Protein AF-0000000083134915 (afdb_homodimer)

Structure (mmCIF, N/CA/C/O backbone):
data_AF-0000000083134915-model_v1
#
loop_
_entity.id
_entity.type
_entity.pdbx_description
1 polymer 'Ribose transport system permease protein RbsC'
#
loop_
_atom_site.group_PDB
_atom_site.id
_atom_site.type_symbol
_atom_site.label_atom_id
_atom_site.label_alt_id
_atom_site.label_comp_id
_atom_site.label_asym_id
_atom_site.label_entity_id
_atom_site.label_seq_id
_atom_site.pdbx_PDB_ins_code
_atom_site.Cartn_x
_atom_site.Cartn_y
_atom_site.Cartn_z
_atom_site.occupancy
_atom_site.B_iso_or_equiv
_atom_site.auth_seq_id
_atom_site.auth_comp_id
_atom_site.auth_asym_id
_atom_site.auth_atom_id
_atom_site.pdbx_PDB_model_num
ATOM 1 N N . MET A 1 1 ? 22.5 30.656 17.688 1 33.78 1 MET A N 1
ATOM 2 C CA . MET A 1 1 ? 22.766 29.219 17.719 1 33.78 1 MET A CA 1
ATOM 3 C C . MET A 1 1 ? 22.625 28.672 19.141 1 33.78 1 MET A C 1
ATOM 5 O O . MET A 1 1 ? 22.281 27.5 19.344 1 33.78 1 MET A O 1
ATOM 9 N N . GLU A 1 2 ? 23.109 29.406 20.062 1 42 2 GLU A N 1
ATOM 10 C CA . GLU A 1 2 ? 23.047 29.094 21.484 1 42 2 GLU A CA 1
ATOM 11 C C . GLU A 1 2 ? 21.594 29.109 21.984 1 42 2 GLU A C 1
ATOM 13 O O . GLU A 1 2 ? 21.203 28.281 22.797 1 42 2 GLU A O 1
ATOM 18 N N . LYS A 1 3 ? 20.828 30.125 21.562 1 43.41 3 LYS A N 1
ATOM 19 C CA . LYS A 1 3 ? 19.453 30.312 22.031 1 43.41 3 LYS A CA 1
ATOM 20 C C . LYS A 1 3 ? 18.531 29.219 21.484 1 43.41 3 LYS A C 1
ATOM 22 O O . LYS A 1 3 ? 17.516 28.906 22.109 1 43.41 3 LYS A O 1
ATOM 27 N N . LEU A 1 4 ? 18.75 28.781 20.172 1 40.97 4 LEU A N 1
ATOM 28 C CA . LEU A 1 4 ? 17.953 27.688 19.641 1 40.97 4 LEU A CA 1
ATOM 29 C C . LEU A 1 4 ? 18.234 26.391 20.391 1 40.97 4 LEU A C 1
ATOM 31 O O . LEU A 1 4 ? 17.391 25.484 20.406 1 40.97 4 LEU A O 1
ATOM 35 N N . LYS A 1 5 ? 19.406 26.328 21.062 1 44.47 5 LYS A N 1
ATOM 36 C CA . LYS A 1 5 ? 19.812 25.188 21.891 1 44.47 5 LYS A CA 1
ATOM 37 C C . LYS A 1 5 ? 19 25.109 23.172 1 44.47 5 LYS A C 1
ATOM 39 O O . LYS A 1 5 ? 18.969 24.078 23.844 1 44.47 5 LYS A O 1
ATOM 44 N N . GLN A 1 6 ? 18.516 26.203 23.594 1 41.84 6 GLN A N 1
ATOM 45 C CA . GLN A 1 6 ? 17.766 26.281 24.844 1 41.84 6 GLN A CA 1
ATOM 46 C C . GLN A 1 6 ? 16.281 26.062 24.594 1 41.84 6 GLN A C 1
ATOM 48 O O . GLN A 1 6 ? 15.469 26.172 25.516 1 41.84 6 GLN A O 1
ATOM 53 N N . ASN A 1 7 ? 15.867 25.891 23.297 1 41.22 7 ASN A N 1
ATOM 54 C CA . ASN A 1 7 ? 14.453 25.688 23.016 1 41.22 7 ASN A CA 1
ATOM 55 C C . ASN A 1 7 ? 13.992 24.297 23.438 1 41.22 7 ASN A C 1
ATOM 57 O O . ASN A 1 7 ? 14.641 23.297 23.109 1 41.22 7 ASN A O 1
ATOM 61 N N . PRO A 1 8 ? 13.172 24.125 24.375 1 46.81 8 PRO A N 1
ATOM 62 C CA . PRO A 1 8 ? 12.664 22.875 24.938 1 46.81 8 PRO A CA 1
ATOM 63 C C . PRO A 1 8 ? 12.383 21.828 23.859 1 46.81 8 PRO A C 1
ATOM 65 O O . PRO A 1 8 ? 12.562 20.625 24.109 1 46.81 8 PRO A O 1
ATOM 68 N N . ILE A 1 9 ? 12.023 22.234 22.766 1 48.16 9 ILE A N 1
ATOM 69 C CA . ILE A 1 9 ? 11.734 21.281 21.688 1 48.16 9 ILE A CA 1
ATOM 70 C C . ILE A 1 9 ? 13.031 20.656 21.203 1 48.16 9 ILE A C 1
ATOM 72 O O . ILE A 1 9 ? 13.086 19.438 20.969 1 48.16 9 ILE A O 1
ATOM 76 N N . VAL A 1 10 ? 14.102 21.547 21.078 1 47.19 10 VAL A N 1
ATOM 77 C CA . VAL A 1 10 ? 15.391 21.031 20.609 1 47.19 10 VAL A CA 1
ATOM 78 C C . VAL A 1 10 ? 15.961 20.062 21.656 1 47.19 10 VAL A C 1
ATOM 80 O O . VAL A 1 10 ? 16.531 19.031 21.312 1 47.19 10 VAL A O 1
ATOM 83 N N . LYS A 1 11 ? 15.883 20.391 22.953 1 47.31 11 LYS A N 1
ATOM 84 C CA . LYS A 1 11 ? 16.344 19.531 24.031 1 47.31 11 LYS A CA 1
ATOM 85 C C . LYS A 1 11 ? 15.602 18.203 24.031 1 47.31 11 LYS A C 1
ATOM 87 O O . LYS A 1 11 ? 16.203 17.141 24.234 1 47.31 11 LYS A O 1
ATOM 92 N N . LYS A 1 12 ? 14.336 18.234 23.859 1 50.59 12 LYS A N 1
ATOM 93 C CA . LYS A 1 12 ? 13.516 17.016 23.828 1 50.59 12 LYS A CA 1
ATOM 94 C C . LYS A 1 12 ? 13.867 16.156 22.609 1 50.59 12 LYS A C 1
ATOM 96 O O . LYS A 1 12 ? 13.922 14.93 22.719 1 50.59 12 LYS A O 1
ATOM 101 N N . LEU A 1 13 ? 14.25 16.875 21.594 1 55 13 LEU A N 1
ATOM 102 C CA . LEU A 1 13 ? 14.695 16.156 20.406 1 55 13 LEU A CA 1
ATOM 103 C C . LEU A 1 13 ? 16.062 15.531 20.641 1 55 13 LEU A C 1
ATOM 105 O O . LEU A 1 13 ? 16.328 14.43 20.156 1 55 13 LEU A O 1
ATOM 109 N N . GLY A 1 14 ? 16.906 16.297 21.438 1 55.03 14 GLY A N 1
ATOM 110 C CA . GLY A 1 14 ? 18.219 15.789 21.781 1 55.03 14 GLY A CA 1
ATOM 111 C C . GLY A 1 14 ? 18.172 14.562 22.672 1 55.03 14 GLY A C 1
ATOM 112 O O . GLY A 1 14 ? 18.875 13.578 22.422 1 55.03 14 GLY A O 1
ATOM 113 N N . LEU A 1 15 ? 17.328 14.617 23.734 1 56.62 15 LEU A N 1
ATOM 114 C CA . LEU A 1 15 ? 17.172 13.484 24.625 1 56.62 15 LEU A CA 1
ATOM 115 C C . LEU A 1 15 ? 16.578 12.281 23.891 1 56.62 15 LEU A C 1
ATOM 117 O O . LEU A 1 15 ? 16.984 11.141 24.125 1 56.62 15 LEU A O 1
ATOM 121 N N . ASN A 1 16 ? 15.844 12.625 22.938 1 75.19 16 ASN A N 1
ATOM 122 C CA . ASN A 1 16 ? 15.227 11.586 22.125 1 75.19 16 ASN A CA 1
ATOM 123 C C . ASN A 1 16 ? 16.25 10.914 21.188 1 75.19 16 ASN A C 1
ATOM 125 O O . ASN A 1 16 ? 16.234 9.695 21.016 1 75.19 16 ASN A O 1
ATOM 129 N N . ARG A 1 17 ? 17.297 11.781 20.953 1 82.06 17 ARG A N 1
ATOM 130 C CA . ARG A 1 17 ? 18.312 11.219 20.062 1 82.06 17 ARG A CA 1
ATOM 131 C C . ARG A 1 17 ? 19.281 10.32 20.828 1 82.06 17 ARG A C 1
ATOM 133 O O . ARG A 1 17 ? 19.688 9.273 20.328 1 82.06 17 ARG A O 1
ATOM 140 N N . ILE A 1 18 ? 19.578 10.703 22.047 1 84.38 18 ILE A N 1
ATOM 141 C CA . ILE A 1 18 ? 20.469 9.898 22.891 1 84.38 18 ILE A CA 1
ATOM 142 C C . ILE A 1 18 ? 19.797 8.562 23.219 1 84.38 18 ILE A C 1
ATOM 144 O O . ILE A 1 18 ? 20.438 7.512 23.172 1 84.38 18 ILE A O 1
ATOM 148 N N . LEU A 1 19 ? 18.578 8.625 23.453 1 84.38 19 LEU A N 1
ATOM 149 C CA . LEU A 1 19 ? 17.812 7.406 23.734 1 84.38 19 LEU A CA 1
ATOM 150 C C . LEU A 1 19 ? 17.812 6.48 22.531 1 84.38 19 LEU A C 1
ATOM 152 O O . LEU A 1 19 ? 17.953 5.262 22.672 1 84.38 19 LEU A O 1
ATOM 156 N N . LEU A 1 20 ? 17.719 7.062 21.391 1 87.38 20 LEU A N 1
ATOM 157 C CA . LEU A 1 20 ? 17.672 6.266 20.172 1 87.38 20 LEU A CA 1
ATOM 158 C C . LEU A 1 20 ? 19.016 5.594 19.922 1 87.38 20 LEU A C 1
ATOM 160 O O . LEU A 1 20 ? 19.078 4.426 19.531 1 87.38 20 LEU A O 1
ATOM 164 N N . VAL A 1 21 ? 20.047 6.355 20.234 1 89.44 21 VAL A N 1
ATOM 165 C CA . VAL A 1 21 ? 21.391 5.789 20.047 1 89.44 21 VAL A CA 1
ATOM 166 C C . VAL A 1 21 ? 21.609 4.664 21.062 1 89.44 21 VAL A C 1
ATOM 168 O O . VAL A 1 21 ? 22.188 3.629 20.734 1 89.44 21 VAL A O 1
ATOM 171 N N . CYS A 1 22 ? 21.125 4.84 22.234 1 89.38 22 CYS A N 1
ATOM 172 C CA . CYS A 1 22 ? 21.219 3.809 23.266 1 89.38 22 CYS A CA 1
ATOM 173 C C . CYS A 1 22 ? 20.453 2.557 22.844 1 89.38 22 CYS A C 1
ATOM 175 O O . CYS A 1 22 ? 20.938 1.438 23.047 1 89.38 22 CYS A O 1
ATOM 177 N N . ILE A 1 23 ? 19.297 2.766 22.25 1 88.94 23 ILE A N 1
ATOM 178 C CA . ILE A 1 23 ? 18.5 1.648 21.781 1 88.94 23 ILE A CA 1
ATOM 179 C C . ILE A 1 23 ? 19.234 0.907 20.672 1 88.94 23 ILE A C 1
ATOM 181 O O . ILE A 1 23 ? 19.25 -0.326 20.641 1 88.94 23 ILE A O 1
ATOM 185 N N . LEU A 1 24 ? 19.844 1.644 19.812 1 90.56 24 LEU A N 1
ATOM 186 C CA . LEU A 1 24 ? 20.625 1.057 18.719 1 90.56 24 LEU A CA 1
ATOM 187 C C . LEU A 1 24 ? 21.766 0.207 19.25 1 90.56 24 LEU A C 1
ATOM 189 O O . LEU A 1 24 ? 21.938 -0.939 18.828 1 90.56 24 LEU A O 1
ATOM 193 N N . VAL A 1 25 ? 22.516 0.75 20.203 1 92 25 VAL A N 1
ATOM 194 C CA . VAL A 1 25 ? 23.656 0.056 20.781 1 92 25 VAL A CA 1
ATOM 195 C C . VAL A 1 25 ? 23.172 -1.157 21.578 1 92 25 VAL A C 1
ATOM 197 O O . VAL A 1 25 ? 23.75 -2.244 21.469 1 92 25 VAL A O 1
ATOM 200 N N . LEU A 1 26 ? 22.141 -0.976 22.344 1 91.75 26 LEU A N 1
ATOM 201 C CA . LEU A 1 26 ? 21.562 -2.072 23.125 1 91.75 26 LEU A CA 1
ATOM 202 C C . LEU A 1 26 ? 21.109 -3.207 22.219 1 91.75 26 LEU A C 1
ATOM 204 O O . LEU A 1 26 ? 21.344 -4.379 22.5 1 91.75 26 LEU A O 1
ATOM 208 N N . MET A 1 27 ? 20.453 -2.842 21.141 1 91.62 27 MET A N 1
ATOM 209 C CA . MET A 1 27 ? 19.984 -3.846 20.188 1 91.62 27 MET A CA 1
ATOM 210 C C . MET A 1 27 ? 21.156 -4.617 19.594 1 91.62 27 MET A C 1
ATOM 212 O O . MET A 1 27 ? 21.094 -5.84 19.469 1 91.62 27 MET A O 1
ATOM 216 N N . PHE A 1 28 ? 22.219 -3.916 19.297 1 91.75 28 PHE A N 1
ATOM 217 C CA . PHE A 1 28 ? 23.406 -4.555 18.734 1 91.75 28 PHE A CA 1
ATOM 218 C C . PHE A 1 28 ? 24.016 -5.523 19.734 1 91.75 28 PHE A C 1
ATOM 220 O O . PHE A 1 28 ? 24.375 -6.648 19.375 1 91.75 28 PHE A O 1
ATOM 227 N N . VAL A 1 29 ? 24.109 -5.105 20.953 1 91.25 29 VAL A N 1
ATOM 228 C CA . VAL A 1 29 ? 24.703 -5.922 22.016 1 91.25 29 VAL A CA 1
ATOM 229 C C . VAL A 1 29 ? 23.844 -7.148 22.266 1 91.25 29 VAL A C 1
ATOM 231 O O . VAL A 1 29 ? 24.359 -8.258 22.438 1 91.25 29 VAL A O 1
ATOM 234 N N . VAL A 1 30 ? 22.562 -6.957 22.266 1 91.31 30 VAL A N 1
ATOM 235 C CA . VAL A 1 30 ? 21.656 -8.07 22.5 1 91.31 30 VAL A CA 1
ATOM 236 C C . VAL A 1 30 ? 21.797 -9.102 21.391 1 91.31 30 VAL A C 1
ATOM 238 O O . VAL A 1 30 ? 21.875 -10.305 21.656 1 91.31 30 VAL A O 1
ATOM 241 N N . PHE A 1 31 ? 21.844 -8.641 20.156 1 91.69 31 PHE A N 1
ATOM 242 C CA . PHE A 1 31 ? 21.984 -9.562 19.047 1 91.69 31 PHE A CA 1
ATOM 243 C C . PHE A 1 31 ? 23.312 -10.289 19.094 1 91.69 31 PHE A C 1
ATOM 245 O O . PHE A 1 31 ? 23.406 -11.484 18.812 1 91.69 31 PHE A O 1
ATOM 252 N N . LYS A 1 32 ? 24.359 -9.594 19.5 1 90.25 32 LYS A N 1
ATOM 253 C CA . LYS A 1 32 ? 25.688 -10.203 19.594 1 90.25 32 LYS A CA 1
ATOM 254 C C . LYS A 1 32 ? 25.734 -11.25 20.703 1 90.25 32 LYS A C 1
ATOM 256 O O . LYS A 1 32 ? 26.281 -12.328 20.531 1 90.25 32 LYS A O 1
ATOM 261 N N . VAL A 1 33 ? 25.156 -10.961 21.812 1 90.75 33 VAL A N 1
ATOM 262 C CA . VAL A 1 33 ? 25.203 -11.844 22.969 1 90.75 33 VAL A CA 1
ATOM 263 C C . VAL A 1 33 ? 24.344 -13.086 22.703 1 90.75 33 VAL A C 1
ATOM 265 O O . VAL A 1 33 ? 24.75 -14.203 23.031 1 90.75 33 VAL A O 1
ATOM 268 N N . VAL A 1 34 ? 23.234 -12.914 22.141 1 90.94 34 VAL A N 1
ATOM 269 C CA . VAL A 1 34 ? 22.297 -14.016 21.969 1 90.94 34 VAL A CA 1
ATOM 270 C C . VAL A 1 34 ? 22.734 -14.891 20.797 1 90.94 34 VAL A C 1
ATOM 272 O O . VAL A 1 34 ? 22.609 -16.125 20.859 1 90.94 34 VAL A O 1
ATOM 275 N N . LEU A 1 35 ? 23.344 -14.312 19.719 1 90.88 35 LEU A N 1
ATOM 276 C CA . LEU A 1 35 ? 23.625 -15.062 18.5 1 90.88 35 LEU A CA 1
ATOM 277 C C . LEU A 1 35 ? 25.094 -15.469 18.453 1 90.88 35 LEU A C 1
ATOM 279 O O . LEU A 1 35 ? 25.469 -16.375 17.719 1 90.88 35 LEU A O 1
ATOM 283 N N . GLY A 1 36 ? 25.906 -14.828 19.188 1 87.75 36 GLY A N 1
ATOM 284 C CA . GLY A 1 36 ? 27.312 -15.203 19.281 1 87.75 36 GLY A CA 1
ATOM 285 C C . GLY A 1 36 ? 28.016 -15.203 17.938 1 87.75 36 GLY A C 1
ATOM 286 O O . GLY A 1 36 ? 28.078 -14.172 17.25 1 87.75 36 GLY A O 1
ATOM 287 N N . SER A 1 37 ? 28.344 -16.344 17.453 1 84.44 37 SER A N 1
ATOM 288 C CA . SER A 1 37 ? 29.141 -16.5 16.234 1 84.44 37 SER A CA 1
ATOM 289 C C . SER A 1 37 ? 28.297 -16.297 14.984 1 84.44 37 SER A C 1
ATOM 291 O O . SER A 1 37 ? 28.828 -16.031 13.906 1 84.44 37 SER A O 1
ATOM 293 N N . LYS A 1 38 ? 27.016 -16.375 15.117 1 86.31 38 LYS A N 1
ATOM 294 C CA . LYS A 1 38 ? 26.125 -16.188 13.984 1 86.31 38 LYS A CA 1
ATOM 295 C C . LYS A 1 38 ? 25.984 -14.703 13.625 1 86.31 38 LYS A C 1
ATOM 297 O O . LYS A 1 38 ? 25.438 -14.359 12.578 1 86.31 38 LYS A O 1
ATOM 302 N N . PHE A 1 39 ? 26.578 -13.891 14.5 1 89.38 39 PHE A N 1
ATOM 303 C CA . PHE A 1 39 ? 26.516 -12.445 14.305 1 89.38 39 PHE A CA 1
ATOM 304 C C . PHE A 1 39 ? 27.891 -11.805 14.492 1 89.38 39 PHE A C 1
ATOM 306 O O . PHE A 1 39 ? 28.078 -11 15.398 1 89.38 39 PHE A O 1
ATOM 313 N N . PRO A 1 40 ? 28.828 -12.141 13.531 1 84.31 40 PRO A N 1
ATOM 314 C CA . PRO A 1 40 ? 30.141 -11.516 13.648 1 84.31 40 PRO A CA 1
ATOM 315 C C . PRO A 1 40 ? 30.094 -10 13.5 1 84.31 40 PRO A C 1
ATOM 317 O O . PRO A 1 40 ? 29.406 -9.484 12.617 1 84.31 40 PRO A O 1
ATOM 320 N N . VAL A 1 41 ? 30.812 -9.391 14.266 1 85 41 VAL A N 1
ATOM 321 C CA . VAL A 1 41 ? 30.734 -7.938 14.391 1 85 41 VAL A CA 1
ATOM 322 C C . VAL A 1 41 ? 31 -7.285 13.039 1 85 41 VAL A C 1
ATOM 324 O O . VAL A 1 41 ? 30.188 -6.496 12.547 1 85 41 VAL A O 1
ATOM 327 N N . GLY A 1 42 ? 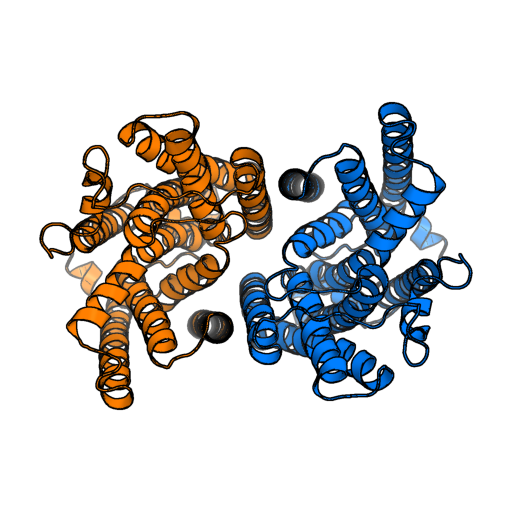32.094 -7.645 12.359 1 88.25 42 GLY A N 1
ATOM 328 C CA . GLY A 1 42 ? 32.469 -7.027 11.094 1 88.25 42 GLY A CA 1
ATOM 329 C C . GLY A 1 42 ? 31.422 -7.254 10.008 1 88.25 42 GLY A C 1
ATOM 330 O O . GLY A 1 42 ? 31 -6.305 9.344 1 88.25 42 GLY A O 1
ATOM 331 N N . ASP A 1 43 ? 30.984 -8.461 9.859 1 89.19 43 ASP A N 1
ATOM 332 C CA . ASP A 1 43 ? 30.031 -8.828 8.828 1 89.19 43 ASP A CA 1
ATOM 333 C C . ASP A 1 43 ? 28.656 -8.227 9.117 1 89.19 43 ASP A C 1
ATOM 335 O O . ASP A 1 43 ? 27.938 -7.812 8.195 1 89.19 43 ASP A O 1
ATOM 339 N N . SER A 1 44 ? 28.328 -8.203 10.367 1 91 44 SER A N 1
ATOM 340 C CA . SER A 1 44 ? 27.031 -7.664 10.75 1 91 44 SER A CA 1
ATOM 341 C C . SER A 1 44 ? 26.953 -6.16 10.516 1 91 44 SER A C 1
ATOM 343 O O . SER A 1 44 ? 25.922 -5.645 10.078 1 91 44 SER A O 1
ATOM 345 N N . ILE A 1 45 ? 28.031 -5.512 10.789 1 91.81 45 ILE A N 1
ATOM 346 C CA . ILE A 1 45 ? 28.078 -4.074 10.539 1 91.81 45 ILE A CA 1
ATOM 347 C C . ILE A 1 45 ? 27.984 -3.805 9.039 1 91.81 45 ILE A C 1
ATOM 349 O O . ILE A 1 45 ? 27.234 -2.92 8.609 1 91.81 45 ILE A O 1
ATOM 353 N N . LYS A 1 46 ? 28.703 -4.59 8.305 1 92.19 46 LYS A N 1
ATOM 354 C CA . LYS A 1 46 ? 28.688 -4.414 6.852 1 92.19 46 LYS A CA 1
ATOM 355 C C . LYS A 1 46 ? 27.297 -4.656 6.289 1 92.19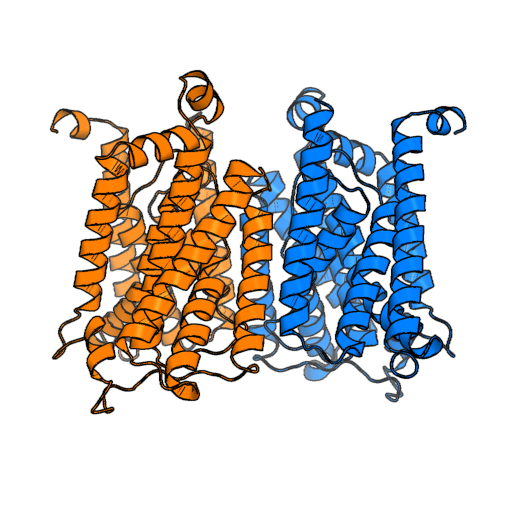 46 LYS A C 1
ATOM 357 O O . LYS A 1 46 ? 26.812 -3.893 5.445 1 92.19 46 LYS A O 1
ATOM 362 N N . SER A 1 47 ? 26.672 -5.703 6.762 1 93.12 47 SER A N 1
ATOM 363 C CA . SER A 1 47 ? 25.328 -6.02 6.285 1 93.12 47 SER A CA 1
ATOM 364 C C . SER A 1 47 ? 24.328 -4.938 6.688 1 93.12 47 SER A C 1
ATOM 366 O O . SER A 1 47 ? 23.422 -4.602 5.918 1 93.12 47 SER A O 1
ATOM 368 N N . THR A 1 48 ? 24.469 -4.484 7.859 1 94.81 48 THR A N 1
ATOM 369 C CA . THR A 1 48 ? 23.609 -3.41 8.32 1 94.81 48 THR A CA 1
ATOM 370 C C . THR A 1 48 ? 23.797 -2.152 7.48 1 94.81 48 THR A C 1
ATOM 372 O O . THR A 1 48 ? 22.828 -1.513 7.078 1 94.81 48 THR A O 1
ATOM 375 N N . LEU A 1 49 ? 25.047 -1.85 7.223 1 95.88 49 LEU A N 1
ATOM 376 C CA . LEU A 1 49 ? 25.344 -0.673 6.414 1 95.88 49 LEU A CA 1
ATOM 377 C C . LEU A 1 49 ? 24.781 -0.828 5.004 1 95.88 49 LEU A C 1
ATOM 379 O O . LEU A 1 49 ? 24.234 0.124 4.441 1 95.88 49 LEU A O 1
ATOM 383 N N . ASN A 1 50 ? 24.906 -2.006 4.473 1 95.38 50 ASN A N 1
ATOM 384 C CA . ASN A 1 50 ? 24.344 -2.277 3.154 1 95.38 50 ASN A CA 1
ATOM 385 C C . ASN A 1 50 ? 22.844 -2.006 3.115 1 95.38 50 ASN A C 1
ATOM 387 O O . ASN A 1 50 ? 22.328 -1.491 2.123 1 95.38 50 ASN A O 1
ATOM 391 N N . TYR A 1 51 ? 22.188 -2.316 4.203 1 96.44 51 TYR A N 1
ATOM 392 C CA . TYR A 1 51 ? 20.75 -2.092 4.301 1 96.44 51 TYR A CA 1
ATOM 393 C C . TYR A 1 51 ? 20.438 -0.612 4.488 1 96.44 51 TYR A C 1
ATOM 395 O O . TYR A 1 51 ? 19.453 -0.103 3.947 1 96.44 51 TYR A O 1
ATOM 403 N N . VAL A 1 52 ? 21.25 0.077 5.137 1 97.44 52 VAL A N 1
ATOM 404 C CA . VAL A 1 52 ? 21.078 1.499 5.414 1 97.44 52 VAL A CA 1
ATOM 405 C C . VAL A 1 52 ? 21.219 2.301 4.121 1 97.44 52 VAL A C 1
ATOM 407 O O . VAL A 1 52 ? 20.531 3.307 3.938 1 97.44 52 VAL A O 1
ATOM 410 N N . TYR A 1 53 ? 22 1.843 3.213 1 96.44 53 TYR A N 1
ATOM 411 C CA . TYR A 1 53 ? 22.375 2.625 2.039 1 96.44 53 TYR A CA 1
ATOM 412 C C . TYR A 1 53 ? 21.156 2.947 1.185 1 96.44 53 TYR A C 1
ATOM 414 O O . TYR A 1 53 ? 21.031 4.059 0.669 1 96.44 53 TYR A O 1
ATOM 422 N N . PHE A 1 54 ? 20.328 2.004 1.028 1 97.44 54 PHE A N 1
ATOM 423 C CA . PHE A 1 54 ? 19.156 2.293 0.209 1 97.44 54 PHE A CA 1
ATOM 424 C C . PHE A 1 54 ? 17.984 2.732 1.077 1 97.44 54 PHE A C 1
ATOM 426 O O . PHE A 1 54 ? 17.281 3.684 0.74 1 97.44 54 PHE A O 1
ATOM 433 N N . LEU A 1 55 ? 17.797 2.168 2.24 1 98.31 55 LEU A N 1
ATOM 434 C CA . LEU A 1 55 ? 16.672 2.51 3.111 1 98.31 55 LEU A CA 1
ATOM 435 C C . LEU A 1 55 ? 16.828 3.93 3.648 1 98.31 55 LEU A C 1
ATOM 437 O O . LEU A 1 55 ? 15.828 4.629 3.844 1 98.31 55 LEU A O 1
ATOM 441 N N . GLY A 1 56 ? 18.047 4.258 3.902 1 98.5 56 GLY A N 1
ATOM 442 C CA . GLY A 1 56 ? 18.312 5.605 4.387 1 98.5 56 GLY A CA 1
ATOM 443 C C . GLY A 1 56 ? 17.859 6.684 3.422 1 98.5 56 GLY A C 1
ATOM 444 O O . GLY A 1 56 ? 17.234 7.66 3.828 1 98.5 56 GLY A O 1
ATOM 445 N N . PHE A 1 57 ? 18.156 6.512 2.17 1 98.69 57 PHE A N 1
ATOM 446 C CA . PHE A 1 57 ? 17.75 7.492 1.168 1 98.69 57 PHE A CA 1
ATOM 447 C C . PHE A 1 57 ? 16.234 7.527 1.027 1 98.69 57 PHE A C 1
ATOM 449 O O . PHE A 1 57 ? 15.648 8.602 0.884 1 98.69 57 PHE A O 1
ATOM 456 N N . LEU A 1 58 ? 15.633 6.355 1.076 1 98.69 58 LEU A N 1
ATOM 457 C CA . LEU A 1 58 ? 14.172 6.309 1.051 1 98.69 58 LEU A CA 1
ATOM 458 C C . LEU A 1 58 ? 13.586 7.094 2.219 1 98.69 58 LEU A C 1
ATOM 460 O O . LEU A 1 58 ? 12.664 7.895 2.037 1 98.69 58 LEU A O 1
ATOM 464 N N . SER A 1 59 ? 14.156 6.859 3.381 1 98.5 59 SER A N 1
ATOM 465 C CA . SER A 1 59 ? 13.633 7.461 4.602 1 98.5 59 SER A CA 1
ATOM 466 C C . SER A 1 59 ? 13.859 8.969 4.617 1 98.5 59 SER A C 1
ATOM 468 O O . SER A 1 59 ? 13 9.727 5.074 1 98.5 59 SER A O 1
ATOM 470 N N . LEU A 1 60 ? 15.062 9.383 4.172 1 98.56 60 LEU A N 1
ATOM 471 C CA . LEU A 1 60 ? 15.312 10.82 4.059 1 98.56 60 LEU A CA 1
ATOM 472 C C . LEU A 1 60 ? 14.281 11.477 3.148 1 98.56 60 LEU A C 1
ATOM 474 O O . LEU A 1 60 ? 13.773 12.562 3.457 1 98.56 60 LEU A O 1
ATOM 478 N N . GLY A 1 61 ? 13.961 10.812 2.045 1 98.44 61 GLY A N 1
ATOM 479 C CA . GLY A 1 61 ? 12.977 11.344 1.116 1 98.44 61 GLY A CA 1
ATOM 480 C C . GLY A 1 61 ? 11.594 11.461 1.718 1 98.44 61 GLY A C 1
ATOM 481 O O . GLY A 1 61 ? 10.977 12.531 1.673 1 98.44 61 GLY A O 1
ATOM 482 N N . VAL A 1 62 ? 11.133 10.438 2.305 1 97.38 62 VAL A N 1
ATOM 483 C CA . VAL A 1 62 ? 9.758 10.422 2.807 1 97.38 62 VAL A CA 1
ATOM 484 C C . VAL A 1 62 ? 9.641 11.359 4.008 1 97.38 62 VAL A C 1
ATOM 486 O O . VAL A 1 62 ? 8.555 11.859 4.305 1 97.38 62 VAL A O 1
ATOM 489 N N . THR A 1 63 ? 10.75 11.648 4.699 1 98 63 THR A N 1
ATOM 490 C CA . THR A 1 63 ? 10.75 12.602 5.801 1 98 63 THR A CA 1
ATOM 491 C C . THR A 1 63 ? 10.219 13.953 5.344 1 98 63 THR A C 1
ATOM 493 O O . THR A 1 63 ? 9.445 14.594 6.055 1 98 63 THR A O 1
ATOM 496 N N . PHE A 1 64 ? 10.578 14.391 4.168 1 98.56 64 PHE A N 1
ATOM 497 C CA . PHE A 1 64 ? 10.117 15.664 3.646 1 98.56 64 PHE A CA 1
ATOM 498 C C . PHE A 1 64 ? 8.609 15.641 3.395 1 98.56 64 PHE A C 1
ATOM 500 O O . PHE A 1 64 ? 7.906 16.609 3.689 1 98.56 64 PHE A O 1
ATOM 507 N N . VAL A 1 65 ? 8.133 14.547 2.859 1 98.38 65 VAL A N 1
ATOM 508 C CA . VAL A 1 65 ? 6.715 14.43 2.543 1 98.38 65 VAL A CA 1
ATOM 509 C C . VAL A 1 65 ? 5.902 14.359 3.834 1 98.38 65 VAL A C 1
ATOM 511 O O . VAL A 1 65 ? 4.883 15.039 3.973 1 98.38 65 VAL A O 1
ATOM 514 N N . ILE A 1 66 ? 6.379 13.562 4.785 1 96.5 66 ILE A N 1
ATOM 515 C CA . ILE A 1 66 ? 5.691 13.414 6.062 1 96.5 66 ILE A CA 1
ATOM 516 C C . ILE A 1 66 ? 5.688 14.75 6.805 1 96.5 66 ILE A C 1
ATOM 518 O O . ILE A 1 66 ? 4.711 15.086 7.477 1 96.5 66 ILE A O 1
ATOM 522 N N . ALA A 1 67 ? 6.684 15.539 6.668 1 97.12 67 ALA A N 1
ATOM 523 C CA . ALA A 1 67 ? 6.793 16.844 7.316 1 97.12 67 ALA A CA 1
ATOM 524 C C . ALA A 1 67 ? 5.648 17.766 6.902 1 97.12 67 ALA A C 1
ATOM 526 O O . ALA A 1 67 ? 5.246 18.656 7.66 1 97.12 67 ALA A O 1
ATOM 527 N N . THR A 1 68 ? 5.109 17.547 5.711 1 97.31 68 THR A N 1
ATOM 528 C CA . THR A 1 68 ? 4.012 18.375 5.219 1 97.31 68 THR A CA 1
ATOM 529 C C . THR A 1 68 ? 2.672 17.844 5.734 1 97.31 68 THR A C 1
ATOM 531 O O . THR A 1 68 ? 1.638 18.5 5.555 1 97.31 68 THR A O 1
ATOM 534 N N . GLY A 1 69 ? 2.723 16.703 6.328 1 94.25 69 GLY A N 1
ATOM 535 C CA . GLY A 1 69 ? 1.489 16.047 6.723 1 94.25 69 GLY A CA 1
ATOM 536 C C . GLY A 1 69 ? 0.984 15.055 5.691 1 94.25 69 GLY A C 1
ATOM 537 O O . GLY A 1 69 ? -0.085 14.461 5.859 1 94.25 69 GLY A O 1
ATOM 538 N N . GLY A 1 70 ? 1.776 14.867 4.645 1 94 70 GLY A N 1
ATOM 539 C CA . GLY A 1 70 ? 1.434 13.922 3.594 1 94 70 GLY A CA 1
ATOM 540 C C . GLY A 1 70 ? 2.162 12.602 3.723 1 94 70 GLY A C 1
ATOM 541 O O . GLY A 1 70 ? 2.777 12.32 4.754 1 94 70 GLY A O 1
ATOM 542 N N . ILE A 1 71 ? 1.966 11.742 2.732 1 92.44 71 ILE A N 1
ATOM 543 C CA . ILE A 1 71 ? 2.625 10.438 2.719 1 92.44 71 ILE A CA 1
ATOM 544 C C . ILE A 1 71 ? 2.916 10.023 1.277 1 92.44 71 ILE A C 1
ATOM 546 O O . ILE A 1 71 ? 2.166 10.367 0.362 1 92.44 71 ILE A O 1
ATOM 550 N N . ASP A 1 72 ? 3.975 9.477 1.061 1 95.94 72 ASP A N 1
ATOM 551 C CA . ASP A 1 72 ? 4.281 8.773 -0.182 1 95.94 72 ASP A CA 1
ATOM 552 C C . ASP A 1 72 ? 4.633 7.309 0.085 1 95.94 72 ASP A C 1
ATOM 554 O O . ASP A 1 72 ? 5.77 6.996 0.438 1 95.94 72 ASP A O 1
ATOM 558 N N . PHE A 1 73 ? 3.711 6.477 -0.201 1 91.44 73 PHE A N 1
ATOM 559 C CA . PHE A 1 73 ? 3.893 5.059 0.088 1 91.44 73 PHE A CA 1
ATOM 560 C C . PHE A 1 73 ? 4.297 4.301 -1.169 1 91.44 73 PHE A C 1
ATOM 562 O O . PHE A 1 73 ? 4.172 3.074 -1.227 1 91.44 73 PHE A O 1
ATOM 569 N N . SER A 1 74 ? 4.738 4.957 -2.148 1 96.56 74 SER A N 1
ATOM 570 C CA . SER A 1 74 ? 5.117 4.301 -3.398 1 96.56 74 SER A CA 1
ATOM 571 C C . SER A 1 74 ? 6.629 4.164 -3.514 1 96.56 74 SER A C 1
ATOM 573 O O . SER A 1 74 ? 7.137 3.627 -4.504 1 96.56 74 SER A O 1
ATOM 575 N N . ILE A 1 75 ? 7.359 4.562 -2.541 1 98.06 75 ILE A N 1
ATOM 576 C CA . ILE A 1 75 ? 8.797 4.785 -2.652 1 98.06 75 ILE A CA 1
ATOM 577 C C . ILE A 1 75 ? 9.5 3.465 -2.941 1 98.06 75 ILE A C 1
ATOM 579 O O . ILE A 1 75 ? 10.414 3.41 -3.77 1 98.06 75 ILE A O 1
ATOM 583 N N . GLY A 1 76 ? 9.125 2.396 -2.326 1 97.25 76 GLY A N 1
ATOM 584 C CA . GLY A 1 76 ? 9.758 1.105 -2.547 1 97.25 76 GLY A CA 1
ATOM 585 C C . GLY A 1 76 ? 9.586 0.591 -3.963 1 97.25 76 GLY A C 1
ATOM 586 O O . GLY A 1 76 ? 10.562 0.406 -4.688 1 97.25 76 GLY A O 1
ATOM 587 N N . PRO A 1 77 ? 8.336 0.415 -4.359 1 97.31 77 PRO A N 1
ATOM 588 C CA . PRO A 1 77 ? 8.094 -0.037 -5.73 1 97.31 77 PRO A CA 1
ATOM 589 C C . PRO A 1 77 ? 8.656 0.922 -6.777 1 97.31 77 PRO A C 1
ATOM 591 O O . PRO A 1 77 ? 9.125 0.487 -7.832 1 97.31 77 PRO A O 1
ATOM 594 N N . VAL A 1 78 ? 8.664 2.203 -6.496 1 98.69 78 VAL A N 1
ATOM 595 C CA . VAL A 1 78 ? 9.258 3.164 -7.422 1 98.69 78 VAL A CA 1
ATOM 596 C C . VAL A 1 78 ? 10.766 2.961 -7.48 1 98.69 78 VAL A C 1
ATOM 598 O O . VAL A 1 78 ? 11.367 3.049 -8.555 1 98.69 78 VAL A O 1
ATOM 601 N N . MET A 1 79 ? 11.367 2.684 -6.359 1 98.81 79 MET A N 1
ATOM 602 C CA . MET A 1 79 ? 12.789 2.369 -6.332 1 98.81 79 MET A CA 1
ATOM 603 C C . MET A 1 79 ? 13.102 1.187 -7.238 1 98.81 79 MET A C 1
ATOM 605 O O . MET A 1 79 ? 14.055 1.238 -8.023 1 98.81 79 MET A O 1
ATOM 609 N N . PHE A 1 80 ? 12.273 0.192 -7.156 1 98.62 80 PHE A N 1
ATOM 610 C CA . PHE A 1 80 ? 12.477 -0.983 -7.996 1 98.62 80 PHE A CA 1
ATOM 611 C C . PHE A 1 80 ? 12.227 -0.65 -9.461 1 98.62 80 PHE A C 1
ATOM 613 O O . PHE A 1 80 ? 12.938 -1.141 -10.344 1 98.62 80 PHE A O 1
ATOM 620 N N . CYS A 1 81 ? 11.219 0.159 -9.68 1 98.75 81 CYS A N 1
ATOM 621 C CA . CYS A 1 81 ? 10.953 0.586 -11.047 1 98.75 81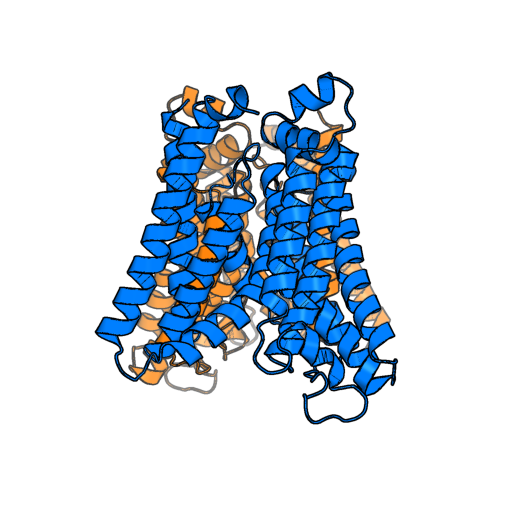 CYS A CA 1
ATOM 622 C C . CYS A 1 81 ? 12.156 1.321 -11.633 1 98.75 81 CYS A C 1
ATOM 624 O O . CYS A 1 81 ? 12.531 1.088 -12.781 1 98.75 81 CYS A O 1
ATOM 626 N N . CYS A 1 82 ? 12.734 2.205 -10.859 1 98.88 82 CYS A N 1
ATOM 627 C CA . CYS A 1 82 ? 13.938 2.918 -11.273 1 98.88 82 CYS A CA 1
ATOM 628 C C . CYS A 1 82 ? 15.039 1.942 -11.672 1 98.88 82 CYS A C 1
ATOM 630 O O . CYS A 1 82 ? 15.609 2.049 -12.758 1 98.88 82 CYS A O 1
ATOM 632 N N . ALA A 1 83 ? 15.289 0.964 -10.836 1 98.81 83 ALA A N 1
ATOM 633 C CA . ALA A 1 83 ? 16.375 0.014 -11.031 1 98.81 83 ALA A CA 1
ATOM 634 C C . ALA A 1 83 ? 16.109 -0.898 -12.227 1 98.81 83 ALA A C 1
ATOM 636 O O . ALA A 1 83 ? 17 -1.195 -13.016 1 98.81 83 ALA A O 1
ATOM 637 N N . LEU A 1 84 ? 14.883 -1.334 -12.336 1 98.81 84 LEU A N 1
ATOM 638 C CA . LEU A 1 84 ? 14.5 -2.283 -13.383 1 98.81 84 LEU A CA 1
ATOM 639 C C . LEU A 1 84 ? 14.547 -1.63 -14.758 1 98.81 84 LEU A C 1
ATOM 641 O O . LEU A 1 84 ? 15.172 -2.158 -15.68 1 98.81 84 LEU A O 1
ATOM 645 N N . VAL A 1 85 ? 13.914 -0.445 -14.875 1 98.81 85 VAL A N 1
ATOM 646 C CA . VAL A 1 85 ? 13.812 0.211 -16.172 1 98.81 85 VAL A CA 1
ATOM 647 C C . VAL A 1 85 ? 15.195 0.683 -16.625 1 98.81 85 VAL A C 1
ATOM 649 O O . VAL A 1 85 ? 15.617 0.414 -17.75 1 98.81 85 VAL A O 1
ATOM 652 N N . SER A 1 86 ? 15.93 1.324 -15.781 1 98.75 86 SER A N 1
ATOM 653 C CA . SER A 1 86 ? 17.25 1.81 -16.141 1 98.75 86 SER A CA 1
ATOM 654 C C . SER A 1 86 ? 18.234 0.654 -16.344 1 98.75 86 SER A C 1
ATOM 656 O O . SER A 1 86 ? 19.047 0.679 -17.266 1 98.75 86 SER A O 1
ATOM 658 N N . GLY A 1 87 ? 18.156 -0.354 -15.492 1 98.38 87 GLY A N 1
ATOM 659 C CA . GLY A 1 87 ? 19 -1.524 -15.656 1 98.38 87 GLY A CA 1
ATOM 660 C C . GLY A 1 87 ? 18.75 -2.268 -16.953 1 98.38 87 GLY A C 1
ATOM 661 O O . GLY A 1 87 ? 19.688 -2.758 -17.594 1 98.38 87 GLY A O 1
ATOM 662 N N . TYR A 1 88 ? 17.484 -2.332 -17.25 1 98.38 88 TYR A N 1
ATOM 663 C CA . TYR A 1 88 ? 17.125 -3.004 -18.5 1 98.38 88 TYR A CA 1
ATOM 664 C C . TYR A 1 88 ? 17.656 -2.232 -19.703 1 98.38 88 TYR A C 1
ATOM 666 O O . TYR A 1 88 ? 18.062 -2.83 -20.703 1 98.38 88 TYR A O 1
ATOM 674 N N . CYS A 1 89 ? 17.609 -0.892 -19.672 1 98.19 89 CYS A N 1
ATOM 675 C CA . CYS A 1 89 ? 18.219 -0.08 -20.719 1 98.19 89 CYS A CA 1
ATOM 676 C C . CYS A 1 89 ? 19.703 -0.39 -20.875 1 98.19 89 CYS A C 1
ATOM 678 O O . CYS A 1 89 ? 20.203 -0.448 -22 1 98.19 89 CYS A O 1
ATOM 680 N N . MET A 1 90 ? 20.312 -0.63 -19.828 1 96.88 90 MET A N 1
ATOM 681 C CA . MET A 1 90 ? 21.75 -0.925 -19.828 1 96.88 90 MET A CA 1
ATOM 682 C C . MET A 1 90 ? 22.016 -2.322 -20.391 1 96.88 90 MET A C 1
ATOM 684 O O . MET A 1 90 ? 22.875 -2.504 -21.25 1 96.88 90 MET A O 1
ATOM 688 N N . THR A 1 91 ? 21.281 -3.289 -19.938 1 95.06 91 THR A N 1
ATOM 689 C CA . THR A 1 91 ? 21.562 -4.684 -20.25 1 95.06 91 THR A CA 1
ATOM 690 C C . THR A 1 91 ? 21 -5.055 -21.625 1 95.06 91 THR A C 1
ATOM 692 O O . THR A 1 91 ? 21.641 -5.793 -22.375 1 95.06 91 THR A O 1
ATOM 695 N N . SER A 1 92 ? 19.859 -4.559 -21.969 1 95.25 92 SER A N 1
ATOM 696 C CA . SER A 1 92 ? 19.188 -4.984 -23.188 1 95.25 92 SER A CA 1
ATOM 697 C C . SER A 1 92 ? 19.406 -3.979 -24.312 1 95.25 92 SER A C 1
ATOM 699 O O . SER A 1 92 ? 19.562 -4.363 -25.469 1 95.25 92 SER A O 1
ATOM 701 N N . TYR A 1 93 ? 19.422 -2.691 -24 1 96.75 93 TYR A N 1
ATOM 702 C CA . TYR A 1 93 ? 19.562 -1.683 -25.047 1 96.75 93 TYR A CA 1
ATOM 703 C C . TYR A 1 93 ? 20.969 -1.115 -25.094 1 96.75 93 TYR A C 1
ATOM 705 O O . TYR A 1 93 ? 21.25 -0.175 -25.844 1 96.75 93 TYR A O 1
ATOM 713 N N . LYS A 1 94 ? 21.859 -1.546 -24.219 1 95.81 94 LYS A N 1
ATOM 714 C CA . LYS A 1 94 ? 23.281 -1.252 -24.188 1 95.81 94 LYS A CA 1
ATOM 715 C C . LYS A 1 94 ? 23.531 0.226 -23.906 1 95.81 94 LYS A C 1
ATOM 717 O O . LYS A 1 94 ? 24.453 0.828 -24.469 1 95.81 94 LYS A O 1
ATOM 722 N N . VAL A 1 95 ? 22.656 0.724 -23.172 1 97.06 95 VAL A N 1
ATOM 723 C CA . VAL A 1 95 ? 22.891 2.08 -22.672 1 97.06 95 VAL A CA 1
ATOM 724 C C . VAL A 1 95 ? 24.094 2.096 -21.734 1 97.06 95 VAL A C 1
ATOM 726 O O . VAL A 1 95 ? 24.234 1.206 -20.891 1 97.06 95 VAL A O 1
ATOM 729 N N . PRO A 1 96 ? 24.953 3.08 -21.969 1 97.38 96 PRO A N 1
ATOM 730 C CA . PRO A 1 96 ? 26.125 3.146 -21.078 1 97.38 96 PRO A CA 1
ATOM 731 C C . PRO A 1 96 ? 25.734 3.242 -19.609 1 97.38 96 PRO A C 1
ATOM 733 O O . PRO A 1 96 ? 24.719 3.836 -19.266 1 97.38 96 PRO A O 1
ATOM 736 N N . CYS A 1 97 ? 26.562 2.744 -18.734 1 97.06 97 CYS A N 1
ATOM 737 C CA . CYS A 1 97 ? 26.297 2.619 -17.312 1 97.06 97 CYS A CA 1
ATOM 738 C C . CYS A 1 97 ? 25.984 3.977 -16.688 1 97.06 97 CYS A C 1
ATOM 740 O O . CYS A 1 97 ? 25.016 4.109 -15.945 1 97.06 97 CYS A O 1
ATOM 742 N N . VAL A 1 98 ? 26.688 4.992 -17.031 1 97.44 98 VAL A N 1
ATOM 743 C CA . VAL A 1 98 ? 26.5 6.324 -16.469 1 97.44 98 VAL A CA 1
ATOM 744 C C . VAL A 1 98 ? 25.125 6.867 -16.891 1 97.44 98 VAL A C 1
ATOM 746 O O . VAL A 1 98 ? 24.422 7.461 -16.078 1 97.44 98 VAL A O 1
ATOM 749 N N . ALA A 1 99 ? 24.797 6.668 -18.156 1 98.12 99 ALA A N 1
ATOM 750 C CA . ALA A 1 99 ? 23.484 7.102 -18.641 1 98.12 99 ALA A CA 1
ATOM 751 C C . ALA A 1 99 ? 22.359 6.355 -17.922 1 98.12 99 ALA A C 1
ATOM 753 O O . ALA A 1 99 ? 21.312 6.941 -17.609 1 98.12 99 ALA A O 1
ATOM 754 N N . ALA A 1 100 ? 22.594 5.066 -17.688 1 98.38 100 ALA A N 1
ATOM 755 C CA . ALA A 1 100 ? 21.594 4.273 -16.969 1 98.38 100 ALA A CA 1
ATOM 756 C C . ALA A 1 100 ? 21.406 4.789 -15.539 1 98.38 100 ALA A C 1
ATOM 758 O O . ALA A 1 100 ? 20.297 4.824 -15.023 1 98.38 100 ALA A O 1
ATOM 759 N N . MET A 1 101 ? 22.531 5.172 -14.945 1 98.5 101 MET A N 1
ATOM 760 C CA . MET A 1 101 ? 22.453 5.727 -13.602 1 98.5 101 MET A CA 1
ATOM 761 C C . MET A 1 101 ? 21.656 7.023 -13.586 1 98.5 101 MET A C 1
ATOM 763 O O . MET A 1 101 ? 20.859 7.254 -12.68 1 98.5 101 MET A O 1
ATOM 767 N N . ILE A 1 102 ? 21.812 7.871 -14.57 1 98.75 102 ILE A N 1
ATOM 768 C CA . ILE A 1 102 ? 21.094 9.141 -14.664 1 98.75 102 ILE A CA 1
ATOM 769 C C . ILE A 1 102 ? 19.625 8.875 -14.914 1 98.75 102 ILE A C 1
ATOM 771 O O . ILE A 1 102 ? 18.75 9.508 -14.297 1 98.75 102 ILE A O 1
ATOM 775 N N . ILE A 1 103 ? 19.312 7.938 -15.812 1 98.75 103 ILE A N 1
ATOM 776 C CA . ILE A 1 103 ? 17.938 7.574 -16.109 1 98.75 103 ILE A CA 1
ATOM 777 C C . ILE A 1 103 ? 17.25 7.078 -14.836 1 98.75 103 ILE A C 1
ATOM 779 O O . ILE A 1 103 ? 16.078 7.395 -14.586 1 98.75 103 ILE A O 1
ATOM 783 N N . CYS A 1 104 ? 17.984 6.305 -14.039 1 98.81 104 CYS A N 1
ATOM 784 C CA . CYS A 1 104 ? 17.484 5.777 -12.773 1 98.81 104 CYS A CA 1
ATOM 785 C C . CYS A 1 104 ? 17 6.902 -11.875 1 98.81 104 CYS A C 1
ATOM 787 O O . CYS A 1 104 ? 15.875 6.852 -11.359 1 98.81 104 CYS A O 1
ATOM 789 N N . VAL A 1 105 ? 17.781 7.906 -11.719 1 98.88 105 VAL A N 1
ATOM 790 C CA . VAL A 1 105 ? 17.438 9.031 -10.852 1 98.88 105 VAL A CA 1
ATOM 791 C C . VAL A 1 105 ? 16.312 9.852 -11.477 1 98.88 105 VAL A C 1
ATOM 793 O O . VAL A 1 105 ? 15.422 10.328 -10.773 1 98.88 105 VAL A O 1
ATOM 796 N N . LEU A 1 106 ? 16.266 10.008 -12.781 1 98.88 106 LEU A N 1
ATOM 797 C CA . LEU A 1 106 ? 15.25 10.781 -13.484 1 98.88 106 LEU A CA 1
ATOM 798 C C . LEU A 1 106 ? 13.883 10.125 -13.352 1 98.88 106 LEU A C 1
ATOM 800 O O . LEU A 1 106 ? 12.859 10.812 -13.281 1 98.88 106 LEU A O 1
ATOM 804 N N . ILE A 1 107 ? 13.883 8.781 -13.352 1 98.88 107 ILE A N 1
ATOM 805 C CA . ILE A 1 107 ? 12.617 8.078 -13.188 1 98.88 107 ILE A CA 1
ATOM 806 C C . ILE A 1 107 ? 12.055 8.359 -11.789 1 98.88 107 ILE A C 1
ATOM 808 O O . ILE A 1 107 ? 10.859 8.625 -11.641 1 98.88 107 ILE A O 1
ATOM 812 N N . GLY A 1 108 ? 12.945 8.242 -10.742 1 98.88 108 GLY A N 1
ATOM 813 C CA . GLY A 1 108 ? 12.508 8.617 -9.406 1 98.88 108 GLY A CA 1
ATOM 814 C C . GLY A 1 108 ? 11.977 10.031 -9.328 1 98.88 108 GLY A C 1
ATOM 815 O O . GLY A 1 108 ? 10.93 10.273 -8.719 1 98.88 108 GLY A O 1
ATOM 816 N N . LEU A 1 109 ? 12.695 10.914 -9.977 1 98.88 109 LEU A N 1
ATOM 817 C CA . LEU A 1 109 ? 12.273 12.312 -10.023 1 98.88 109 LEU A CA 1
ATOM 818 C C . LEU A 1 109 ? 10.93 12.445 -10.727 1 98.88 109 LEU A C 1
ATOM 820 O O . LEU A 1 109 ? 10.07 13.219 -10.289 1 98.88 109 LEU A O 1
ATOM 824 N N . ALA A 1 110 ? 10.711 11.758 -11.797 1 98.88 110 ALA A N 1
ATOM 825 C CA . ALA A 1 110 ? 9.461 11.805 -12.555 1 98.88 110 ALA A CA 1
ATOM 826 C C . ALA A 1 110 ? 8.281 11.367 -11.688 1 98.88 110 ALA A C 1
ATOM 828 O O . ALA A 1 110 ? 7.215 11.984 -11.719 1 98.88 110 ALA A O 1
ATOM 829 N N . PHE A 1 111 ? 8.492 10.32 -10.961 1 98.81 111 PHE A N 1
ATOM 830 C CA . PHE A 1 111 ? 7.422 9.852 -10.086 1 98.81 111 PHE A CA 1
ATOM 831 C C . PHE A 1 111 ? 7.168 10.844 -8.953 1 98.81 111 PHE A C 1
ATOM 833 O O . PHE A 1 111 ? 6.027 11.016 -8.523 1 98.81 111 PHE A O 1
ATOM 840 N N . GLY A 1 112 ? 8.266 11.438 -8.438 1 98.75 112 GLY A N 1
ATOM 841 C CA . GLY A 1 112 ? 8.078 12.484 -7.449 1 98.75 112 GLY A CA 1
ATOM 842 C C . GLY A 1 112 ? 7.246 13.648 -7.961 1 98.75 112 GLY A C 1
ATOM 843 O O . GLY A 1 112 ? 6.355 14.141 -7.266 1 98.75 112 GLY A O 1
ATOM 844 N N . ILE A 1 113 ? 7.5 14.086 -9.18 1 98.75 113 ILE A N 1
ATOM 845 C CA . ILE A 1 113 ? 6.758 15.164 -9.812 1 98.75 113 ILE A CA 1
ATOM 846 C C . ILE A 1 113 ? 5.309 14.734 -10.047 1 98.75 113 ILE A C 1
ATOM 848 O O . ILE A 1 113 ? 4.379 15.492 -9.773 1 98.75 113 ILE A O 1
ATOM 852 N N . PHE A 1 114 ? 5.172 13.539 -10.484 1 98.62 114 PHE A N 1
ATOM 853 C CA . PHE A 1 114 ? 3.854 12.984 -10.766 1 98.62 114 PHE A CA 1
ATOM 854 C C . PHE A 1 114 ? 3.002 12.945 -9.508 1 98.62 114 PHE A C 1
ATOM 856 O O . PHE A 1 114 ? 1.88 13.453 -9.492 1 98.62 114 PHE A O 1
ATOM 863 N N . ASN A 1 115 ? 3.539 12.367 -8.422 1 98.5 115 ASN A N 1
ATOM 864 C CA . ASN A 1 115 ? 2.82 12.266 -7.16 1 98.5 115 ASN A CA 1
ATOM 865 C C . ASN A 1 115 ? 2.561 13.633 -6.547 1 98.5 115 ASN A C 1
ATOM 867 O O . ASN A 1 115 ? 1.449 13.914 -6.094 1 98.5 115 ASN A O 1
ATOM 871 N N . GLY A 1 116 ? 3.605 14.43 -6.59 1 98.5 116 GLY A N 1
ATOM 872 C CA . GLY A 1 116 ? 3.463 15.766 -6.035 1 98.5 116 GLY A CA 1
ATOM 873 C C . GLY A 1 116 ? 2.428 16.609 -6.762 1 98.5 116 GLY A C 1
ATOM 874 O O . GLY A 1 116 ? 1.676 17.344 -6.133 1 98.5 116 GLY A O 1
ATOM 875 N N . TRP A 1 117 ? 2.381 16.453 -8.047 1 98.44 117 TRP A N 1
ATOM 876 C CA . TRP A 1 117 ? 1.429 17.234 -8.836 1 98.44 117 TRP A CA 1
ATOM 877 C C . TRP A 1 117 ? -0.004 16.797 -8.539 1 98.44 117 TRP A C 1
ATOM 879 O O . TRP A 1 117 ? -0.886 17.656 -8.359 1 98.44 117 TRP A O 1
ATOM 889 N N . LEU A 1 118 ? -0.248 15.594 -8.453 1 97.81 118 LEU A N 1
ATOM 890 C CA . LEU A 1 118 ? -1.586 15.07 -8.203 1 97.81 118 LEU A CA 1
ATOM 891 C C . LEU A 1 118 ? -2.068 15.461 -6.809 1 97.81 118 LEU A C 1
ATOM 893 O O . LEU A 1 118 ? -3.227 15.852 -6.637 1 97.81 118 LEU A O 1
ATOM 897 N N . VAL A 1 119 ? -1.156 15.367 -5.836 1 97.38 119 VAL A N 1
ATOM 898 C CA . VAL A 1 119 ? -1.534 15.648 -4.457 1 97.38 119 VAL A CA 1
ATOM 899 C C . VAL A 1 119 ? -1.684 17.156 -4.258 1 97.38 119 VAL A C 1
ATOM 901 O O . VAL A 1 119 ? -2.664 17.625 -3.67 1 97.38 119 VAL A O 1
ATOM 904 N N . SER A 1 120 ? -0.773 17.922 -4.82 1 97.44 120 SER A N 1
ATOM 905 C CA . SER A 1 120 ? -0.695 19.344 -4.504 1 97.44 120 SER A CA 1
ATOM 906 C C . SER A 1 120 ? -1.616 20.156 -5.402 1 97.44 120 SER A C 1
ATOM 908 O O . SER A 1 120 ? -2.266 21.094 -4.941 1 97.44 120 SER A O 1
ATOM 910 N N . TYR A 1 121 ? -1.721 19.828 -6.605 1 96.44 121 TYR A N 1
ATOM 911 C CA . TYR A 1 121 ? -2.441 20.688 -7.535 1 96.44 121 TYR A CA 1
ATOM 912 C C . TYR A 1 121 ? -3.822 20.109 -7.844 1 96.44 121 TYR A C 1
ATOM 914 O O . TYR A 1 121 ? -4.766 20.875 -8.102 1 96.44 121 TYR A O 1
ATOM 922 N N . LEU A 1 122 ? -3.93 18.797 -7.801 1 95.19 122 LEU A N 1
ATOM 923 C CA . LEU A 1 122 ? -5.227 18.219 -8.125 1 95.19 122 LEU A CA 1
ATOM 924 C C . LEU A 1 122 ? -5.961 17.781 -6.863 1 95.19 122 LEU A C 1
ATOM 926 O O . LEU A 1 122 ? -7.102 17.312 -6.934 1 95.19 122 LEU A O 1
ATOM 930 N N . SER A 1 123 ? -5.289 17.828 -5.738 1 93.44 123 SER A N 1
ATOM 931 C CA . SER A 1 123 ? -5.871 17.609 -4.418 1 93.44 123 SER A CA 1
ATOM 932 C C . SER A 1 123 ? -6.383 16.188 -4.27 1 93.44 123 SER A C 1
ATOM 934 O O . SER A 1 123 ? -7.406 15.953 -3.621 1 93.44 123 SER A O 1
ATOM 936 N N . VAL A 1 124 ? -5.77 15.297 -5.035 1 93.25 124 VAL A N 1
ATOM 937 C CA . VAL A 1 124 ? -6.051 13.883 -4.789 1 93.25 124 VAL A CA 1
ATOM 938 C C . VAL A 1 124 ? -5.41 13.453 -3.471 1 93.25 124 VAL A C 1
ATOM 940 O O . VAL A 1 124 ? -4.27 13.812 -3.18 1 93.25 124 VAL A O 1
ATOM 943 N N . PRO A 1 125 ? -6.148 12.695 -2.637 1 91.25 125 PRO A N 1
ATOM 944 C CA . PRO A 1 125 ? -5.566 12.266 -1.363 1 91.25 125 PRO A CA 1
ATOM 945 C C . PRO A 1 125 ? -4.242 11.531 -1.538 1 91.25 125 PRO A C 1
ATOM 947 O O . PRO A 1 125 ? -4.121 10.664 -2.406 1 91.25 125 PRO A O 1
ATOM 950 N N . ALA A 1 126 ? -3.293 11.914 -0.767 1 94.25 126 ALA A N 1
ATOM 951 C CA . ALA A 1 126 ? -1.909 11.469 -0.887 1 94.25 126 ALA A CA 1
ATOM 952 C C . ALA A 1 126 ? -1.826 9.945 -0.873 1 94.25 126 ALA A C 1
ATOM 954 O O . ALA A 1 126 ? -1.049 9.352 -1.625 1 94.25 126 ALA A O 1
ATOM 955 N N . PHE A 1 127 ? -2.613 9.352 -0.031 1 88.81 127 PHE A N 1
ATOM 956 C CA . PHE A 1 127 ? -2.545 7.898 0.102 1 88.81 127 PHE A CA 1
ATOM 957 C C . PHE A 1 127 ? -2.986 7.219 -1.187 1 88.81 127 PHE A C 1
ATOM 959 O O . PHE A 1 127 ? -2.393 6.219 -1.601 1 88.81 127 PHE A O 1
ATOM 966 N N . ILE A 1 128 ? -3.984 7.656 -1.812 1 89.44 128 ILE A N 1
ATOM 967 C CA . ILE A 1 128 ? -4.5 7.078 -3.049 1 89.44 128 ILE A CA 1
ATOM 968 C C . ILE A 1 128 ? -3.469 7.238 -4.164 1 89.44 128 ILE A C 1
ATOM 970 O O . ILE A 1 128 ? -3.211 6.301 -4.918 1 89.44 128 ILE A O 1
ATOM 974 N N . VAL A 1 129 ? -2.906 8.484 -4.219 1 94.69 129 VAL A N 1
ATOM 975 C CA . VAL A 1 129 ? -1.883 8.742 -5.223 1 94.69 129 VAL A CA 1
ATOM 976 C C . VAL A 1 129 ? -0.713 7.781 -5.035 1 94.69 129 VAL A C 1
ATOM 978 O O . VAL A 1 129 ? -0.215 7.199 -6.004 1 94.69 129 VAL A O 1
ATOM 981 N N . SER A 1 130 ? -0.31 7.602 -3.822 1 94 130 SER A N 1
ATOM 982 C CA . SER A 1 130 ? 0.841 6.754 -3.535 1 94 130 SER A CA 1
ATOM 983 C C . SER A 1 130 ? 0.565 5.301 -3.91 1 94 130 SER A C 1
ATOM 985 O O . SER A 1 130 ? 1.424 4.629 -4.484 1 94 130 SER A O 1
ATOM 987 N N . MET A 1 131 ? -0.564 4.824 -3.6 1 90.38 131 MET A N 1
ATOM 988 C CA . MET A 1 131 ? -0.885 3.426 -3.869 1 90.38 131 MET A CA 1
ATOM 989 C C . MET A 1 131 ? -1.071 3.189 -5.363 1 90.38 131 MET A C 1
ATOM 991 O O . MET A 1 131 ? -0.652 2.156 -5.891 1 90.38 131 MET A O 1
ATOM 995 N N . ALA A 1 132 ? -1.764 4.121 -5.965 1 93.75 132 ALA A N 1
ATOM 996 C CA . ALA A 1 132 ? -1.896 4.027 -7.418 1 93.75 132 ALA A CA 1
ATOM 997 C C . ALA A 1 132 ? -0.532 4.094 -8.094 1 93.75 132 ALA A C 1
ATOM 999 O O . ALA A 1 132 ? -0.264 3.342 -9.039 1 93.75 132 ALA A O 1
ATOM 1000 N N . SER A 1 133 ? 0.311 4.988 -7.609 1 96.25 133 SER A N 1
ATOM 1001 C CA . SER A 1 133 ? 1.652 5.148 -8.164 1 96.25 133 SER A CA 1
ATOM 1002 C C . SER A 1 133 ? 2.49 3.893 -7.953 1 96.25 133 SER A C 1
ATOM 1004 O O . SER A 1 133 ? 3.309 3.537 -8.805 1 96.25 133 SER A O 1
ATOM 1006 N N . MET A 1 134 ? 2.271 3.264 -6.816 1 94.44 134 MET A N 1
ATOM 1007 C CA . MET A 1 134 ? 2.959 2 -6.57 1 94.44 134 MET A CA 1
ATOM 1008 C C . MET A 1 134 ? 2.59 0.965 -7.629 1 94.44 134 MET A C 1
ATOM 1010 O O . MET A 1 134 ? 3.461 0.267 -8.148 1 94.44 134 MET A O 1
ATOM 1014 N N . ASN A 1 135 ? 1.357 0.885 -7.926 1 93.44 135 ASN A N 1
ATOM 1015 C CA . ASN A 1 135 ? 0.891 -0.054 -8.938 1 93.44 135 ASN A CA 1
ATOM 1016 C C . ASN A 1 135 ? 1.409 0.314 -10.328 1 93.44 135 ASN A C 1
ATOM 1018 O O . ASN A 1 135 ? 1.819 -0.559 -11.094 1 93.44 135 ASN A O 1
ATOM 1022 N N . ILE A 1 136 ? 1.373 1.56 -10.609 1 96.69 136 ILE A N 1
ATOM 1023 C CA . ILE A 1 136 ? 1.849 2.035 -11.906 1 96.69 136 ILE A CA 1
ATOM 1024 C C . ILE A 1 136 ? 3.34 1.737 -12.047 1 96.69 136 ILE A C 1
ATOM 1026 O O . ILE A 1 136 ? 3.787 1.259 -13.094 1 96.69 136 ILE A O 1
ATOM 1030 N N . ALA A 1 137 ? 4.059 1.965 -11.016 1 97.94 137 ALA A N 1
ATOM 1031 C CA . ALA A 1 137 ? 5.492 1.694 -11.031 1 97.94 137 ALA A CA 1
ATOM 1032 C C . ALA A 1 137 ? 5.77 0.208 -11.242 1 97.94 137 ALA A C 1
ATOM 1034 O O . ALA A 1 137 ? 6.609 -0.161 -12.07 1 97.94 137 ALA A O 1
ATOM 1035 N N . LYS A 1 138 ? 5.059 -0.639 -10.523 1 96.31 138 LYS A N 1
ATOM 1036 C CA . LYS A 1 138 ? 5.215 -2.082 -10.688 1 96.31 138 LYS A CA 1
ATOM 1037 C C . LYS A 1 138 ? 4.844 -2.518 -12.102 1 96.31 138 LYS A C 1
ATOM 1039 O O . LYS A 1 138 ? 5.523 -3.355 -12.695 1 96.31 138 LYS A O 1
ATOM 1044 N N . GLY A 1 139 ? 3.799 -1.937 -12.586 1 96.5 139 GLY A N 1
ATOM 1045 C CA . GLY A 1 139 ? 3.35 -2.26 -13.93 1 96.5 139 GLY A CA 1
ATOM 1046 C C . GLY A 1 139 ? 4.336 -1.845 -15 1 96.5 139 GLY A C 1
ATOM 1047 O O . GLY A 1 139 ? 4.668 -2.637 -15.891 1 96.5 139 GLY A O 1
ATOM 1048 N N . ILE A 1 140 ? 4.832 -0.616 -14.922 1 98.12 140 ILE A N 1
ATOM 1049 C CA . ILE A 1 140 ? 5.781 -0.102 -15.898 1 98.12 140 ILE A CA 1
ATOM 1050 C C . ILE A 1 140 ? 7.043 -0.963 -15.898 1 98.12 140 ILE A C 1
ATOM 1052 O O . ILE A 1 140 ? 7.555 -1.331 -16.953 1 98.12 140 ILE A O 1
ATOM 1056 N N . ALA A 1 141 ? 7.492 -1.271 -14.727 1 98.25 141 ALA A N 1
ATOM 1057 C CA . ALA A 1 141 ? 8.688 -2.098 -14.609 1 98.25 141 ALA A CA 1
ATOM 1058 C C . ALA A 1 141 ? 8.469 -3.473 -15.234 1 98.25 141 ALA A C 1
ATOM 1060 O O . ALA A 1 141 ? 9.328 -3.975 -15.961 1 98.25 141 ALA A O 1
ATOM 1061 N N . SER A 1 142 ? 7.359 -4.031 -14.961 1 96.88 142 SER A N 1
ATOM 1062 C CA . SER A 1 142 ? 7.047 -5.359 -15.477 1 96.88 142 SER A CA 1
ATOM 1063 C C . SER A 1 142 ? 6.926 -5.348 -17 1 96.88 142 SER A C 1
ATOM 1065 O O . SER A 1 142 ? 7.492 -6.207 -17.672 1 96.88 142 SER A O 1
ATOM 1067 N N . VAL A 1 143 ? 6.23 -4.402 -17.531 1 97.19 143 VAL A N 1
ATOM 1068 C CA . VAL A 1 143 ? 6.008 -4.328 -18.969 1 97.19 143 VAL A CA 1
ATOM 1069 C C . VAL A 1 143 ? 7.324 -4.043 -19.688 1 97.19 143 VAL A C 1
ATOM 1071 O O . VAL A 1 143 ? 7.66 -4.703 -20.672 1 97.19 143 VAL A O 1
ATOM 1074 N N . PHE A 1 144 ? 8.047 -3.102 -19.141 1 97.81 144 PHE A N 1
ATOM 1075 C CA . PHE A 1 144 ? 9.266 -2.65 -19.781 1 97.81 144 PHE A CA 1
ATOM 1076 C C . PHE A 1 144 ? 10.312 -3.758 -19.797 1 97.81 144 PHE A C 1
ATOM 1078 O O . PHE A 1 144 ? 11.078 -3.893 -20.75 1 97.81 144 PHE A O 1
ATOM 1085 N N . THR A 1 145 ? 10.367 -4.625 -18.797 1 97.81 145 THR A N 1
ATOM 1086 C CA . THR A 1 145 ? 11.391 -5.66 -18.688 1 97.81 145 THR A CA 1
ATOM 1087 C C . THR A 1 145 ? 10.859 -7 -19.188 1 97.81 145 THR A C 1
ATOM 1089 O O . THR A 1 145 ? 11.539 -8.023 -19.094 1 97.81 145 THR A O 1
ATOM 1092 N N . LYS A 1 146 ? 9.586 -7 -19.672 1 96.06 146 LYS A N 1
ATOM 1093 C CA . LYS A 1 146 ? 8.922 -8.242 -20.062 1 96.06 146 LYS A CA 1
ATOM 1094 C C . LYS A 1 146 ? 8.906 -9.234 -18.906 1 96.06 146 LYS A C 1
ATOM 1096 O O . LYS A 1 146 ? 9.141 -10.43 -19.094 1 96.06 146 LYS A O 1
ATOM 1101 N N . THR A 1 147 ? 8.891 -8.625 -17.641 1 94 147 THR A N 1
ATOM 1102 C CA . THR A 1 147 ? 8.734 -9.344 -16.375 1 94 147 THR A CA 1
ATOM 1103 C C . THR A 1 147 ? 10 -10.125 -16.047 1 94 147 THR A C 1
ATOM 1105 O O . THR A 1 147 ? 9.953 -11.117 -15.312 1 94 147 THR A O 1
ATOM 1108 N N . GLN A 1 148 ? 11.07 -9.742 -16.594 1 96.19 148 GLN A N 1
ATOM 1109 C CA . GLN A 1 148 ? 12.344 -10.383 -16.297 1 96.19 148 GLN A CA 1
ATOM 1110 C C . GLN A 1 148 ? 13.078 -9.664 -15.164 1 96.19 148 GLN A C 1
ATOM 1112 O O . GLN A 1 148 ? 12.945 -8.453 -15 1 96.19 148 GLN A O 1
ATOM 1117 N N . SER A 1 149 ? 13.805 -10.438 -14.445 1 97.44 149 SER A N 1
ATOM 1118 C CA . SER A 1 149 ? 14.727 -9.844 -13.484 1 97.44 149 SER A CA 1
ATOM 1119 C C . SER A 1 149 ? 15.883 -9.141 -14.188 1 97.44 149 SER A C 1
ATOM 1121 O O . SER A 1 149 ? 16.25 -9.5 -15.305 1 97.44 149 SER A O 1
ATOM 1123 N N . VAL A 1 150 ? 16.391 -8.141 -13.57 1 98.25 150 VAL A N 1
ATOM 1124 C CA . VAL A 1 150 ? 17.516 -7.391 -14.133 1 98.25 150 VAL A CA 1
ATOM 1125 C C . VAL A 1 150 ? 18.688 -7.398 -13.148 1 98.25 150 VAL A C 1
ATOM 1127 O O . VAL A 1 150 ? 18.516 -7.086 -11.969 1 98.25 150 VAL A O 1
ATOM 1130 N N . SER A 1 151 ? 19.828 -7.797 -13.672 1 97.69 151 SER A N 1
ATOM 1131 C CA . SER A 1 151 ? 21.047 -7.809 -12.859 1 97.69 151 SER A CA 1
ATOM 1132 C C . SER A 1 151 ? 22.016 -6.715 -13.297 1 97.69 151 SER A C 1
ATOM 1134 O O . SER A 1 151 ? 22.406 -6.656 -14.469 1 97.69 151 SER A O 1
ATOM 1136 N N . TRP A 1 152 ? 22.406 -5.875 -12.383 1 97.62 152 TRP A N 1
ATOM 1137 C CA . TRP A 1 152 ? 23.406 -4.836 -12.625 1 97.62 152 TRP A CA 1
ATOM 1138 C C . TRP A 1 152 ? 24.812 -5.406 -12.57 1 97.62 152 TRP A C 1
ATOM 1140 O O . TRP A 1 152 ? 25.016 -6.535 -12.117 1 97.62 152 TRP A O 1
ATOM 1150 N N . PRO A 1 153 ? 25.75 -4.699 -13.039 1 94.75 153 PRO A N 1
ATOM 1151 C CA . PRO A 1 153 ? 27.094 -5.242 -13.164 1 94.75 153 PRO A CA 1
ATOM 1152 C C . PRO A 1 153 ? 27.719 -5.613 -11.82 1 94.75 153 PRO A C 1
ATOM 1154 O O . PRO A 1 153 ? 27.547 -4.887 -10.836 1 94.75 153 PRO A O 1
ATOM 1157 N N . GLN A 1 154 ? 28.406 -6.703 -11.883 1 93.56 154 GLN A N 1
ATOM 1158 C CA . GLN A 1 154 ? 29.141 -7.145 -10.703 1 93.56 154 GLN A CA 1
ATOM 1159 C C . GLN A 1 154 ? 30.484 -6.453 -10.609 1 93.56 154 GLN A C 1
ATOM 1161 O O . GLN A 1 154 ? 30.969 -5.859 -11.578 1 93.56 154 GLN A O 1
ATOM 1166 N N . SER A 1 155 ? 31.062 -6.625 -9.461 1 90.12 155 SER A N 1
ATOM 1167 C CA . SER A 1 155 ? 32.375 -5.988 -9.234 1 90.12 155 SER A CA 1
ATOM 1168 C C . SER A 1 155 ? 33.406 -6.531 -10.188 1 90.12 155 SER A C 1
ATOM 1170 O O . SER A 1 155 ? 34.375 -5.824 -10.547 1 90.12 155 SER A O 1
ATOM 1172 N N . SER A 1 156 ? 33.219 -7.727 -10.656 1 89.62 156 SER A N 1
ATOM 1173 C CA . SER A 1 156 ? 34.188 -8.398 -11.516 1 89.62 156 SER A CA 1
ATOM 1174 C C . SER A 1 156 ? 34.094 -7.926 -12.953 1 89.62 156 SER A C 1
ATOM 1176 O O . SER A 1 156 ? 34.969 -8.195 -13.773 1 89.62 156 SER A O 1
ATOM 1178 N N . ASP A 1 157 ? 33 -7.23 -13.258 1 92.31 157 ASP A N 1
ATOM 1179 C CA . ASP A 1 157 ? 32.844 -6.676 -14.594 1 92.31 157 ASP A CA 1
ATOM 1180 C C . ASP A 1 157 ? 33.906 -5.598 -14.859 1 92.31 157 ASP A C 1
ATOM 1182 O O . ASP A 1 157 ? 33.906 -4.555 -14.211 1 92.31 157 ASP A O 1
ATOM 1186 N N . PRO A 1 158 ? 34.75 -5.801 -15.789 1 89.88 158 PRO A N 1
ATOM 1187 C CA . PRO A 1 158 ? 35.844 -4.855 -16.031 1 89.88 158 PRO A CA 1
ATOM 1188 C C . PRO A 1 158 ? 35.375 -3.527 -16.609 1 89.88 158 PRO A C 1
ATOM 1190 O O . PRO A 1 158 ? 36.031 -2.5 -16.453 1 89.88 158 PRO A O 1
ATOM 1193 N N . VAL A 1 159 ? 34.281 -3.498 -17.203 1 91 159 VAL A N 1
ATOM 1194 C CA . VAL A 1 159 ? 33.844 -2.303 -17.906 1 91 159 VAL A CA 1
ATOM 1195 C C . VAL A 1 159 ? 32.969 -1.458 -16.984 1 91 159 VAL A C 1
ATOM 1197 O O . VAL A 1 159 ? 33.156 -0.247 -16.859 1 91 159 VAL A O 1
ATOM 1200 N N . ASN A 1 160 ? 32.031 -2.117 -16.312 1 92.81 160 ASN A N 1
ATOM 1201 C CA . ASN A 1 160 ? 31.031 -1.344 -15.578 1 92.81 160 ASN A CA 1
ATOM 1202 C C . ASN A 1 160 ? 31.047 -1.673 -14.086 1 92.81 160 ASN A C 1
ATOM 1204 O O . ASN A 1 160 ? 30.25 -1.137 -13.312 1 92.81 160 ASN A O 1
ATOM 1208 N N . GLY A 1 161 ? 31.984 -2.479 -13.664 1 91.38 161 GLY A N 1
ATOM 1209 C CA . GLY A 1 161 ? 32.094 -2.879 -12.273 1 91.38 161 GLY A CA 1
ATOM 1210 C C . GLY A 1 161 ? 32.375 -1.718 -11.336 1 91.38 161 GLY A C 1
ATOM 1211 O O . GLY A 1 161 ? 32.125 -1.806 -10.133 1 91.38 161 GLY A O 1
ATOM 1212 N N . TRP A 1 162 ? 32.906 -0.641 -11.891 1 91.25 162 TRP A N 1
ATOM 1213 C CA . TRP A 1 162 ? 33.219 0.544 -11.094 1 91.25 162 TRP A CA 1
ATOM 1214 C C . TRP A 1 162 ? 31.953 1.104 -10.438 1 91.25 162 TRP A C 1
ATOM 1216 O O . TRP A 1 162 ? 32.031 1.811 -9.43 1 91.25 162 TRP A O 1
ATOM 1226 N N . PHE A 1 163 ? 30.828 0.806 -10.969 1 92.44 163 PHE A N 1
ATOM 1227 C CA . PHE A 1 163 ? 29.547 1.256 -10.461 1 92.44 163 PHE A CA 1
ATOM 1228 C C . PHE A 1 163 ? 29.359 0.836 -9.008 1 92.44 163 PHE A C 1
ATOM 1230 O O . PHE A 1 163 ? 28.812 1.588 -8.203 1 92.44 163 PHE A O 1
ATOM 1237 N N . ARG A 1 164 ? 29.875 -0.201 -8.602 1 92.81 164 ARG A N 1
ATOM 1238 C CA . ARG A 1 164 ? 29.672 -0.756 -7.27 1 92.81 164 ARG A CA 1
ATOM 1239 C C . ARG A 1 164 ? 30.531 -0.03 -6.238 1 92.81 164 ARG A C 1
ATOM 1241 O O . ARG A 1 164 ? 30.328 -0.176 -5.031 1 92.81 164 ARG A O 1
ATOM 1248 N N . ASN A 1 165 ? 31.469 0.734 -6.676 1 92.06 165 ASN A N 1
ATOM 1249 C CA . ASN A 1 165 ? 32.344 1.477 -5.781 1 92.06 165 ASN A CA 1
ATOM 1250 C C . ASN A 1 165 ? 31.594 2.547 -5.004 1 92.06 165 ASN A C 1
ATOM 1252 O O . ASN A 1 165 ? 32.094 3.078 -4.016 1 92.06 165 ASN A O 1
ATOM 1256 N N . ILE A 1 166 ? 30.375 2.816 -5.391 1 91.19 166 ILE A N 1
ATOM 1257 C CA . ILE A 1 166 ? 29.578 3.816 -4.684 1 91.19 166 ILE A CA 1
ATOM 1258 C C . ILE A 1 166 ? 29.188 3.287 -3.301 1 91.19 166 ILE A C 1
ATOM 1260 O O . ILE A 1 166 ? 28.891 4.066 -2.395 1 91.19 166 ILE A O 1
ATOM 1264 N N . VAL A 1 167 ? 29.219 1.983 -3.158 1 91.56 167 VAL A N 1
ATOM 1265 C CA . VAL A 1 167 ? 28.859 1.375 -1.882 1 91.56 167 VAL A CA 1
ATOM 1266 C C . VAL A 1 167 ? 30.125 1.103 -1.065 1 91.56 167 VAL A C 1
ATOM 1268 O O . VAL A 1 167 ? 30.172 1.404 0.129 1 91.56 167 VAL A O 1
ATOM 1271 N N . SER A 1 168 ? 31.094 0.498 -1.704 1 89.5 168 SER A N 1
ATOM 1272 C CA . SER A 1 168 ? 32.344 0.137 -1.032 1 89.5 168 SER A CA 1
ATOM 1273 C C . SER A 1 168 ? 33.531 0.199 -1.991 1 89.5 168 SER A C 1
ATOM 1275 O O . SER A 1 168 ? 33.406 -0.228 -3.143 1 89.5 168 SER A O 1
ATOM 1277 N N . TYR A 1 169 ? 34.562 0.879 -1.472 1 87.56 169 TYR A N 1
ATOM 1278 C CA . TYR A 1 169 ? 35.844 0.93 -2.201 1 87.56 169 TYR A CA 1
ATOM 1279 C C . TYR A 1 169 ? 37 0.554 -1.297 1 87.56 169 TYR A C 1
ATOM 1281 O O . TYR A 1 169 ? 37.281 1.236 -0.305 1 87.56 169 TYR A O 1
ATOM 1289 N N . LYS A 1 170 ? 37.719 -0.549 -1.636 1 86.69 170 LYS A N 1
ATOM 1290 C CA . LYS A 1 170 ? 38.844 -1.03 -0.853 1 86.69 170 LYS A CA 1
ATOM 1291 C C . LYS A 1 170 ? 38.469 -1.186 0.619 1 86.69 170 LYS A C 1
ATOM 1293 O O . LYS A 1 170 ? 39.156 -0.672 1.499 1 86.69 170 LYS A O 1
ATOM 1298 N N . GLU A 1 171 ? 37.281 -1.658 0.963 1 83.75 171 GLU A N 1
ATOM 1299 C CA . GLU A 1 171 ? 36.781 -2.006 2.289 1 83.75 171 GLU A CA 1
ATOM 1300 C C . GLU A 1 171 ? 36.312 -0.765 3.045 1 83.75 171 GLU A C 1
ATOM 1302 O O . GLU A 1 171 ? 35.906 -0.854 4.207 1 83.75 171 GLU A O 1
ATOM 1307 N N . ILE A 1 172 ? 36.469 0.333 2.354 1 88.06 172 ILE A N 1
ATOM 1308 C CA . ILE A 1 172 ? 35.906 1.56 2.93 1 88.06 172 ILE A CA 1
ATOM 1309 C C . ILE A 1 172 ? 34.438 1.68 2.586 1 88.06 172 ILE A C 1
ATOM 1311 O O . ILE A 1 172 ? 34.031 1.51 1.428 1 88.06 172 ILE A O 1
ATOM 1315 N N . PRO A 1 173 ? 33.594 1.91 3.588 1 93.12 173 PRO A N 1
ATOM 1316 C CA . PRO A 1 173 ? 32.156 2.051 3.328 1 93.12 173 PRO A CA 1
ATOM 1317 C C . PRO A 1 173 ? 31.812 3.406 2.725 1 93.12 173 PRO A C 1
ATOM 1319 O O . PRO A 1 173 ? 31.203 4.246 3.398 1 93.12 173 PRO A O 1
ATOM 1322 N N . VAL A 1 174 ? 32.094 3.67 1.46 1 93.88 174 VAL A N 1
ATOM 1323 C CA . VAL A 1 174 ? 31.875 4.91 0.727 1 93.88 174 VAL A CA 1
ATOM 1324 C C . VAL A 1 174 ? 30.375 5.258 0.755 1 93.88 174 VAL A C 1
ATOM 1326 O O . VAL A 1 174 ? 30.016 6.434 0.766 1 93.88 174 VAL A O 1
ATOM 1329 N N . GLY A 1 175 ? 29.516 4.219 0.77 1 95.88 175 GLY A N 1
ATOM 1330 C CA . GLY A 1 175 ? 28.094 4.434 0.841 1 95.88 175 GLY A CA 1
ATOM 1331 C C . GLY A 1 175 ? 27.656 5.223 2.066 1 95.88 175 GLY A C 1
ATOM 1332 O O . GLY A 1 175 ? 26.75 6.047 1.995 1 95.88 175 GLY A O 1
ATOM 1333 N N . LEU A 1 176 ? 28.344 4.922 3.166 1 96 176 LEU A N 1
ATOM 1334 C CA . LEU A 1 176 ? 28.031 5.629 4.402 1 96 176 LEU A CA 1
ATOM 1335 C C . LEU A 1 176 ? 28.359 7.113 4.273 1 96 176 LEU A C 1
ATOM 1337 O O . LEU A 1 176 ? 27.609 7.965 4.762 1 96 176 LEU A O 1
ATOM 1341 N N . ILE A 1 177 ? 29.438 7.41 3.658 1 96.12 177 ILE A N 1
ATOM 1342 C CA . ILE A 1 177 ? 29.859 8.797 3.467 1 96.12 177 ILE A CA 1
ATOM 1343 C C . ILE A 1 177 ? 28.828 9.539 2.617 1 96.12 177 ILE A C 1
ATOM 1345 O O . ILE A 1 177 ? 28.391 10.633 2.971 1 96.12 177 ILE A O 1
ATOM 1349 N N . PHE A 1 178 ? 28.438 8.875 1.508 1 97.06 178 PHE A N 1
ATOM 1350 C CA . PHE A 1 178 ? 27.438 9.484 0.634 1 97.06 178 PHE A CA 1
ATOM 1351 C C . PHE A 1 178 ? 26.125 9.695 1.378 1 97.06 178 PHE A C 1
ATOM 1353 O O . PHE A 1 178 ? 25.484 10.734 1.221 1 97.06 178 PHE A O 1
ATOM 1360 N N . PHE A 1 179 ? 25.781 8.719 2.146 1 97.94 179 PHE A N 1
ATOM 1361 C CA . PHE A 1 179 ? 24.531 8.789 2.9 1 97.94 179 PHE A CA 1
ATOM 1362 C C . PHE A 1 179 ? 24.578 9.938 3.908 1 97.94 179 PHE A C 1
ATOM 1364 O O . PHE A 1 179 ? 23.641 10.734 3.992 1 97.94 179 PHE A O 1
ATOM 1371 N N . LEU A 1 180 ? 25.625 10.047 4.668 1 97.94 180 LEU A N 1
ATOM 1372 C CA . LEU A 1 180 ? 25.75 11.086 5.684 1 97.94 180 LEU A CA 1
ATOM 1373 C C . LEU A 1 180 ? 25.828 12.469 5.047 1 97.94 180 LEU A C 1
ATOM 1375 O O . LEU A 1 180 ? 25.281 13.438 5.582 1 97.94 180 LEU A O 1
ATOM 1379 N N . ILE A 1 181 ? 26.547 12.594 3.922 1 98.25 181 ILE A N 1
ATOM 1380 C CA . ILE A 1 181 ? 26.594 13.859 3.203 1 98.25 181 ILE A CA 1
ATOM 1381 C C . ILE A 1 181 ? 25.172 14.266 2.777 1 98.25 181 ILE A C 1
ATOM 1383 O O . ILE A 1 181 ? 24.781 15.422 2.949 1 98.25 181 ILE A O 1
ATOM 1387 N N . MET A 1 182 ? 24.453 13.305 2.244 1 98.5 182 MET A N 1
ATOM 1388 C CA . MET A 1 182 ? 23.078 13.594 1.817 1 98.5 182 MET A CA 1
ATOM 1389 C C . MET A 1 182 ? 22.203 13.945 3.01 1 98.5 182 MET A C 1
ATOM 1391 O O . MET A 1 182 ? 21.344 14.82 2.912 1 98.5 182 MET A O 1
ATOM 1395 N N . ALA A 1 183 ? 22.422 13.234 4.094 1 98.5 183 ALA A N 1
ATOM 1396 C CA . ALA A 1 183 ? 21.672 13.555 5.309 1 98.5 183 ALA A CA 1
ATOM 1397 C C . ALA A 1 183 ? 21.938 14.992 5.742 1 98.5 183 ALA A C 1
ATOM 1399 O O . ALA A 1 183 ? 21 15.711 6.121 1 98.5 183 ALA A O 1
ATOM 1400 N N . VAL A 1 184 ? 23.172 15.383 5.703 1 98.38 184 VAL A N 1
ATOM 1401 C CA . VAL A 1 184 ? 23.531 16.75 6.062 1 98.38 184 VAL A CA 1
ATOM 1402 C C . VAL A 1 184 ? 22.891 17.734 5.09 1 98.38 184 VAL A C 1
ATOM 1404 O O . VAL A 1 184 ? 22.344 18.75 5.5 1 98.38 184 VAL A O 1
ATOM 1407 N N . LEU A 1 185 ? 22.938 17.422 3.803 1 98.56 185 LEU A N 1
ATOM 1408 C CA . LEU A 1 185 ? 22.312 18.281 2.797 1 98.56 185 LEU A CA 1
ATOM 1409 C C . LEU A 1 185 ? 20.812 18.391 3.037 1 98.56 185 LEU A C 1
ATOM 1411 O O . LEU A 1 185 ? 20.25 19.484 2.965 1 98.56 185 LEU A O 1
ATOM 1415 N N . CYS A 1 186 ? 20.172 17.281 3.279 1 98.5 186 CYS A N 1
ATOM 1416 C CA . CYS A 1 186 ? 18.75 17.281 3.568 1 98.5 186 CYS A CA 1
ATOM 1417 C C . CYS A 1 186 ? 18.453 18.078 4.832 1 98.5 186 CYS A C 1
ATOM 1419 O O . CYS A 1 186 ? 17.438 18.781 4.906 1 98.5 186 CYS A O 1
ATOM 1421 N N . GLY A 1 187 ? 19.359 17.906 5.828 1 97.88 187 GLY A N 1
ATOM 1422 C CA . GLY A 1 187 ? 19.219 18.703 7.031 1 97.88 187 GLY A CA 1
ATOM 1423 C C . GLY A 1 187 ? 19.312 20.188 6.77 1 97.88 187 GLY A C 1
ATOM 1424 O O . GLY A 1 187 ? 18.5 20.969 7.277 1 97.88 187 GLY A O 1
ATOM 1425 N N . VAL A 1 188 ? 20.266 20.609 5.977 1 97.94 188 VAL A N 1
ATOM 1426 C CA . VAL A 1 188 ? 20.453 22.016 5.629 1 97.94 188 VAL A CA 1
ATOM 1427 C C . VAL A 1 188 ? 19.219 22.531 4.875 1 97.94 188 VAL A C 1
ATOM 1429 O O . VAL A 1 188 ? 18.719 23.625 5.152 1 97.94 188 VAL A O 1
ATOM 1432 N N . VAL A 1 189 ? 18.688 21.734 3.967 1 97.94 189 VAL A N 1
ATOM 1433 C CA . VAL A 1 189 ? 17.516 22.125 3.189 1 97.94 189 VAL A CA 1
ATOM 1434 C C . VAL A 1 189 ? 16.312 22.266 4.113 1 97.94 189 VAL A C 1
ATOM 1436 O O . VAL A 1 189 ? 15.555 23.25 4.016 1 97.94 189 VAL A O 1
ATOM 1439 N N . LEU A 1 190 ? 16.141 21.375 5.039 1 97.38 190 LEU A N 1
ATOM 1440 C CA . LEU A 1 190 ? 14.961 21.328 5.883 1 97.38 190 LEU A CA 1
ATOM 1441 C C . LEU A 1 190 ? 15 22.422 6.938 1 97.38 190 LEU A C 1
ATOM 1443 O O . LEU A 1 190 ? 13.977 23.047 7.23 1 97.38 190 LEU A O 1
ATOM 1447 N N . TYR A 1 191 ? 16.25 22.719 7.453 1 96.19 191 TYR A N 1
ATOM 1448 C CA . TYR A 1 191 ? 16.297 23.562 8.641 1 96.19 191 TYR A CA 1
ATOM 1449 C C . TYR A 1 191 ? 16.812 24.969 8.305 1 96.19 191 TYR A C 1
ATOM 1451 O O . TYR A 1 191 ? 16.578 25.922 9.047 1 96.19 191 TYR A O 1
ATOM 1459 N N . ASN A 1 192 ? 17.484 25.078 7.203 1 96.88 192 ASN A N 1
ATOM 1460 C CA . ASN A 1 192 ? 18.188 26.344 6.992 1 96.88 192 ASN A CA 1
ATOM 1461 C C . ASN A 1 192 ? 17.734 27.031 5.707 1 96.88 192 ASN A C 1
ATOM 1463 O O . ASN A 1 192 ? 18.297 28.047 5.305 1 96.88 192 ASN A O 1
ATOM 1467 N N . THR A 1 193 ? 16.766 26.484 5.043 1 97.44 193 THR A N 1
ATOM 1468 C CA . THR A 1 193 ? 16.344 27.109 3.793 1 97.44 193 THR A CA 1
ATOM 1469 C C . THR A 1 193 ? 14.852 27.438 3.826 1 97.44 193 THR A C 1
ATOM 1471 O O . THR A 1 193 ? 14.125 26.938 4.691 1 97.44 193 THR A O 1
ATOM 1474 N N . LYS A 1 194 ? 14.445 28.281 2.893 1 96.25 194 LYS A N 1
ATOM 1475 C CA . LYS A 1 194 ? 13.055 28.703 2.758 1 96.25 194 LYS A CA 1
ATOM 1476 C C . LYS A 1 194 ? 12.148 27.516 2.455 1 96.25 194 LYS A C 1
ATOM 1478 O O . LYS A 1 194 ? 11.102 27.344 3.088 1 96.25 194 LYS A O 1
ATOM 1483 N N . PRO A 1 195 ? 12.555 26.625 1.567 1 96.19 195 PRO A N 1
ATOM 1484 C CA . PRO A 1 195 ? 11.703 25.469 1.297 1 96.19 195 PRO A CA 1
ATOM 1485 C C . PRO A 1 195 ? 11.461 24.609 2.539 1 96.19 195 PRO A C 1
ATOM 1487 O O . PRO A 1 195 ? 10.336 24.156 2.773 1 96.19 195 PRO A O 1
ATOM 1490 N N . GLY A 1 196 ? 12.484 24.391 3.258 1 97.19 196 GLY A N 1
ATOM 1491 C CA . GLY A 1 196 ? 12.344 23.594 4.473 1 97.19 196 GLY A CA 1
ATOM 1492 C C . GLY A 1 196 ? 11.391 24.219 5.477 1 97.19 196 GLY A C 1
ATOM 1493 O O . GLY A 1 196 ? 10.562 23.516 6.07 1 97.19 196 GLY A O 1
ATOM 1494 N N . ARG A 1 197 ? 11.43 25.516 5.602 1 96.31 197 ARG A N 1
ATOM 1495 C CA . ARG A 1 197 ? 10.555 26.234 6.52 1 96.31 197 ARG A CA 1
ATOM 1496 C C . ARG A 1 197 ? 9.094 26.109 6.086 1 96.31 197 ARG A C 1
ATOM 1498 O O . ARG A 1 197 ? 8.211 25.875 6.914 1 96.31 197 ARG A O 1
ATOM 1505 N N . TYR A 1 198 ? 8.883 26.281 4.887 1 97.25 198 TYR A N 1
ATOM 1506 C CA . TYR A 1 198 ? 7.508 26.219 4.402 1 97.25 198 TYR A CA 1
ATOM 1507 C C . TYR A 1 198 ? 6.965 24.797 4.465 1 97.25 198 TYR A C 1
ATOM 1509 O O . TYR A 1 198 ? 5.781 24.594 4.75 1 97.25 198 TYR A O 1
ATOM 1517 N N . ILE A 1 199 ? 7.816 23.844 4.219 1 97.5 199 ILE A N 1
ATOM 1518 C CA . ILE A 1 199 ? 7.406 22.438 4.312 1 97.5 199 ILE A CA 1
ATOM 1519 C C . ILE A 1 199 ? 6.984 22.125 5.746 1 97.5 199 ILE A C 1
ATOM 1521 O O . ILE A 1 199 ? 5.938 21.516 5.969 1 97.5 199 ILE A O 1
ATOM 1525 N N . LEU A 1 200 ? 7.734 22.562 6.695 1 96.88 200 LEU A N 1
ATOM 1526 C CA . LEU A 1 200 ? 7.414 22.328 8.102 1 96.88 200 LEU A CA 1
ATOM 1527 C C . LEU A 1 200 ? 6.164 23.094 8.516 1 96.88 200 LEU A C 1
ATOM 1529 O O . LEU A 1 200 ? 5.32 22.562 9.242 1 96.88 200 LEU A O 1
ATOM 1533 N N . CYS A 1 201 ? 5.965 24.281 7.984 1 96.5 201 CYS A N 1
ATOM 1534 C CA . CYS A 1 201 ? 4.797 25.094 8.312 1 96.5 201 CYS A CA 1
ATOM 1535 C C . CYS A 1 201 ? 3.529 24.484 7.73 1 96.5 201 CYS A C 1
ATOM 1537 O O . CYS A 1 201 ? 2.467 24.531 8.352 1 96.5 201 CYS A O 1
ATOM 1539 N N . LEU A 1 202 ? 3.688 23.922 6.566 1 96.5 202 LEU A N 1
ATOM 1540 C CA . LEU A 1 202 ? 2.545 23.25 5.949 1 96.5 202 LEU A CA 1
ATOM 1541 C C . LEU A 1 202 ? 2.01 22.141 6.844 1 96.5 202 LEU A C 1
ATOM 1543 O O . LEU A 1 202 ? 0.797 21.953 6.953 1 96.5 202 LEU A O 1
ATOM 1547 N N . GLY A 1 203 ? 2.945 21.406 7.414 1 94.56 203 GLY A N 1
ATOM 1548 C CA . GLY A 1 203 ? 2.555 20.312 8.289 1 94.56 203 GLY A CA 1
ATOM 1549 C C . GLY A 1 203 ? 1.912 20.781 9.578 1 94.56 203 GLY A C 1
ATOM 1550 O O . GLY A 1 203 ? 1.088 20.078 10.164 1 94.56 203 GLY A O 1
ATOM 1551 N N . SER A 1 204 ? 2.244 21.922 10.023 1 92.81 204 SER A N 1
ATOM 1552 C CA . SER A 1 204 ? 1.686 22.469 11.258 1 92.81 204 SER A CA 1
ATOM 1553 C C . SER A 1 204 ? 0.269 22.984 11.039 1 92.81 204 SER A C 1
ATOM 1555 O O . SER A 1 204 ? -0.647 22.641 11.789 1 92.81 204 SER A O 1
ATOM 1557 N N . ASN A 1 205 ? 0.152 23.844 10.008 1 93.88 205 ASN A N 1
ATOM 1558 C CA . ASN A 1 205 ? -1.154 24.422 9.688 1 93.88 205 ASN A CA 1
ATOM 1559 C C . ASN A 1 205 ? -1.203 24.938 8.258 1 93.88 205 ASN A C 1
ATOM 1561 O O . ASN A 1 205 ? -0.894 26.094 8 1 93.88 205 ASN A O 1
ATOM 1565 N N . THR A 1 206 ? -1.758 24.125 7.426 1 93.31 206 THR A N 1
ATOM 1566 C CA . THR A 1 206 ? -1.762 24.453 6.004 1 93.31 206 THR A CA 1
ATOM 1567 C C . THR A 1 206 ? -2.617 25.672 5.73 1 93.31 206 THR A C 1
ATOM 1569 O O . THR A 1 206 ? -2.266 26.516 4.895 1 93.31 206 THR A O 1
ATOM 1572 N N . GLU A 1 207 ? -3.705 25.812 6.395 1 92.38 207 GLU A N 1
ATOM 1573 C CA . GLU A 1 207 ? -4.617 26.922 6.172 1 92.38 207 GLU A CA 1
ATOM 1574 C C . GLU A 1 207 ? -3.982 28.25 6.594 1 92.38 207 GLU A C 1
ATOM 1576 O O . GLU A 1 207 ? -4.133 29.266 5.906 1 92.38 207 GLU A O 1
ATOM 1581 N N . ALA A 1 208 ? -3.334 28.25 7.691 1 93.81 208 ALA A N 1
ATOM 1582 C CA . ALA A 1 208 ? -2.646 29.453 8.156 1 93.81 208 ALA A CA 1
ATOM 1583 C C . ALA A 1 208 ? -1.571 29.875 7.164 1 93.81 208 ALA A C 1
ATOM 1585 O O . ALA A 1 208 ? -1.387 31.078 6.926 1 93.81 208 ALA A O 1
ATOM 1586 N N . VAL A 1 209 ? -0.926 28.891 6.578 1 95 209 VAL A N 1
ATOM 1587 C CA . VAL A 1 209 ? 0.121 29.188 5.602 1 95 209 VAL A CA 1
ATOM 1588 C C . VAL A 1 209 ? -0.497 29.781 4.344 1 95 209 VAL A C 1
ATOM 1590 O O . VAL A 1 209 ? 0.022 30.766 3.799 1 95 209 VAL A O 1
ATOM 1593 N N . ARG A 1 210 ? -1.545 29.234 3.941 1 94.31 210 ARG A N 1
ATOM 1594 C CA . ARG A 1 210 ? -2.25 29.75 2.766 1 94.31 210 ARG A CA 1
ATOM 1595 C C . ARG A 1 210 ? -2.713 31.188 2.979 1 94.31 210 ARG A C 1
ATOM 1597 O O . ARG A 1 210 ? -2.562 32.031 2.094 1 94.31 210 ARG A O 1
ATOM 1604 N N . LEU A 1 211 ? -3.186 31.484 4.113 1 95 211 LEU A N 1
ATOM 1605 C CA . LEU A 1 211 ? -3.707 32.812 4.449 1 95 211 LEU A CA 1
ATOM 1606 C C . LEU A 1 211 ? -2.582 33.812 4.531 1 95 211 LEU A C 1
ATOM 1608 O O . LEU A 1 211 ? -2.824 35.031 4.418 1 95 211 LEU A O 1
ATOM 1612 N N . SER A 1 212 ? -1.381 33.375 4.688 1 95.56 212 SER A N 1
ATOM 1613 C CA . SER A 1 212 ? -0.234 34.281 4.766 1 95.56 212 SER A CA 1
ATOM 1614 C C . SER A 1 212 ? 0.315 34.594 3.377 1 95.56 212 SER A C 1
ATOM 1616 O O . SER A 1 212 ? 1.355 35.25 3.248 1 95.56 212 SER A O 1
ATOM 1618 N N . GLY A 1 213 ? -0.311 34.062 2.33 1 95 213 GLY A N 1
ATOM 1619 C CA . GLY A 1 213 ? 0.053 34.406 0.964 1 95 213 GLY A CA 1
ATOM 1620 C C . GLY A 1 213 ? 1.095 33.469 0.375 1 95 213 GLY A C 1
ATOM 1621 O O . GLY A 1 213 ? 1.627 33.75 -0.707 1 95 213 GLY A O 1
ATOM 1622 N N . VAL A 1 214 ? 1.4 32.469 1.069 1 95.31 214 VAL A N 1
ATOM 1623 C CA . VAL A 1 214 ? 2.41 31.531 0.608 1 95.31 214 VAL A CA 1
ATOM 1624 C C . VAL A 1 214 ? 1.769 30.516 -0.324 1 95.31 214 VAL A C 1
ATOM 1626 O O . VAL A 1 214 ? 0.649 30.047 -0.08 1 95.31 214 VAL A O 1
ATOM 1629 N N . ASP A 1 215 ? 2.457 30.172 -1.416 1 97.31 215 ASP A N 1
ATOM 1630 C CA . ASP A 1 215 ? 1.979 29.141 -2.34 1 97.31 215 ASP A CA 1
ATOM 1631 C C . ASP A 1 215 ? 2.145 27.75 -1.747 1 97.31 215 ASP A C 1
ATOM 1633 O O . ASP A 1 215 ? 3.17 27.094 -1.952 1 97.31 215 ASP A O 1
ATOM 1637 N N . THR A 1 216 ? 1.155 27.266 -1.131 1 97.19 216 THR A N 1
ATOM 1638 C CA . THR A 1 216 ? 1.205 25.984 -0.429 1 97.19 216 THR A CA 1
ATOM 1639 C C . THR A 1 216 ? 1.413 24.844 -1.412 1 97.19 216 THR A C 1
ATOM 1641 O O . THR A 1 216 ? 2.086 23.859 -1.093 1 97.19 216 THR A O 1
ATOM 1644 N N . LYS A 1 217 ? 0.889 24.938 -2.619 1 97.62 217 LYS A N 1
ATOM 1645 C CA . LYS A 1 217 ? 0.976 23.875 -3.611 1 97.62 217 LYS A CA 1
ATOM 1646 C C . LYS A 1 217 ? 2.418 23.656 -4.066 1 97.62 217 LYS A C 1
ATOM 1648 O O . LYS A 1 217 ? 2.871 22.516 -4.199 1 97.62 217 LYS A O 1
ATOM 1653 N N . LYS A 1 218 ? 3.086 24.688 -4.234 1 97.94 218 LYS A N 1
ATOM 1654 C CA . LYS A 1 218 ? 4.469 24.641 -4.707 1 97.94 218 LYS A CA 1
ATOM 1655 C C . LYS A 1 218 ? 5.363 23.922 -3.709 1 97.94 218 LYS A C 1
ATOM 1657 O O . LYS A 1 218 ? 6.148 23.047 -4.094 1 97.94 218 LYS A O 1
ATOM 1662 N N . TRP A 1 219 ? 5.203 24.281 -2.504 1 98 219 TRP A N 1
ATOM 1663 C CA . TRP A 1 219 ? 6.102 23.75 -1.486 1 98 219 TRP A CA 1
ATOM 1664 C C . TRP A 1 219 ? 5.742 22.312 -1.142 1 98 219 TRP A C 1
ATOM 1666 O O . TRP A 1 219 ? 6.621 21.5 -0.84 1 98 219 TRP A O 1
ATOM 1676 N N . ASN A 1 220 ? 4.441 22 -1.144 1 98.06 220 ASN A N 1
ATOM 1677 C CA . ASN A 1 220 ? 4.031 20.594 -0.997 1 98.06 220 ASN A CA 1
ATOM 1678 C C . ASN A 1 220 ? 4.578 19.734 -2.127 1 98.06 220 ASN A C 1
ATOM 1680 O O . ASN A 1 220 ? 5.082 18.641 -1.884 1 98.06 220 ASN A O 1
ATOM 1684 N N . MET A 1 221 ? 4.496 20.25 -3.311 1 98.31 221 MET A N 1
ATOM 1685 C CA . MET A 1 221 ? 5.02 19.531 -4.473 1 98.31 221 MET A CA 1
ATOM 1686 C C . MET A 1 221 ? 6.52 19.297 -4.34 1 98.31 221 MET A C 1
ATOM 1688 O O . MET A 1 221 ? 7.023 18.234 -4.684 1 98.31 221 MET A O 1
ATOM 1692 N N . LEU A 1 222 ? 7.199 20.281 -3.908 1 98.62 222 LEU A N 1
ATOM 1693 C CA . LEU A 1 222 ? 8.648 20.188 -3.768 1 98.62 222 LEU A CA 1
ATOM 1694 C C . LEU A 1 222 ? 9.031 19.047 -2.83 1 98.62 222 LEU A C 1
ATOM 1696 O O . LEU A 1 222 ? 10.039 18.375 -3.047 1 98.62 222 LEU A O 1
ATOM 1700 N N . ALA A 1 223 ? 8.258 18.859 -1.771 1 98.69 223 ALA A N 1
ATOM 1701 C CA . ALA A 1 223 ? 8.523 17.75 -0.855 1 98.69 223 ALA A CA 1
ATOM 1702 C C . ALA A 1 223 ? 8.492 16.422 -1.589 1 98.69 223 ALA A C 1
ATOM 1704 O O . ALA A 1 223 ? 9.367 15.57 -1.382 1 98.69 223 ALA A O 1
ATOM 1705 N N . TYR A 1 224 ? 7.543 16.25 -2.471 1 98.81 224 TYR A N 1
ATOM 1706 C CA . TYR A 1 224 ? 7.426 15.008 -3.238 1 98.81 224 TYR A CA 1
ATOM 1707 C C . TYR A 1 224 ? 8.547 14.898 -4.27 1 98.81 224 TYR A C 1
ATOM 1709 O O . TYR A 1 224 ? 9.039 13.805 -4.547 1 98.81 224 TYR A O 1
ATOM 1717 N N . VAL A 1 225 ? 8.938 16.031 -4.82 1 98.88 225 VAL A N 1
ATOM 1718 C CA . VAL A 1 225 ? 10.016 16.047 -5.805 1 98.88 225 VAL A CA 1
ATOM 1719 C C . VAL A 1 225 ? 11.32 15.625 -5.148 1 98.88 225 VAL A C 1
ATOM 1721 O O . VAL A 1 225 ? 12.062 14.805 -5.695 1 98.88 225 VAL A O 1
ATOM 1724 N N . ILE A 1 226 ? 11.586 16.172 -3.986 1 98.81 226 ILE A N 1
ATOM 1725 C CA . ILE A 1 226 ? 12.781 15.805 -3.232 1 98.81 226 ILE A CA 1
ATOM 1726 C C . ILE A 1 226 ? 12.742 14.305 -2.924 1 98.81 226 ILE A C 1
ATOM 1728 O O . ILE A 1 226 ? 13.742 13.609 -3.092 1 98.81 226 ILE A O 1
ATOM 1732 N N . CYS A 1 227 ? 11.578 13.812 -2.521 1 98.81 227 CYS A N 1
ATOM 1733 C CA . CYS A 1 227 ? 11.406 12.398 -2.207 1 98.81 227 CYS A CA 1
ATOM 1734 C C . CYS A 1 227 ? 11.695 11.531 -3.424 1 98.81 227 CYS A C 1
ATOM 1736 O O . CYS A 1 227 ? 12.453 10.562 -3.336 1 98.81 227 CYS A O 1
ATOM 1738 N N . GLY A 1 228 ? 11.133 11.914 -4.57 1 98.88 228 GLY A N 1
ATOM 1739 C CA . GLY A 1 228 ? 11.359 11.156 -5.789 1 98.88 228 GLY A CA 1
ATOM 1740 C C . GLY A 1 228 ? 12.82 11.109 -6.203 1 98.88 228 GLY A C 1
ATOM 1741 O O . GLY A 1 228 ? 13.312 10.07 -6.641 1 98.88 228 GLY A O 1
ATOM 1742 N N . PHE A 1 229 ? 13.492 12.258 -6.074 1 98.88 229 PHE A N 1
ATOM 1743 C CA . PHE A 1 229 ? 14.914 12.344 -6.391 1 98.88 229 PHE A CA 1
ATOM 1744 C C . PHE A 1 229 ? 15.719 11.383 -5.523 1 98.88 229 PHE A C 1
ATOM 1746 O O . PHE A 1 229 ? 16.547 10.625 -6.031 1 98.88 229 PHE A O 1
ATOM 1753 N N . LEU A 1 230 ? 15.453 11.336 -4.258 1 98.88 230 LEU A N 1
ATOM 1754 C CA . LEU A 1 230 ? 16.172 10.484 -3.32 1 98.88 230 LEU A CA 1
ATOM 1755 C C . LEU A 1 230 ? 15.82 9.016 -3.535 1 98.88 230 LEU A C 1
ATOM 1757 O O . LEU A 1 230 ? 16.641 8.133 -3.318 1 98.88 230 LEU A O 1
ATOM 1761 N N . VAL A 1 231 ? 14.594 8.695 -3.975 1 98.88 231 VAL A N 1
ATOM 1762 C CA . VAL A 1 231 ? 14.195 7.332 -4.297 1 98.88 231 VAL A CA 1
ATOM 1763 C C . VAL A 1 231 ? 15.031 6.809 -5.461 1 98.88 231 VAL A C 1
ATOM 1765 O O . VAL A 1 231 ? 15.461 5.652 -5.457 1 98.88 231 VAL A O 1
ATOM 1768 N N . GLY A 1 232 ? 15.266 7.699 -6.449 1 98.88 232 GLY A N 1
ATOM 1769 C CA . GLY A 1 232 ? 16.141 7.316 -7.547 1 98.88 232 GLY A CA 1
ATOM 1770 C C . GLY A 1 232 ? 17.547 6.973 -7.098 1 98.88 232 GLY A C 1
ATOM 1771 O O . GLY A 1 232 ? 18.141 5.992 -7.562 1 98.88 232 GLY A O 1
ATOM 1772 N N . ILE A 1 233 ? 18.062 7.754 -6.18 1 98.75 233 ILE A N 1
ATOM 1773 C CA . ILE A 1 233 ? 19.391 7.5 -5.637 1 98.75 233 ILE A CA 1
ATOM 1774 C C . ILE A 1 233 ? 19.391 6.203 -4.832 1 98.75 233 ILE A C 1
ATOM 1776 O O . ILE A 1 233 ? 20.312 5.406 -4.922 1 98.75 233 ILE A O 1
ATOM 1780 N N . ALA A 1 234 ? 18.312 5.996 -4.047 1 98.81 234 ALA A N 1
ATOM 1781 C CA . ALA A 1 234 ? 18.172 4.762 -3.273 1 98.81 234 ALA A CA 1
ATOM 1782 C C . ALA A 1 234 ? 18.234 3.537 -4.18 1 98.81 234 ALA A C 1
ATOM 1784 O O . ALA A 1 234 ? 18.797 2.51 -3.809 1 98.81 234 ALA A O 1
ATOM 1785 N N . ALA A 1 235 ? 17.641 3.66 -5.332 1 98.81 235 ALA A N 1
ATOM 1786 C CA . ALA A 1 235 ? 17.625 2.553 -6.285 1 98.81 235 ALA A CA 1
ATOM 1787 C C . ALA A 1 235 ? 19.047 2.162 -6.703 1 98.81 235 ALA A C 1
ATOM 1789 O O . ALA A 1 235 ? 19.359 0.975 -6.805 1 98.81 235 ALA A O 1
ATOM 1790 N N . LEU A 1 236 ? 19.906 3.148 -6.953 1 98.56 236 LEU A N 1
ATOM 1791 C CA . LEU A 1 236 ? 21.281 2.893 -7.332 1 98.56 236 LEU A CA 1
ATOM 1792 C C . LEU A 1 236 ? 22.031 2.162 -6.223 1 98.56 236 LEU A C 1
ATOM 1794 O O . LEU A 1 236 ? 22.766 1.212 -6.484 1 98.56 236 LEU A O 1
ATOM 1798 N N . PHE A 1 237 ? 21.797 2.596 -5.031 1 98.38 237 PHE A N 1
ATOM 1799 C CA . PHE A 1 237 ? 22.484 1.961 -3.91 1 98.38 237 PHE A CA 1
ATOM 1800 C C . PHE A 1 237 ? 21.953 0.551 -3.68 1 98.38 237 PHE A C 1
ATOM 1802 O O . PHE A 1 237 ? 22.703 -0.34 -3.275 1 98.38 237 PHE A O 1
ATOM 1809 N N . PHE A 1 238 ? 20.688 0.348 -3.924 1 98.25 238 PHE A N 1
ATOM 1810 C CA . PHE A 1 238 ? 20.109 -0.987 -3.777 1 98.25 238 PHE A CA 1
ATOM 1811 C C . PHE A 1 238 ? 20.781 -1.97 -4.73 1 98.25 238 PHE A C 1
ATOM 1813 O O . PHE A 1 238 ? 21.219 -3.047 -4.312 1 98.25 238 PHE A O 1
ATOM 1820 N N . VAL A 1 239 ? 20.891 -1.587 -5.973 1 97.81 239 VAL A N 1
ATOM 1821 C CA . VAL A 1 239 ? 21.422 -2.527 -6.957 1 97.81 239 VAL A CA 1
ATOM 1822 C C . VAL A 1 239 ? 22.938 -2.613 -6.836 1 97.81 239 VAL A C 1
ATOM 1824 O O . VAL A 1 239 ? 23.547 -3.617 -7.223 1 97.81 239 VAL A O 1
ATOM 1827 N N . ALA A 1 240 ? 23.578 -1.56 -6.344 1 97.06 240 ALA A N 1
ATOM 1828 C CA . ALA A 1 240 ? 25 -1.652 -6.086 1 97.06 240 ALA A CA 1
ATOM 1829 C C . ALA A 1 240 ? 25.297 -2.652 -4.969 1 97.06 240 ALA A C 1
ATOM 1831 O O . ALA A 1 240 ? 26.359 -3.277 -4.949 1 97.06 240 ALA A O 1
ATOM 1832 N N . THR A 1 241 ? 24.328 -2.838 -4.113 1 95.44 241 THR A N 1
ATOM 1833 C CA . THR A 1 241 ? 24.5 -3.73 -2.971 1 95.44 241 THR A CA 1
ATOM 1834 C C . THR A 1 241 ? 24 -5.133 -3.299 1 95.44 241 THR A C 1
ATOM 1836 O O . THR A 1 241 ? 24.672 -6.125 -3.008 1 95.44 241 THR A O 1
ATOM 1839 N N . TYR A 1 242 ? 22.797 -5.234 -3.906 1 94.44 242 TYR A N 1
ATOM 1840 C CA . TYR A 1 242 ? 22.156 -6.531 -4.043 1 94.44 242 TYR A CA 1
ATOM 1841 C C . TYR A 1 242 ? 22.125 -6.977 -5.5 1 94.44 242 TYR A C 1
ATOM 1843 O O . TYR A 1 242 ? 21.719 -8.102 -5.805 1 94.44 242 TYR A O 1
ATOM 1851 N N . THR A 1 243 ? 22.422 -6.211 -6.461 1 95.62 243 THR A N 1
ATOM 1852 C CA . THR A 1 243 ? 22.75 -6.5 -7.852 1 95.62 243 THR A CA 1
ATOM 1853 C C . THR A 1 243 ? 21.484 -6.734 -8.672 1 95.62 243 THR A C 1
ATOM 1855 O O . THR A 1 243 ? 21.312 -6.113 -9.727 1 95.62 243 THR A O 1
ATOM 1858 N N . THR A 1 244 ? 20.672 -7.73 -8.164 1 97.44 244 THR A N 1
ATOM 1859 C CA . THR A 1 244 ? 19.562 -8.164 -9 1 97.44 244 THR A CA 1
ATOM 1860 C C . THR A 1 244 ? 18.234 -7.691 -8.422 1 97.44 244 THR A C 1
ATOM 1862 O O . THR A 1 244 ? 18.031 -7.73 -7.207 1 97.44 244 THR A O 1
ATOM 18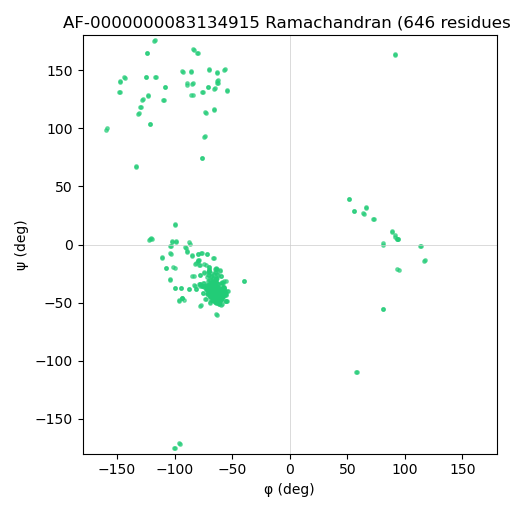65 N N . VAL A 1 245 ? 17.359 -7.18 -9.266 1 97.56 245 VAL A N 1
ATOM 1866 C CA . VAL A 1 245 ? 16.016 -6.75 -8.875 1 97.56 245 VAL A CA 1
ATOM 1867 C C . VAL A 1 245 ? 14.977 -7.465 -9.734 1 97.56 245 VAL A C 1
ATOM 1869 O O . VAL A 1 245 ? 15.227 -7.762 -10.906 1 97.56 245 VAL A O 1
ATOM 1872 N N . GLN A 1 246 ? 13.883 -7.777 -9.117 1 96.56 246 GLN A N 1
ATOM 1873 C CA . GLN A 1 246 ? 12.781 -8.453 -9.789 1 96.56 246 GLN A CA 1
ATOM 1874 C C . GLN A 1 246 ? 11.531 -7.566 -9.82 1 96.56 246 GLN A C 1
ATOM 1876 O O . GLN A 1 246 ? 11.25 -6.852 -8.859 1 96.56 246 GLN A O 1
ATOM 1881 N N . PRO A 1 247 ? 10.773 -7.648 -10.906 1 95.69 247 PRO A N 1
ATOM 1882 C CA . PRO A 1 247 ? 9.539 -6.863 -10.969 1 95.69 247 PRO A CA 1
ATOM 1883 C C . PRO A 1 247 ? 8.523 -7.277 -9.898 1 95.69 247 PRO A C 1
ATOM 1885 O O . PRO A 1 247 ? 8.469 -8.445 -9.508 1 95.69 247 PRO A O 1
ATOM 1888 N N . GLY A 1 248 ? 7.742 -6.332 -9.43 1 90.94 248 GLY A N 1
ATOM 1889 C CA . GLY A 1 248 ? 6.629 -6.637 -8.547 1 90.94 248 GLY A CA 1
ATOM 1890 C C . GLY A 1 248 ? 6.992 -6.543 -7.074 1 90.94 248 GLY A C 1
ATOM 1891 O O . GLY A 1 248 ? 6.156 -6.801 -6.203 1 90.94 248 GLY A O 1
ATOM 1892 N N . TYR A 1 249 ? 8.219 -6.102 -6.785 1 88.81 249 TYR A N 1
ATOM 1893 C CA . TYR A 1 249 ? 8.68 -6.105 -5.398 1 88.81 249 TYR A CA 1
ATOM 1894 C C . TYR A 1 249 ? 8.969 -4.688 -4.918 1 88.81 249 TYR A C 1
ATOM 1896 O O . TYR A 1 249 ? 8.617 -3.713 -5.59 1 88.81 249 TYR A O 1
ATOM 1904 N N . GLY A 1 250 ? 9.305 -4.531 -3.672 1 92.56 250 GLY A N 1
ATOM 1905 C CA . GLY A 1 250 ? 9.727 -3.268 -3.098 1 92.56 250 GLY A CA 1
ATOM 1906 C C . GLY A 1 250 ? 8.797 -2.754 -2.021 1 92.56 250 GLY A C 1
ATOM 1907 O O . GLY A 1 250 ? 9.156 -1.862 -1.251 1 92.56 250 GLY A O 1
ATOM 1908 N N . ASP A 1 251 ? 7.652 -3.279 -1.901 1 88.19 251 ASP A N 1
ATOM 1909 C CA . ASP A 1 251 ? 6.605 -2.758 -1.026 1 88.19 251 ASP A CA 1
ATOM 1910 C C . ASP A 1 251 ? 7.023 -2.84 0.439 1 88.19 251 ASP A C 1
ATOM 1912 O O . ASP A 1 251 ? 6.617 -2.01 1.255 1 88.19 251 ASP A O 1
ATOM 1916 N N . GLN A 1 252 ? 7.797 -3.812 0.745 1 87 252 GLN A N 1
ATOM 1917 C CA . GLN A 1 252 ? 8.156 -4.016 2.145 1 87 252 GLN A CA 1
ATOM 1918 C C . GLN A 1 252 ? 8.977 -2.84 2.676 1 87 252 GLN A C 1
ATOM 1920 O O . GLN A 1 252 ? 8.922 -2.531 3.867 1 87 252 GLN A O 1
ATOM 1925 N N . TYR A 1 253 ? 9.617 -2.143 1.787 1 94.69 253 TYR A N 1
ATOM 1926 C CA . TYR A 1 253 ? 10.539 -1.099 2.227 1 94.69 253 TYR A CA 1
ATOM 1927 C C . TYR A 1 253 ? 9.781 0.182 2.564 1 94.69 253 TYR A C 1
ATOM 1929 O O . TYR A 1 253 ? 10.328 1.076 3.219 1 94.69 253 TYR A O 1
ATOM 1937 N N . ASN A 1 254 ? 8.531 0.251 2.098 1 94.5 254 ASN A N 1
ATOM 1938 C CA . ASN A 1 254 ? 7.719 1.419 2.432 1 94.5 254 ASN A CA 1
ATOM 1939 C C . ASN A 1 254 ? 7.504 1.539 3.939 1 94.5 254 ASN A C 1
ATOM 1941 O O . ASN A 1 254 ? 7.766 2.592 4.523 1 94.5 254 ASN A O 1
ATOM 1945 N N . ASN A 1 255 ? 7.066 0.419 4.539 1 90.69 255 ASN A N 1
ATOM 1946 C CA . ASN A 1 255 ? 6.82 0.398 5.977 1 90.69 255 ASN A CA 1
ATOM 1947 C C . ASN A 1 255 ? 8.109 0.625 6.77 1 90.69 255 ASN A C 1
ATOM 1949 O O . ASN A 1 255 ? 8.094 1.308 7.797 1 90.69 255 ASN A O 1
ATOM 1953 N N . GLU A 1 256 ? 9.172 0.057 6.262 1 95.12 256 GLU A N 1
ATOM 1954 C CA . GLU A 1 256 ? 10.445 0.182 6.969 1 95.12 256 GLU A CA 1
ATOM 1955 C C . GLU A 1 256 ? 10.938 1.625 6.965 1 95.12 256 GLU A C 1
ATOM 1957 O O . GLU A 1 256 ? 11.406 2.129 7.988 1 95.12 256 GLU A O 1
ATOM 1962 N N . ALA A 1 257 ? 10.781 2.232 5.809 1 96.81 257 ALA A N 1
ATOM 1963 C CA . ALA A 1 257 ? 11.219 3.621 5.695 1 96.81 257 ALA A CA 1
ATOM 1964 C C . ALA A 1 257 ? 10.398 4.531 6.602 1 96.81 257 ALA A C 1
ATOM 1966 O O . ALA A 1 257 ? 10.945 5.402 7.281 1 96.81 257 ALA A O 1
ATOM 1967 N N . ILE A 1 258 ? 9.141 4.352 6.625 1 93 258 ILE A N 1
ATOM 1968 C CA . ILE A 1 258 ? 8.258 5.156 7.457 1 93 258 ILE A CA 1
ATOM 1969 C C . ILE A 1 258 ? 8.555 4.898 8.93 1 93 258 ILE A C 1
ATOM 1971 O O . ILE A 1 258 ? 8.617 5.832 9.734 1 93 258 ILE A O 1
ATOM 1975 N N . ALA A 1 259 ? 8.766 3.621 9.234 1 91.94 259 ALA A N 1
ATOM 1976 C CA . ALA A 1 259 ? 9.102 3.275 10.617 1 91.94 259 ALA A CA 1
ATOM 1977 C C . ALA A 1 259 ? 10.375 3.994 11.062 1 91.94 259 ALA A C 1
ATOM 1979 O O . ALA A 1 259 ? 10.445 4.5 12.188 1 91.94 259 ALA A O 1
ATOM 1980 N N . GLY A 1 260 ? 11.328 4.008 10.203 1 93.94 260 GLY A N 1
ATOM 1981 C CA . GLY A 1 260 ? 12.562 4.699 10.531 1 93.94 260 GLY A CA 1
ATOM 1982 C C . GLY A 1 260 ? 12.367 6.184 10.789 1 93.94 260 GLY A C 1
ATOM 1983 O O . GLY A 1 260 ? 12.93 6.73 11.742 1 93.94 260 GLY A O 1
ATOM 1984 N N . CYS A 1 261 ? 11.555 6.836 10 1 95.06 261 CYS A N 1
ATOM 1985 C CA . CYS A 1 261 ? 11.289 8.266 10.141 1 95.06 261 CYS A CA 1
ATOM 1986 C C . CYS A 1 261 ? 10.555 8.562 11.445 1 95.06 261 CYS A C 1
ATOM 1988 O O . CYS A 1 261 ? 10.953 9.453 12.195 1 95.06 261 CYS A O 1
ATOM 1990 N N . VAL A 1 262 ? 9.562 7.789 11.695 1 91.12 262 VAL A N 1
ATOM 1991 C CA . VAL A 1 262 ? 8.695 8.062 12.836 1 91.12 262 VAL A CA 1
ATOM 1992 C C . VAL A 1 262 ? 9.43 7.73 14.133 1 91.12 262 VAL A C 1
ATOM 1994 O O . VAL A 1 262 ? 9.328 8.461 15.117 1 91.12 262 VAL A O 1
ATOM 1997 N N . MET A 1 263 ? 10.18 6.66 14.039 1 89.5 263 MET A N 1
ATOM 1998 C CA . MET A 1 263 ? 11.008 6.312 15.188 1 89.5 263 MET A CA 1
ATOM 1999 C C . MET A 1 263 ? 12.055 7.387 15.453 1 89.5 263 MET A C 1
ATOM 2001 O O . MET A 1 263 ? 12.438 7.621 16.609 1 89.5 263 MET A O 1
ATOM 2005 N N . GLY A 1 264 ? 12.445 8 14.484 1 92 264 GLY A N 1
ATOM 2006 C CA . GLY A 1 264 ? 13.445 9.047 14.578 1 92 264 GLY A CA 1
ATOM 2007 C C . GLY A 1 264 ? 12.883 10.375 15.055 1 92 264 GLY A C 1
ATOM 2008 O O . GLY A 1 264 ? 13.633 11.328 15.266 1 92 264 GLY A O 1
ATOM 2009 N N . GLY A 1 265 ? 11.562 10.453 15.164 1 90.88 265 GLY A N 1
ATOM 2010 C CA . GLY A 1 265 ? 11 11.648 15.758 1 90.88 265 GLY A CA 1
ATOM 2011 C C . GLY A 1 265 ? 10.195 12.484 14.781 1 90.88 265 GLY A C 1
ATOM 2012 O O . GLY A 1 265 ? 9.711 13.562 15.125 1 90.88 265 GLY A O 1
ATOM 2013 N N . THR A 1 266 ? 10.133 12.031 13.539 1 93.44 266 THR A N 1
ATOM 2014 C CA . THR A 1 266 ? 9.281 12.703 12.578 1 93.44 266 THR A CA 1
ATOM 2015 C C . THR A 1 266 ? 7.809 12.367 12.82 1 93.44 266 THR A C 1
ATOM 2017 O O . THR A 1 266 ? 7.457 11.203 13 1 93.44 266 THR A O 1
ATOM 2020 N N . SER A 1 267 ? 6.996 13.375 12.859 1 92.44 267 SER A N 1
ATOM 2021 C CA . SER A 1 267 ? 5.594 13.172 13.219 1 92.44 267 SER A CA 1
ATOM 2022 C C . SER A 1 267 ? 4.746 12.875 11.984 1 92.44 267 SER A C 1
ATOM 2024 O O . SER A 1 267 ? 4.84 13.578 10.977 1 92.44 267 SER A O 1
ATOM 2026 N N . MET A 1 268 ? 3.865 11.953 12.133 1 87.81 268 MET A N 1
ATOM 2027 C CA . MET A 1 268 ? 2.99 11.547 11.031 1 87.81 268 MET A CA 1
ATOM 2028 C C . MET A 1 268 ? 1.914 12.602 10.781 1 87.81 268 MET A C 1
ATOM 2030 O O . MET A 1 268 ? 1.305 12.625 9.711 1 87.81 268 MET A O 1
ATOM 2034 N N . VAL A 1 269 ? 1.687 13.477 11.688 1 86.44 269 VAL A N 1
ATOM 2035 C CA . VAL A 1 269 ? 0.653 14.5 11.539 1 86.44 269 VAL A CA 1
ATOM 2036 C C . VAL A 1 269 ? 1.238 15.734 10.867 1 86.44 269 VAL A C 1
ATOM 2038 O O . VAL A 1 269 ? 0.5 16.641 10.453 1 86.44 269 VAL A O 1
ATOM 2041 N N . GLY A 1 270 ? 2.525 15.727 10.664 1 90.94 270 GLY A N 1
ATOM 2042 C CA . GLY A 1 270 ? 3.172 16.844 9.992 1 90.94 270 GLY A CA 1
ATOM 2043 C C . GLY A 1 270 ? 3.666 17.906 10.945 1 90.94 270 GLY A C 1
ATOM 2044 O O . GLY A 1 270 ? 3.354 17.875 12.141 1 90.94 270 GLY A O 1
ATOM 2045 N N . GLY A 1 271 ? 4.559 18.766 10.445 1 93.19 271 GLY A N 1
ATOM 2046 C CA . GLY A 1 271 ? 4.996 19.938 11.172 1 93.19 271 GLY A CA 1
ATOM 2047 C C . GLY A 1 271 ? 6.273 19.719 11.961 1 93.19 271 GLY A C 1
ATOM 2048 O O . GLY A 1 271 ? 6.953 20.672 12.344 1 93.19 271 GLY A O 1
ATOM 2049 N N . LEU A 1 272 ? 6.57 18.484 12.258 1 93.62 2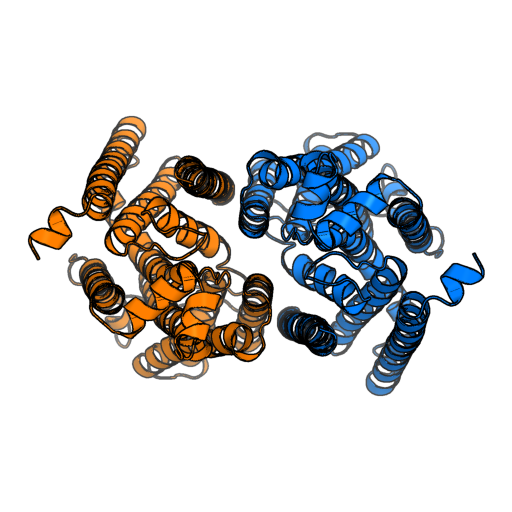72 LEU A N 1
ATOM 2050 C CA . LEU A 1 272 ? 7.809 18.141 12.953 1 93.62 272 LEU A CA 1
ATOM 2051 C C . LEU A 1 272 ? 8.57 17.062 12.195 1 93.62 272 LEU A C 1
ATOM 2053 O O . LEU A 1 272 ? 8.023 16 11.898 1 93.62 272 LEU A O 1
ATOM 2057 N N . ALA A 1 273 ? 9.766 17.312 11.883 1 95.75 273 ALA A N 1
ATOM 2058 C CA . ALA A 1 273 ? 10.617 16.344 11.195 1 95.75 273 ALA A CA 1
ATOM 2059 C C . ALA A 1 273 ? 12.062 16.438 11.688 1 95.75 273 ALA A C 1
ATOM 2061 O O . ALA A 1 273 ? 12.547 17.531 12.008 1 95.75 273 ALA A O 1
ATOM 2062 N N . SER A 1 274 ? 12.719 15.375 11.773 1 95.69 274 SER A N 1
ATOM 2063 C CA . SER A 1 274 ? 14.102 15.32 12.234 1 95.69 274 SER A CA 1
ATOM 2064 C C . SER A 1 274 ? 14.969 14.484 11.297 1 95.69 274 SER A C 1
ATOM 2066 O O . SER A 1 274 ? 14.844 13.258 11.273 1 95.69 274 SER A O 1
ATOM 2068 N N . ILE A 1 275 ? 15.852 15.156 10.641 1 97.31 275 ILE A N 1
ATOM 2069 C CA . ILE A 1 275 ? 16.75 14.438 9.742 1 97.31 275 ILE A CA 1
ATOM 2070 C C . ILE A 1 275 ? 17.719 13.586 10.547 1 97.31 275 ILE A C 1
ATOM 2072 O O . ILE A 1 275 ? 17.938 12.414 10.227 1 97.31 275 ILE A O 1
ATOM 2076 N N . GLY A 1 276 ? 18.281 14.148 11.609 1 95.56 276 GLY A N 1
ATOM 2077 C CA . GLY A 1 276 ? 19.156 13.383 12.477 1 95.56 276 GLY A CA 1
ATOM 2078 C C . GLY A 1 276 ? 18.484 12.18 13.094 1 95.56 276 GLY A C 1
ATOM 2079 O O . GLY A 1 276 ? 19.062 11.094 13.164 1 95.56 276 GLY A O 1
ATOM 2080 N N . GLY A 1 277 ? 17.281 12.359 13.562 1 95.31 277 GLY A N 1
ATOM 2081 C CA . GLY A 1 277 ? 16.5 11.242 14.086 1 95.31 277 GLY A CA 1
ATOM 2082 C C . GLY A 1 277 ? 16.25 10.156 13.055 1 95.31 277 GLY A C 1
ATOM 2083 O O . GLY A 1 277 ? 16.328 8.969 13.367 1 95.31 277 GLY A O 1
ATOM 2084 N N . THR A 1 278 ? 15.875 10.602 11.859 1 96.81 278 THR A N 1
ATOM 2085 C CA . THR A 1 278 ? 15.617 9.664 10.773 1 96.81 278 THR A CA 1
ATOM 2086 C C . THR A 1 278 ? 16.859 8.812 10.492 1 96.81 278 THR A C 1
ATOM 2088 O O . THR A 1 278 ? 16.75 7.605 10.273 1 96.81 278 THR A O 1
ATOM 2091 N N . VAL A 1 279 ? 18 9.469 10.531 1 97.56 279 VAL A N 1
ATOM 2092 C CA . VAL A 1 279 ? 19.25 8.742 10.305 1 97.56 279 VAL A CA 1
ATOM 2093 C C . VAL A 1 279 ? 19.406 7.652 11.359 1 97.56 279 VAL A C 1
ATOM 2095 O O . VAL A 1 279 ? 19.672 6.488 11.023 1 97.56 279 VAL A O 1
ATOM 2098 N N . ILE A 1 280 ? 19.203 7.926 12.609 1 96.19 280 ILE A N 1
ATOM 2099 C CA . ILE A 1 280 ? 19.328 6.945 13.688 1 96.19 280 ILE A CA 1
ATOM 2100 C C . ILE A 1 280 ? 18.25 5.887 13.555 1 96.19 280 ILE A C 1
ATOM 2102 O O . ILE A 1 280 ? 18.516 4.691 13.719 1 96.19 280 ILE A O 1
ATOM 2106 N N . GLY A 1 281 ? 17.047 6.348 13.234 1 96.06 281 GLY A N 1
ATOM 2107 C CA . GLY A 1 281 ? 15.945 5.426 13.055 1 96.06 281 GLY A CA 1
ATOM 2108 C C . GLY A 1 281 ? 16.203 4.395 11.969 1 96.06 281 GLY A C 1
ATOM 2109 O O . GLY A 1 281 ? 15.867 3.217 12.141 1 96.06 281 GLY A O 1
ATOM 2110 N N . VAL A 1 282 ? 16.75 4.797 10.898 1 97.12 282 VAL A N 1
ATOM 2111 C CA . VAL A 1 282 ? 17.031 3.893 9.789 1 97.12 282 VAL A CA 1
ATOM 2112 C C . VAL A 1 282 ? 18.094 2.873 10.203 1 97.12 282 VAL A C 1
ATOM 2114 O O . VAL A 1 282 ? 18.031 1.71 9.797 1 97.12 282 VAL A O 1
ATOM 2117 N N . PHE A 1 283 ? 19.062 3.311 10.969 1 96.94 283 PHE A N 1
ATOM 2118 C CA . PHE A 1 283 ? 20.047 2.373 11.469 1 96.94 283 PHE A CA 1
ATOM 2119 C C . PHE A 1 283 ? 19.406 1.328 12.375 1 96.94 283 PHE A C 1
ATOM 2121 O O . PHE A 1 283 ? 19.766 0.148 12.32 1 96.94 283 PHE A O 1
ATOM 2128 N N . ILE A 1 284 ? 18.453 1.757 13.148 1 94.81 284 ILE A N 1
ATOM 2129 C CA . ILE A 1 284 ? 17.766 0.846 14.062 1 94.81 284 ILE A CA 1
ATOM 2130 C C . ILE A 1 284 ? 16.969 -0.183 13.258 1 94.81 284 ILE A C 1
ATOM 2132 O O . ILE A 1 284 ? 17.078 -1.387 13.5 1 94.81 284 ILE A O 1
ATOM 2136 N N . ILE A 1 285 ? 16.219 0.279 12.289 1 95.69 285 ILE A N 1
ATOM 2137 C CA . ILE A 1 285 ? 15.398 -0.618 11.484 1 95.69 285 ILE A CA 1
ATOM 2138 C C . ILE A 1 285 ? 16.297 -1.563 10.688 1 95.69 285 ILE A C 1
ATOM 2140 O O . ILE A 1 285 ? 15.992 -2.752 10.562 1 95.69 285 ILE A O 1
ATOM 2144 N N . SER A 1 286 ? 17.391 -1.044 10.148 1 96.56 286 SER A N 1
ATOM 2145 C CA . SER A 1 286 ? 18.312 -1.869 9.367 1 96.56 286 SER A CA 1
ATOM 2146 C C . SER A 1 286 ? 18.938 -2.951 10.234 1 96.56 286 SER A C 1
ATOM 2148 O O . SER A 1 286 ? 19.062 -4.102 9.812 1 96.56 286 SER A O 1
ATOM 2150 N N . LEU A 1 287 ? 19.359 -2.549 11.414 1 95.12 287 LEU A N 1
ATOM 2151 C CA . LEU A 1 287 ? 19.922 -3.518 12.352 1 95.12 287 LEU A CA 1
ATOM 2152 C C . LEU A 1 287 ? 18.891 -4.57 12.727 1 95.12 287 LEU A C 1
ATOM 2154 O O . LEU A 1 287 ? 19.219 -5.754 12.852 1 95.12 287 LEU A O 1
ATOM 2158 N N . LEU A 1 288 ? 17.688 -4.156 12.898 1 93.38 288 LEU A N 1
ATOM 2159 C CA . LEU A 1 288 ? 16.609 -5.074 13.219 1 93.38 288 LEU A CA 1
ATOM 2160 C C . LEU A 1 288 ? 16.422 -6.105 12.109 1 93.38 288 LEU A C 1
ATOM 2162 O O . LEU A 1 288 ? 16.281 -7.301 12.383 1 93.38 288 LEU A O 1
ATOM 2166 N N . GLN A 1 289 ? 16.422 -5.613 10.922 1 93.75 289 GLN A N 1
ATOM 2167 C CA . GLN A 1 289 ? 16.234 -6.504 9.781 1 93.75 289 GLN A CA 1
ATOM 2168 C C . GLN A 1 289 ? 17.375 -7.516 9.688 1 93.75 289 GLN A C 1
ATOM 2170 O O . GLN A 1 289 ? 17.141 -8.703 9.453 1 93.75 289 GLN A O 1
ATOM 2175 N N . GLN A 1 290 ? 18.578 -7.062 9.875 1 92.88 290 GLN A N 1
ATOM 2176 C CA . GLN A 1 290 ? 19.734 -7.953 9.805 1 92.88 290 GLN A CA 1
ATOM 2177 C C . GLN A 1 290 ? 19.75 -8.922 10.984 1 92.88 290 GLN A C 1
ATOM 2179 O O . GLN A 1 290 ? 20.156 -10.078 10.844 1 92.88 290 GLN A O 1
ATOM 2184 N N . GLY A 1 291 ? 19.359 -8.461 12.109 1 91.31 291 GLY A N 1
ATOM 2185 C CA . GLY A 1 291 ? 19.266 -9.328 13.273 1 91.31 291 GLY A CA 1
ATOM 2186 C C . GLY A 1 291 ? 18.266 -10.445 13.102 1 91.31 291 GLY A C 1
ATOM 2187 O O . GLY A 1 291 ? 18.531 -11.594 13.477 1 91.31 291 GLY A O 1
ATOM 2188 N N . ILE A 1 292 ? 17.109 -10.125 12.562 1 90.69 292 ILE A N 1
ATOM 2189 C CA . ILE A 1 292 ? 16.078 -11.125 12.312 1 90.69 292 ILE A CA 1
ATOM 2190 C C . ILE A 1 292 ? 16.625 -12.203 11.375 1 90.69 292 ILE A C 1
ATOM 2192 O O . ILE A 1 292 ? 16.422 -13.398 11.602 1 90.69 292 ILE A O 1
ATOM 2196 N N . MET A 1 293 ? 17.297 -11.758 10.383 1 89.69 293 MET A N 1
ATOM 2197 C CA . MET A 1 293 ? 17.859 -12.695 9.422 1 89.69 293 MET A CA 1
ATOM 2198 C C . MET A 1 293 ? 18.938 -13.57 10.078 1 89.69 293 MET A C 1
ATOM 2200 O O . MET A 1 293 ? 19.016 -14.766 9.797 1 89.69 293 MET A O 1
ATOM 2204 N N . ALA A 1 294 ? 19.672 -13.016 10.891 1 90.38 294 ALA A N 1
ATOM 2205 C CA . ALA A 1 294 ? 20.734 -13.75 11.578 1 90.38 294 ALA A CA 1
ATOM 2206 C C . ALA A 1 294 ? 20.172 -14.805 12.523 1 90.38 294 ALA A C 1
ATOM 2208 O O . ALA A 1 294 ? 20.797 -15.82 12.789 1 90.38 294 ALA A O 1
ATOM 2209 N N . PHE A 1 295 ? 18.953 -14.578 13.062 1 90.56 295 PHE A N 1
ATOM 2210 C CA . PHE A 1 295 ? 18.266 -15.539 13.914 1 90.56 295 PHE A CA 1
ATOM 2211 C C . PHE A 1 295 ? 17.766 -16.719 13.102 1 90.56 295 PHE A C 1
ATOM 2213 O O . PHE A 1 295 ? 17.281 -17.719 13.656 1 90.56 295 PHE A O 1
ATOM 2220 N N . GLY A 1 296 ? 17.891 -16.594 11.75 1 89.5 296 GLY A N 1
ATOM 2221 C CA . GLY A 1 296 ? 17.422 -17.656 10.875 1 89.5 296 GLY A CA 1
ATOM 2222 C C . GLY A 1 296 ? 15.961 -17.5 10.477 1 89.5 296 GLY A C 1
ATOM 2223 O O . GLY A 1 296 ? 15.352 -18.453 9.961 1 89.5 296 GLY A O 1
ATOM 2224 N N . LEU A 1 297 ? 15.469 -16.359 10.789 1 90 297 LEU A N 1
ATOM 2225 C CA . LEU A 1 297 ? 14.078 -16.094 10.422 1 90 297 LEU A CA 1
ATOM 2226 C C . LEU A 1 297 ? 13.984 -15.562 8.992 1 90 297 LEU A C 1
ATOM 2228 O O . LEU A 1 297 ? 14.906 -14.906 8.508 1 90 297 LEU A O 1
ATOM 2232 N N . GLY A 1 298 ? 12.875 -15.883 8.336 1 90.19 298 GLY A N 1
ATOM 2233 C CA . GLY A 1 298 ? 12.719 -15.547 6.93 1 90.19 298 GLY A CA 1
ATOM 2234 C C . GLY A 1 298 ? 11.977 -14.242 6.703 1 90.19 298 GLY A C 1
ATOM 2235 O O . GLY A 1 298 ? 11.812 -13.445 7.633 1 90.19 298 GLY A O 1
ATOM 2236 N N . LYS A 1 299 ? 11.656 -13.977 5.477 1 88.62 299 LYS A N 1
ATOM 2237 C CA . LYS A 1 299 ? 11.016 -12.742 5.023 1 88.62 299 LYS A CA 1
ATOM 2238 C C . LYS A 1 299 ? 9.648 -12.57 5.664 1 88.62 299 LYS A C 1
ATOM 2240 O O . LYS A 1 299 ? 9.234 -11.445 5.965 1 88.62 299 LYS A O 1
ATOM 2245 N N . GLY A 1 300 ? 9.008 -13.68 5.871 1 92.62 300 GLY A N 1
ATOM 2246 C CA . GLY A 1 300 ? 7.699 -13.609 6.5 1 92.62 300 GLY A CA 1
ATOM 2247 C C . GLY A 1 300 ? 7.738 -13.023 7.902 1 92.62 300 GLY A C 1
ATOM 2248 O O . GLY A 1 300 ? 6.949 -12.133 8.234 1 92.62 300 GLY A O 1
ATOM 2249 N N . GLN A 1 301 ? 8.664 -13.461 8.688 1 93.31 301 GLN A N 1
ATOM 2250 C CA . GLN A 1 301 ? 8.828 -12.945 10.047 1 93.31 301 GLN A CA 1
ATOM 2251 C C . GLN A 1 301 ? 9.242 -11.477 10.031 1 93.31 301 GLN A C 1
ATOM 2253 O O . GLN A 1 301 ? 8.797 -10.695 10.875 1 93.31 301 GLN A O 1
ATOM 2258 N N . GLN A 1 302 ? 10.031 -11.133 9.094 1 91.69 302 GLN A N 1
ATOM 2259 C CA . GLN A 1 302 ? 10.445 -9.742 8.945 1 91.69 302 GLN A CA 1
ATOM 2260 C C . GLN A 1 302 ? 9.25 -8.828 8.695 1 91.69 302 GLN A C 1
ATOM 2262 O O . GLN A 1 302 ? 9.148 -7.75 9.273 1 91.69 302 GLN A O 1
ATOM 2267 N N . MET A 1 303 ? 8.367 -9.258 7.871 1 92.31 303 MET A N 1
ATOM 2268 C CA . MET A 1 303 ? 7.188 -8.477 7.531 1 92.31 303 MET A CA 1
ATOM 2269 C C . MET A 1 303 ? 6.293 -8.281 8.75 1 92.31 303 MET A C 1
ATOM 2271 O O . MET A 1 303 ? 5.801 -7.184 9 1 92.31 303 MET A O 1
ATOM 2275 N N . ILE A 1 304 ? 6.137 -9.328 9.508 1 94.69 304 ILE A N 1
ATOM 2276 C CA . ILE A 1 304 ? 5.293 -9.266 10.695 1 94.69 304 ILE A CA 1
ATOM 2277 C C . ILE A 1 304 ? 5.891 -8.297 11.711 1 94.69 304 ILE A C 1
ATOM 2279 O O . ILE A 1 304 ? 5.203 -7.391 12.188 1 94.69 304 ILE A O 1
ATOM 2283 N N . ILE A 1 305 ? 7.176 -8.469 11.977 1 92.94 305 ILE A N 1
ATOM 2284 C CA . ILE A 1 305 ? 7.848 -7.66 12.984 1 92.94 305 ILE A CA 1
ATOM 2285 C C . ILE A 1 305 ? 7.855 -6.195 12.562 1 92.94 305 ILE A C 1
ATOM 2287 O O . ILE A 1 305 ? 7.562 -5.305 13.367 1 92.94 305 ILE A O 1
ATOM 2291 N N . THR A 1 306 ? 8.156 -5.945 11.297 1 90.5 306 THR A N 1
ATOM 2292 C CA . THR A 1 306 ? 8.164 -4.574 10.797 1 90.5 306 THR A CA 1
ATOM 2293 C C . THR A 1 306 ? 6.777 -3.947 10.906 1 90.5 306 THR A C 1
ATOM 2295 O O . THR A 1 306 ? 6.648 -2.777 11.273 1 90.5 306 THR A O 1
ATOM 2298 N N . GLY A 1 307 ? 5.781 -4.723 10.523 1 92.06 307 GLY A N 1
ATOM 2299 C CA . GLY A 1 307 ? 4.422 -4.227 10.68 1 92.06 307 GLY A CA 1
ATOM 2300 C C . GLY A 1 307 ? 4.09 -3.822 12.102 1 92.06 307 GLY A C 1
ATOM 2301 O O . GLY A 1 307 ? 3.535 -2.746 12.336 1 92.06 307 GLY A O 1
ATOM 2302 N N . ILE A 1 308 ? 4.492 -4.602 13.039 1 94.69 308 ILE A N 1
ATOM 2303 C CA . ILE A 1 308 ? 4.238 -4.332 14.445 1 94.69 308 ILE A CA 1
ATOM 2304 C C . ILE A 1 308 ? 5.039 -3.107 14.891 1 94.69 308 ILE A C 1
ATOM 2306 O O . ILE A 1 308 ? 4.516 -2.236 15.594 1 94.69 308 ILE A O 1
ATOM 2310 N N . VAL A 1 309 ? 6.27 -3.021 14.445 1 90.75 309 VAL A N 1
ATOM 2311 C CA . VAL A 1 309 ? 7.141 -1.914 14.82 1 90.75 309 VAL A CA 1
ATOM 2312 C C . VAL A 1 309 ? 6.551 -0.599 14.312 1 90.75 309 VAL A C 1
ATOM 2314 O O . VAL A 1 309 ? 6.559 0.406 15.031 1 90.75 309 VAL A O 1
ATOM 2317 N N . VAL A 1 310 ? 6.035 -0.595 13.078 1 89.62 310 VAL A N 1
ATOM 2318 C CA . VAL A 1 310 ? 5.449 0.61 12.5 1 89.62 310 VAL A CA 1
ATOM 2319 C C . VAL A 1 310 ? 4.242 1.046 13.328 1 89.62 310 VAL A C 1
ATOM 2321 O O . VAL A 1 310 ? 4.109 2.223 13.672 1 89.62 310 VAL A O 1
ATOM 2324 N N . ILE A 1 311 ? 3.396 0.131 13.703 1 93.38 311 ILE A N 1
ATOM 2325 C CA . ILE A 1 311 ? 2.186 0.425 14.461 1 93.38 311 ILE A CA 1
ATOM 2326 C C . ILE A 1 311 ? 2.559 1.001 15.828 1 93.38 311 ILE A C 1
ATOM 2328 O O . ILE A 1 311 ? 2.021 2.031 16.234 1 93.38 311 ILE A O 1
ATOM 2332 N N . VAL A 1 312 ? 3.547 0.371 16.469 1 93.06 312 VAL A N 1
ATOM 2333 C CA . VAL A 1 312 ? 3.943 0.793 17.812 1 93.06 312 VAL A CA 1
ATOM 2334 C C . VAL A 1 312 ? 4.602 2.168 17.75 1 93.06 312 VAL A C 1
ATOM 2336 O O . VAL A 1 312 ? 4.324 3.035 18.578 1 93.06 312 VAL A O 1
ATOM 2339 N N . ALA A 1 313 ? 5.438 2.346 16.734 1 89 313 ALA A N 1
ATOM 2340 C CA . ALA A 1 313 ? 6.133 3.621 16.594 1 89 313 ALA A CA 1
ATOM 2341 C C . ALA A 1 313 ? 5.145 4.754 16.328 1 89 313 ALA A C 1
ATOM 2343 O O . ALA A 1 313 ? 5.238 5.82 16.953 1 89 313 ALA A O 1
ATOM 2344 N N . VAL A 1 314 ? 4.203 4.523 15.469 1 88.62 314 VAL A N 1
ATOM 2345 C CA . VAL A 1 314 ? 3.246 5.566 15.109 1 88.62 314 VAL A CA 1
ATOM 2346 C C . VAL A 1 314 ? 2.277 5.797 16.266 1 88.62 314 VAL A C 1
ATOM 2348 O O . VAL A 1 314 ? 1.896 6.938 16.547 1 88.62 314 VAL A O 1
ATOM 2351 N N . TYR A 1 315 ? 1.873 4.75 16.938 1 91.94 315 TYR A N 1
ATOM 2352 C CA . TYR A 1 315 ? 1.015 4.895 18.094 1 91.94 315 TYR A CA 1
ATOM 2353 C C . TYR A 1 315 ? 1.692 5.738 19.172 1 91.94 315 TYR A C 1
ATOM 2355 O O . TYR A 1 315 ? 1.061 6.605 19.781 1 91.94 315 TYR A O 1
ATOM 2363 N N . ALA A 1 316 ? 2.943 5.48 19.406 1 87.94 316 ALA A N 1
ATOM 2364 C CA . ALA A 1 316 ? 3.697 6.25 20.391 1 87.94 316 ALA A CA 1
ATOM 2365 C C . ALA A 1 316 ? 3.758 7.727 20 1 87.94 316 ALA A C 1
ATOM 2367 O O . ALA A 1 316 ? 3.639 8.602 20.859 1 87.94 316 ALA A O 1
ATOM 2368 N N . ASP A 1 317 ? 3.939 8.008 18.719 1 86.12 317 ASP A N 1
ATOM 2369 C CA . ASP A 1 317 ? 3.984 9.375 18.203 1 86.12 317 ASP A CA 1
ATOM 2370 C C . ASP A 1 317 ? 2.645 10.078 18.406 1 86.12 317 ASP A C 1
ATOM 2372 O O . ASP A 1 317 ? 2.596 11.195 18.938 1 86.12 317 ASP A O 1
ATOM 2376 N N . VAL A 1 318 ? 1.589 9.375 18.062 1 85.5 318 VAL A N 1
ATOM 2377 C CA . VAL A 1 318 ? 0.256 9.961 18.109 1 85.5 318 VAL A CA 1
ATOM 2378 C C . VAL A 1 318 ? -0.146 10.188 19.578 1 85.5 318 VAL A C 1
ATOM 2380 O O . VAL A 1 318 ? -0.733 11.211 19.906 1 85.5 318 VAL A O 1
ATOM 2383 N N . SER A 1 319 ? 0.183 9.273 20.469 1 87.19 319 SER A N 1
ATOM 2384 C CA . SER A 1 319 ? -0.16 9.375 21.875 1 87.19 319 SER A CA 1
ATOM 2385 C C . SER A 1 319 ? 0.608 10.508 22.562 1 87.19 319 SER A C 1
ATOM 2387 O O . SER A 1 319 ? 0.07 11.195 23.422 1 87.19 319 SER A O 1
ATOM 2389 N N . ALA A 1 320 ? 1.831 10.672 22.172 1 83 320 ALA A N 1
ATOM 2390 C CA . ALA A 1 320 ? 2.65 11.734 22.75 1 83 320 ALA A CA 1
ATOM 2391 C C . ALA A 1 320 ? 2.129 13.109 22.344 1 83 320 ALA A C 1
ATOM 2393 O O . ALA A 1 320 ? 2.168 14.055 23.125 1 83 320 ALA A O 1
ATOM 2394 N N . ARG A 1 321 ? 1.586 13.227 21.203 1 79.75 321 ARG A N 1
ATOM 2395 C CA . ARG A 1 321 ? 1.08 14.5 20.703 1 79.75 321 ARG A CA 1
ATOM 2396 C C . ARG A 1 321 ? -0.276 14.828 21.312 1 79.75 321 ARG A C 1
ATOM 2398 O O . ARG A 1 321 ? -0.602 16 21.516 1 79.75 321 ARG A O 1
ATOM 2405 N N . ARG A 1 322 ? -1.051 13.836 21.562 1 75.94 322 ARG A N 1
ATOM 2406 C CA . ARG A 1 322 ? -2.355 14.047 22.172 1 75.94 322 ARG A CA 1
ATOM 2407 C C . ARG A 1 322 ? -2.209 14.539 23.609 1 75.94 322 ARG A C 1
ATOM 2409 O O . ARG A 1 322 ? -3.025 15.328 24.094 1 75.94 322 ARG A O 1
ATOM 2416 N N . ARG A 1 323 ? -1.235 14.117 24.297 1 67.75 323 ARG A N 1
ATOM 2417 C CA . ARG A 1 323 ? -1.02 14.523 25.688 1 67.75 323 ARG A CA 1
ATOM 2418 C C . ARG A 1 323 ? -0.565 15.977 25.766 1 67.75 323 ARG A C 1
ATOM 2420 O O . ARG A 1 323 ? -0.815 16.656 26.766 1 67.75 323 ARG A O 1
ATOM 2427 N N . LYS A 1 324 ? -0.013 16.438 24.75 1 62.53 324 LYS A N 1
ATOM 2428 C CA . LYS A 1 324 ? 0.493 17.797 24.781 1 62.53 324 LYS A CA 1
ATOM 2429 C C . LYS A 1 324 ? -0.613 18.797 24.453 1 62.53 324 LYS A C 1
ATOM 2431 O O . LYS A 1 324 ? -0.579 19.938 24.922 1 62.53 324 LYS A O 1
ATOM 2436 N N . ASN A 1 325 ? -1.594 18.391 23.719 1 55.69 325 ASN A N 1
ATOM 2437 C CA . ASN A 1 325 ? -2.703 19.312 23.469 1 55.69 325 ASN A CA 1
ATOM 2438 C C . ASN A 1 325 ? -3.773 19.188 24.547 1 55.69 325 ASN A C 1
ATOM 2440 O O . ASN A 1 325 ? -4.137 18.094 24.953 1 55.69 325 ASN A O 1
ATOM 2444 N N . MET B 1 1 ? -41.25 7.02 1.748 1 32.75 1 MET B N 1
ATOM 2445 C CA . MET B 1 1 ? -40.5 6.371 0.686 1 32.75 1 MET B CA 1
ATOM 2446 C C . MET B 1 1 ? -40.5 7.207 -0.587 1 32.75 1 MET B C 1
ATOM 2448 O O . MET B 1 1 ? -39.562 7.156 -1.382 1 32.75 1 MET B O 1
ATOM 2452 N N . GLU B 1 2 ? -41.594 7.742 -0.858 1 37.97 2 GLU B N 1
ATOM 2453 C CA . GLU B 1 2 ? -41.812 8.625 -2.002 1 37.97 2 GLU B CA 1
ATOM 2454 C C . GLU B 1 2 ? -41.031 9.922 -1.856 1 37.97 2 GLU B C 1
ATOM 2456 O O . GLU B 1 2 ? -40.469 10.438 -2.836 1 37.97 2 GLU B O 1
ATOM 2461 N N . LYS B 1 3 ? -41 10.477 -0.659 1 40.25 3 LYS B N 1
ATOM 2462 C CA . LYS B 1 3 ? -40.375 11.766 -0.412 1 40.25 3 LYS B CA 1
ATOM 2463 C C . LYS B 1 3 ? -38.844 11.664 -0.487 1 40.25 3 LYS B C 1
ATOM 2465 O O . LYS B 1 3 ? -38.156 12.656 -0.737 1 40.25 3 LYS B O 1
ATOM 2470 N N . LEU B 1 4 ? -38.281 10.477 0.053 1 40.09 4 LEU B N 1
ATOM 2471 C CA . LEU B 1 4 ? -36.844 10.289 -0.094 1 40.09 4 LEU B CA 1
ATOM 2472 C C . LEU B 1 4 ? -36.469 10.164 -1.564 1 40.09 4 LEU B C 1
ATOM 2474 O O . LEU B 1 4 ? -35.312 10.359 -1.928 1 40.09 4 LEU B O 1
ATOM 2478 N N . LYS B 1 5 ? -37.438 9.805 -2.408 1 45.09 5 LYS B N 1
ATOM 2479 C CA . LYS B 1 5 ? -37.281 9.656 -3.852 1 45.09 5 LYS B CA 1
ATOM 2480 C C . LYS B 1 5 ? -37.125 11.016 -4.527 1 45.09 5 LYS B C 1
ATOM 2482 O O . LYS B 1 5 ? -36.688 11.094 -5.68 1 45.09 5 LYS B O 1
ATOM 2487 N N . GLN B 1 6 ? -37.656 11.945 -3.943 1 41.12 6 GLN B N 1
ATOM 2488 C CA . GLN B 1 6 ? -37.656 13.297 -4.48 1 41.12 6 GLN B CA 1
ATOM 2489 C C . GLN B 1 6 ? -36.438 14.094 -3.975 1 41.12 6 GLN B C 1
ATOM 2491 O O . GLN B 1 6 ? -36.312 15.281 -4.254 1 41.12 6 GLN B O 1
ATOM 2496 N N . ASN B 1 7 ? -35.594 13.438 -3.078 1 41.28 7 ASN B N 1
ATOM 2497 C CA . ASN B 1 7 ? -34.438 14.148 -2.564 1 41.28 7 ASN B CA 1
ATOM 2498 C C . ASN B 1 7 ? -33.344 14.281 -3.627 1 41.28 7 ASN B C 1
ATOM 2500 O O . ASN B 1 7 ? -33 13.305 -4.293 1 41.28 7 ASN B O 1
ATOM 2504 N N . PRO B 1 8 ? -33 15.414 -4.109 1 45.59 8 PRO B N 1
ATOM 2505 C CA . PRO B 1 8 ? -32.031 15.727 -5.156 1 45.59 8 PRO B CA 1
ATOM 2506 C C . PRO B 1 8 ? -30.781 14.859 -5.062 1 45.59 8 PRO B C 1
ATOM 2508 O O . PRO B 1 8 ? -30.188 14.508 -6.086 1 45.59 8 PRO B O 1
ATOM 2511 N N . ILE B 1 9 ? -30.422 14.492 -3.963 1 47.81 9 ILE B N 1
ATOM 2512 C CA . ILE B 1 9 ? -29.234 13.664 -3.785 1 47.81 9 ILE B CA 1
ATOM 2513 C C . ILE B 1 9 ? -29.5 12.258 -4.316 1 47.81 9 ILE B C 1
ATOM 2515 O O . ILE B 1 9 ? -28.656 11.672 -4.992 1 47.81 9 ILE B O 1
ATOM 2519 N N . VAL B 1 10 ? -30.75 11.75 -3.977 1 46.88 10 VAL B N 1
ATOM 2520 C CA . VAL B 1 10 ? -31.109 10.414 -4.445 1 46.88 10 VAL B CA 1
ATOM 2521 C C . VAL B 1 10 ? -31.203 10.406 -5.969 1 46.88 10 VAL B C 1
ATOM 2523 O O . VAL B 1 10 ? -30.781 9.453 -6.621 1 46.88 10 VAL B O 1
ATOM 2526 N N . LYS B 1 11 ? -31.828 11.438 -6.57 1 46.53 11 LYS B N 1
ATOM 2527 C CA . LYS B 1 11 ? -31.938 11.555 -8.023 1 46.53 11 LYS B CA 1
ATOM 2528 C C . LYS B 1 11 ? -30.562 11.617 -8.672 1 46.53 11 LYS B C 1
ATOM 2530 O O . LYS B 1 11 ? -30.328 10.992 -9.711 1 46.53 11 LYS B O 1
ATOM 2535 N N . LYS B 1 12 ? -29.672 12.359 -8.125 1 49.97 12 LYS B N 1
ATOM 2536 C CA . LYS B 1 12 ? -28.312 12.484 -8.648 1 49.97 12 LYS B CA 1
ATOM 2537 C C . LYS B 1 12 ? -27.562 11.164 -8.539 1 49.97 12 LYS B C 1
ATOM 2539 O O . LYS B 1 12 ? -26.812 10.797 -9.445 1 49.97 12 LYS B O 1
ATOM 2544 N N . LEU B 1 13 ? -27.953 10.469 -7.516 1 55 13 LEU B N 1
ATOM 2545 C CA . LEU B 1 13 ? -27.375 9.148 -7.359 1 55 13 LEU B CA 1
ATOM 2546 C C . LEU B 1 13 ? -27.938 8.172 -8.391 1 55 13 LEU B C 1
ATOM 2548 O O . LEU B 1 13 ? -27.219 7.316 -8.898 1 55 13 LEU B O 1
ATOM 2552 N N . GLY B 1 14 ? -29.266 8.398 -8.688 1 55.25 14 GLY B N 1
ATOM 2553 C CA . GLY B 1 14 ? -29.922 7.586 -9.695 1 55.25 14 GLY B CA 1
ATOM 2554 C C . GLY B 1 14 ? -29.375 7.809 -11.094 1 55.25 14 GLY B C 1
ATOM 2555 O O . GLY B 1 14 ? -29.094 6.848 -11.812 1 55.25 14 GLY B O 1
ATOM 2556 N N . LEU B 1 15 ? -29.219 9.094 -11.484 1 56.66 15 LEU B N 1
ATOM 2557 C CA . LEU B 1 15 ? -28.656 9.43 -12.789 1 56.66 15 LEU B CA 1
ATOM 2558 C C . LEU B 1 15 ? -27.219 8.938 -12.906 1 56.66 15 LEU B C 1
ATOM 2560 O O . LEU B 1 15 ? -26.812 8.461 -13.961 1 56.66 15 LEU B O 1
ATOM 2564 N N . ASN B 1 16 ? -26.625 8.891 -11.797 1 74.5 16 ASN B N 1
ATOM 2565 C CA . ASN B 1 16 ? -25.25 8.422 -11.75 1 74.5 16 ASN B CA 1
ATOM 2566 C C . ASN B 1 16 ? -25.172 6.906 -11.922 1 74.5 16 ASN B C 1
ATOM 2568 O O . ASN B 1 16 ? -24.281 6.402 -12.625 1 74.5 16 ASN B O 1
ATOM 2572 N N . ARG B 1 17 ? -26.375 6.328 -11.547 1 81.62 17 ARG B N 1
ATOM 2573 C CA . ARG B 1 17 ? -26.359 4.875 -11.68 1 81.62 17 ARG B CA 1
ATOM 2574 C C . ARG B 1 17 ? -26.672 4.449 -13.109 1 81.62 17 ARG B C 1
ATOM 2576 O O . ARG B 1 17 ? -26.078 3.496 -13.617 1 81.62 17 ARG B O 1
ATOM 2583 N N . ILE B 1 18 ? -27.531 5.184 -13.766 1 83.81 18 ILE B N 1
ATOM 2584 C CA . ILE B 1 18 ? -27.859 4.895 -15.156 1 83.81 18 ILE B CA 1
ATOM 2585 C C . ILE B 1 18 ? -26.641 5.121 -16.047 1 83.81 18 ILE B C 1
ATOM 2587 O O . ILE B 1 18 ? -26.344 4.32 -16.938 1 83.81 18 ILE B O 1
ATOM 2591 N N . LEU B 1 19 ? -25.953 6.121 -15.742 1 83.94 19 LEU B N 1
ATOM 2592 C CA . LEU B 1 19 ? -24.734 6.414 -16.484 1 83.94 19 LEU B CA 1
ATOM 2593 C C . LEU B 1 19 ? -23.703 5.305 -16.312 1 83.94 19 LEU B C 1
ATOM 2595 O O . LEU B 1 19 ? -23.031 4.914 -17.266 1 83.94 19 LEU B O 1
ATOM 2599 N N . LEU B 1 20 ? -23.641 4.793 -15.141 1 87 20 LEU B N 1
ATOM 2600 C CA . LEU B 1 20 ? -22.672 3.74 -14.852 1 87 20 LEU B CA 1
ATOM 2601 C C . LEU B 1 20 ? -23.047 2.455 -15.586 1 87 20 LEU B C 1
ATOM 2603 O O . LEU B 1 20 ? -22.172 1.777 -16.125 1 87 20 LEU B O 1
ATOM 2607 N N . VAL B 1 21 ? -24.344 2.225 -15.633 1 89 21 VAL B N 1
ATOM 2608 C CA . VAL B 1 21 ? -24.797 1.032 -16.344 1 89 21 VAL B CA 1
ATOM 2609 C C . VAL B 1 21 ? -24.531 1.193 -17.844 1 89 21 VAL B C 1
ATOM 2611 O O . VAL B 1 21 ? -24.109 0.246 -18.516 1 89 21 VAL B O 1
ATOM 2614 N N . CYS B 1 22 ? -24.703 2.359 -18.328 1 88.69 22 CYS B N 1
ATOM 2615 C CA . CYS B 1 22 ? -24.438 2.643 -19.734 1 88.69 22 CYS B CA 1
ATOM 2616 C C . CYS B 1 22 ? -22.953 2.467 -20.047 1 88.69 22 CYS B C 1
ATOM 2618 O O . CYS B 1 22 ? -22.594 1.912 -21.078 1 88.69 22 CYS B O 1
ATOM 2620 N N . ILE B 1 23 ? -22.125 2.908 -19.125 1 88.56 23 ILE B N 1
ATOM 2621 C CA . ILE B 1 23 ? -20.688 2.758 -19.281 1 88.56 23 ILE B CA 1
ATOM 2622 C C . ILE B 1 23 ? -20.312 1.276 -19.297 1 88.56 23 ILE B C 1
ATOM 2624 O O . ILE B 1 23 ? -19.5 0.842 -20.109 1 88.56 23 ILE B O 1
ATOM 2628 N N . LEU B 1 24 ? -20.922 0.536 -18.453 1 90.25 24 LEU B N 1
ATOM 2629 C CA . LEU B 1 24 ? -20.672 -0.901 -18.375 1 90.25 24 LEU B CA 1
ATOM 2630 C C . LEU B 1 24 ? -21.062 -1.582 -19.688 1 90.25 24 LEU B C 1
ATOM 2632 O O . LEU B 1 24 ? -20.281 -2.355 -20.25 1 90.25 24 LEU B O 1
ATOM 2636 N N . VAL B 1 25 ? -22.234 -1.266 -20.203 1 91.62 25 VAL B N 1
ATOM 2637 C CA . VAL B 1 25 ? -22.734 -1.86 -21.438 1 91.62 25 VAL B CA 1
ATOM 2638 C C . VAL B 1 25 ? -21.875 -1.406 -22.609 1 91.62 25 VAL B C 1
ATOM 2640 O O . VAL B 1 25 ? -21.5 -2.215 -23.469 1 91.62 25 VAL B O 1
ATOM 2643 N N . LEU B 1 26 ? -21.547 -0.139 -22.656 1 91.44 26 LEU B N 1
ATOM 2644 C CA . LEU B 1 26 ? -20.703 0.4 -23.719 1 91.44 26 LEU B CA 1
ATOM 2645 C C . LEU B 1 26 ? -19.344 -0.276 -23.719 1 91.44 26 LEU B C 1
ATOM 2647 O O . LEU B 1 26 ? -18.812 -0.621 -24.781 1 91.44 26 LEU B O 1
ATOM 2651 N N . MET B 1 27 ? -18.781 -0.438 -22.547 1 91.25 27 MET B N 1
ATOM 2652 C CA . MET B 1 27 ? -17.484 -1.097 -22.438 1 91.25 27 MET B CA 1
ATOM 2653 C C . MET B 1 27 ? -17.562 -2.529 -22.953 1 91.25 27 MET B C 1
ATOM 2655 O O . MET B 1 27 ? -16.656 -2.979 -23.656 1 91.25 27 MET B O 1
ATOM 2659 N N . PHE B 1 28 ? -18.625 -3.205 -22.641 1 91.38 28 PHE B N 1
ATOM 2660 C CA . PHE B 1 28 ? -18.812 -4.582 -23.094 1 91.38 28 PHE B CA 1
ATOM 2661 C C . PHE B 1 28 ? -18.906 -4.645 -24.609 1 91.38 28 PHE B C 1
ATOM 2663 O O . PHE B 1 28 ? -18.281 -5.484 -25.25 1 91.38 28 PHE B O 1
ATOM 2670 N N . VAL B 1 29 ? -19.656 -3.75 -25.156 1 90.94 29 VAL B N 1
ATOM 2671 C CA . VAL B 1 29 ? -19.875 -3.703 -26.609 1 90.94 29 VAL B CA 1
ATOM 2672 C C . VAL B 1 29 ? -18.562 -3.355 -27.312 1 90.94 29 VAL B C 1
ATOM 2674 O O . VAL B 1 29 ? -18.219 -3.949 -28.328 1 90.94 29 VAL B O 1
ATOM 2677 N N . VAL B 1 30 ? -17.828 -2.451 -26.75 1 91 30 VAL B N 1
ATOM 2678 C CA . VAL B 1 30 ? -16.562 -2.047 -27.344 1 91 30 VAL B CA 1
ATOM 2679 C C . VAL B 1 30 ? -15.594 -3.225 -27.359 1 91 30 VAL B C 1
ATOM 2681 O O . VAL B 1 30 ? -14.938 -3.498 -28.359 1 91 30 VAL B O 1
ATOM 2684 N N . PHE B 1 31 ? -15.523 -3.924 -26.25 1 91.31 31 PHE B N 1
ATOM 2685 C CA . PHE B 1 31 ? -14.633 -5.07 -26.172 1 91.31 31 PHE B CA 1
ATOM 2686 C C . PHE B 1 31 ? -15.062 -6.16 -27.141 1 91.31 31 PHE B C 1
ATOM 2688 O O . PHE B 1 31 ? -14.219 -6.801 -27.781 1 91.31 31 PHE B O 1
ATOM 2695 N N . LYS B 1 32 ? -16.359 -6.355 -27.297 1 89.88 32 LYS B N 1
ATOM 2696 C CA . LYS B 1 32 ? -16.859 -7.379 -28.219 1 89.88 32 LYS B CA 1
ATOM 2697 C C . LYS B 1 32 ? -16.578 -7.012 -29.672 1 89.88 32 LYS B C 1
ATOM 2699 O O . LYS B 1 32 ? -16.156 -7.859 -30.453 1 89.88 32 LYS B O 1
ATOM 2704 N N . VAL B 1 33 ? -16.75 -5.797 -30 1 90.38 33 VAL B N 1
ATOM 2705 C CA . VAL B 1 33 ? -16.578 -5.34 -31.375 1 90.38 33 VAL B CA 1
ATOM 2706 C C . VAL B 1 33 ? -15.102 -5.355 -31.75 1 90.38 33 VAL B C 1
ATOM 2708 O O . VAL B 1 33 ? -14.742 -5.762 -32.875 1 90.38 33 VAL B O 1
ATOM 2711 N N . VAL B 1 34 ? -14.297 -4.938 -30.891 1 90.62 34 VAL B N 1
ATOM 2712 C CA . VAL B 1 34 ? -12.875 -4.789 -31.203 1 90.62 34 VAL B CA 1
ATOM 2713 C C . VAL B 1 34 ? -12.195 -6.152 -31.172 1 90.62 34 VAL B C 1
ATOM 2715 O O . VAL B 1 34 ? -11.32 -6.438 -31.984 1 90.62 34 VAL B O 1
ATOM 2718 N N . LEU B 1 35 ? -12.609 -7.07 -30.266 1 90.44 35 LEU B N 1
ATOM 2719 C CA . LEU B 1 35 ? -11.891 -8.328 -30.062 1 90.44 35 LEU B CA 1
ATOM 2720 C C . LEU B 1 35 ? -12.586 -9.469 -30.797 1 90.44 35 LEU B C 1
ATOM 2722 O O . LEU B 1 35 ? -11.977 -10.516 -31.047 1 90.44 35 LEU B O 1
ATOM 2726 N N . GLY B 1 36 ? -13.812 -9.328 -31.125 1 87.5 36 GLY B N 1
ATOM 2727 C CA . GLY B 1 36 ? -14.523 -10.328 -31.906 1 87.5 36 GLY B CA 1
ATOM 2728 C C . GLY B 1 36 ? -14.539 -11.695 -31.25 1 87.5 36 GLY B C 1
ATOM 2729 O O . GLY B 1 36 ? -15.016 -11.844 -30.125 1 87.5 36 GLY B O 1
ATOM 2730 N N . SER B 1 37 ? -13.836 -12.609 -31.812 1 84.12 37 SER B N 1
ATOM 2731 C CA . SER B 1 37 ? -13.852 -14 -31.375 1 84.12 37 SER B CA 1
ATOM 2732 C C . SER B 1 37 ? -13.008 -14.211 -30.125 1 84.12 37 SER B C 1
ATOM 2734 O O . SER B 1 37 ? -13.172 -15.195 -29.422 1 84.12 37 SER B O 1
ATOM 2736 N N . LYS B 1 38 ? -12.156 -13.289 -29.844 1 85.88 38 LYS B N 1
ATOM 2737 C CA . LYS B 1 38 ? -11.297 -13.391 -28.656 1 85.88 38 LYS B CA 1
ATOM 2738 C C . LYS B 1 38 ? -12.07 -13.062 -27.391 1 85.88 38 LYS B C 1
ATOM 2740 O O . LYS B 1 38 ? -11.578 -13.289 -26.281 1 85.88 38 LYS B O 1
ATOM 2745 N N . PHE B 1 39 ? -13.289 -12.602 -27.625 1 89 39 PHE B N 1
ATOM 2746 C CA . PHE B 1 39 ? -14.133 -12.219 -26.5 1 89 39 PHE B CA 1
ATOM 2747 C C . PHE B 1 39 ? -15.539 -12.797 -26.656 1 89 39 PHE B C 1
ATOM 2749 O O . PHE B 1 39 ? -16.516 -12.055 -26.797 1 89 39 PHE B O 1
ATOM 2756 N N . PRO B 1 40 ? -15.625 -14.18 -26.562 1 84.12 40 PRO B N 1
ATOM 2757 C CA . PRO B 1 40 ? -16.953 -14.773 -26.656 1 84.12 40 PRO B CA 1
ATOM 2758 C C . PRO B 1 40 ? -17.891 -14.344 -25.531 1 84.12 40 PRO B C 1
ATOM 2760 O O . PRO B 1 40 ? -17.469 -14.305 -24.359 1 84.12 40 PRO B O 1
ATOM 2763 N N . VAL B 1 41 ? -19.031 -14.117 -25.875 1 84.81 41 VAL B N 1
ATOM 2764 C CA . VAL B 1 41 ? -19.984 -13.492 -24.953 1 84.81 41 VAL B CA 1
ATOM 2765 C C . VAL B 1 41 ? -20.141 -14.367 -23.719 1 84.81 41 VAL B C 1
ATOM 2767 O O . VAL B 1 41 ? -19.953 -13.898 -22.594 1 84.81 41 VAL B O 1
ATOM 2770 N N . GLY B 1 42 ? -20.422 -15.656 -23.875 1 87.94 42 GLY B N 1
ATOM 2771 C CA . GLY B 1 42 ? -20.641 -16.531 -22.75 1 87.94 42 GLY B CA 1
ATOM 2772 C C . GLY B 1 42 ? -19.438 -16.656 -21.828 1 87.94 42 GLY B C 1
ATOM 2773 O O . GLY B 1 42 ? -19.562 -16.516 -20.609 1 87.94 42 GLY B O 1
ATOM 2774 N N . ASP B 1 43 ? -18.297 -16.859 -22.406 1 88.88 43 ASP B N 1
ATOM 2775 C CA . ASP B 1 43 ? -17.062 -17.047 -21.641 1 88.88 43 ASP B CA 1
ATOM 2776 C C . ASP B 1 43 ? -16.641 -15.742 -20.969 1 88.88 43 ASP B C 1
ATOM 2778 O O . ASP B 1 43 ? -16.125 -15.75 -19.844 1 88.88 43 ASP B O 1
ATOM 2782 N N . SER B 1 44 ? -16.875 -14.68 -21.672 1 90.62 44 SER B N 1
ATOM 2783 C CA . SER B 1 44 ? -16.484 -13.383 -21.125 1 90.62 44 SER B CA 1
ATOM 2784 C C . SER B 1 44 ? -17.359 -12.992 -19.938 1 90.62 44 SER B C 1
ATOM 2786 O O . SER B 1 44 ? -16.859 -12.438 -18.953 1 90.62 44 SER B O 1
ATOM 2788 N N . ILE B 1 45 ? -18.578 -13.305 -20.031 1 91.5 45 ILE B N 1
ATOM 2789 C CA . ILE B 1 45 ? -19.484 -13.031 -18.922 1 91.5 45 ILE B CA 1
ATOM 2790 C C . ILE B 1 45 ? -19.094 -13.891 -17.719 1 91.5 45 ILE B C 1
ATOM 2792 O O . ILE B 1 45 ? -19.047 -13.391 -16.594 1 91.5 45 ILE B O 1
ATOM 2796 N N . LYS B 1 46 ? -18.812 -15.125 -18 1 92 46 LYS B N 1
ATOM 2797 C CA . LYS B 1 46 ? -18.438 -16.031 -16.922 1 92 46 LYS B CA 1
ATOM 2798 C C . LYS B 1 46 ? -17.141 -15.562 -16.25 1 92 46 LYS B C 1
ATOM 2800 O O . LYS B 1 46 ? -17.062 -15.555 -15.016 1 92 46 LYS B O 1
ATOM 2805 N N . SER B 1 47 ? -16.203 -15.172 -17.047 1 92.94 47 SER B N 1
ATOM 2806 C CA . SER B 1 47 ? -14.93 -14.703 -16.5 1 92.94 47 SER B CA 1
ATOM 2807 C C . SER B 1 47 ? -15.125 -13.414 -15.703 1 92.94 47 SER B C 1
ATOM 2809 O O . SER B 1 47 ? -14.484 -13.227 -14.664 1 92.94 47 SER B O 1
ATOM 2811 N N . THR B 1 48 ? -15.906 -12.586 -16.219 1 94.75 48 THR B N 1
ATOM 2812 C CA . THR B 1 48 ? -16.203 -11.344 -15.508 1 94.75 48 THR B CA 1
ATOM 2813 C C . THR B 1 48 ? -16.875 -11.625 -14.18 1 94.75 48 THR B C 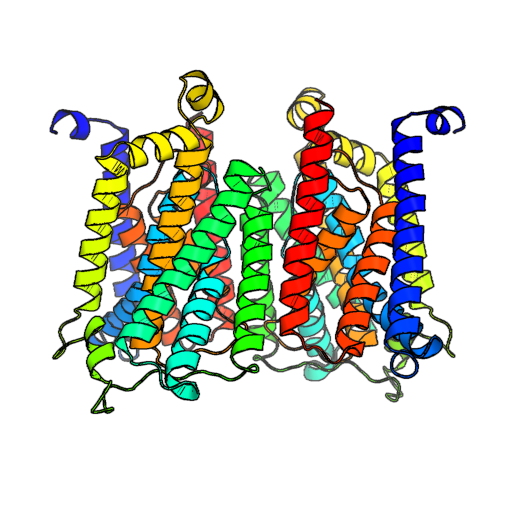1
ATOM 2815 O O . THR B 1 48 ? -16.516 -11.047 -13.156 1 94.75 48 THR B O 1
ATOM 2818 N N . LEU B 1 49 ? -17.828 -12.523 -14.219 1 95.75 49 LEU B N 1
ATOM 2819 C CA . LEU B 1 49 ? -18.531 -12.883 -12.992 1 95.75 49 LEU B CA 1
ATOM 282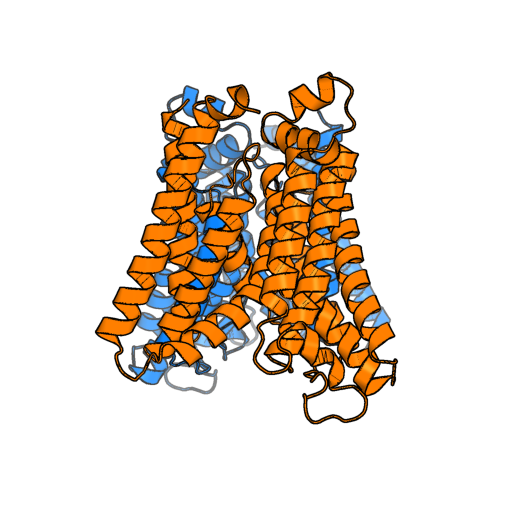0 C C . LEU B 1 49 ? -17.578 -13.5 -11.977 1 95.75 49 LEU B C 1
ATOM 2822 O O . LEU B 1 49 ? -17.656 -13.203 -10.781 1 95.75 49 LEU B O 1
ATOM 2826 N N . ASN B 1 50 ? -16.703 -14.336 -12.461 1 95.31 50 ASN B N 1
ATOM 2827 C CA . ASN B 1 50 ? -15.711 -14.938 -11.586 1 95.31 50 ASN B CA 1
ATOM 2828 C C . ASN B 1 50 ? -14.875 -13.875 -10.875 1 95.31 50 ASN B C 1
ATOM 2830 O O . ASN B 1 50 ? -14.547 -14.031 -9.695 1 95.31 50 ASN B O 1
ATOM 2834 N N . TYR B 1 51 ? -14.594 -12.797 -11.57 1 96.38 51 TYR B N 1
ATOM 2835 C CA . TYR B 1 51 ? -13.82 -11.703 -11 1 96.38 51 TYR B CA 1
ATOM 2836 C C . TYR B 1 51 ? -14.656 -10.891 -10.031 1 96.38 51 TYR B C 1
ATOM 2838 O O . TYR B 1 51 ? -14.156 -10.43 -9 1 96.38 51 TYR B O 1
ATOM 2846 N N . VAL B 1 52 ? -15.883 -10.781 -10.273 1 97.38 52 VAL B N 1
ATOM 2847 C CA . VAL B 1 52 ? -16.812 -10.008 -9.445 1 97.38 52 VAL B CA 1
ATOM 2848 C C . VAL B 1 52 ? -16.984 -10.703 -8.094 1 97.38 52 VAL B C 1
ATOM 2850 O O . VAL B 1 52 ? -17.141 -10.039 -7.066 1 97.38 52 VAL B O 1
ATOM 2853 N N . TYR B 1 53 ? -16.906 -11.977 -8.07 1 96.44 53 TYR B N 1
ATOM 2854 C CA . TYR B 1 53 ? -17.281 -12.758 -6.898 1 96.44 53 TYR B CA 1
ATOM 2855 C C . TYR B 1 53 ? -16.406 -12.422 -5.707 1 96.44 53 TYR B C 1
ATOM 2857 O O . TYR B 1 53 ? -16.875 -12.336 -4.574 1 96.44 53 TYR B O 1
ATOM 2865 N N . PHE B 1 54 ? -15.172 -12.273 -5.957 1 97.5 54 PHE B N 1
ATOM 2866 C CA . PHE B 1 54 ? -14.305 -11.945 -4.828 1 97.5 54 PHE B CA 1
ATOM 2867 C C . PHE B 1 54 ? -14.109 -10.445 -4.711 1 97.5 54 PHE B C 1
ATOM 2869 O O . PHE B 1 54 ? -14.164 -9.883 -3.611 1 97.5 54 PHE B O 1
ATOM 2876 N N . LEU B 1 55 ? -14 -9.719 -5.797 1 98.31 55 LEU B N 1
ATOM 2877 C CA . LEU B 1 55 ? -13.773 -8.281 -5.766 1 98.31 55 LEU B CA 1
ATOM 2878 C C . LEU B 1 55 ? -14.992 -7.555 -5.219 1 98.31 55 LEU B C 1
ATOM 2880 O O . LEU B 1 55 ? -14.867 -6.527 -4.547 1 98.31 55 LEU B O 1
ATOM 2884 N N . GLY B 1 56 ? -16.125 -8.102 -5.574 1 98.5 56 GLY B N 1
ATOM 2885 C CA . GLY B 1 56 ? -17.359 -7.508 -5.082 1 98.5 56 GLY B CA 1
ATOM 2886 C C . GLY B 1 56 ? -17.453 -7.496 -3.566 1 98.5 56 GLY B C 1
ATOM 2887 O O . GLY B 1 56 ? -17.812 -6.48 -2.969 1 98.5 56 GLY B O 1
ATOM 2888 N N . PHE B 1 57 ? -17.094 -8.586 -2.959 1 98.69 57 PHE B N 1
ATOM 2889 C CA . PHE B 1 57 ? -17.141 -8.664 -1.505 1 98.69 57 PHE B CA 1
ATOM 2890 C C . PHE B 1 57 ? -16.109 -7.738 -0.877 1 98.69 57 PHE B C 1
ATOM 2892 O O . PHE B 1 57 ? -16.391 -7.086 0.134 1 98.69 57 PHE B O 1
ATOM 2899 N N . LEU B 1 58 ? -14.945 -7.688 -1.488 1 98.69 58 LEU B N 1
ATOM 2900 C CA . LEU B 1 58 ? -13.938 -6.746 -1.012 1 98.69 58 LEU B CA 1
ATOM 2901 C C . LEU B 1 58 ? -14.461 -5.316 -1.062 1 98.69 58 LEU B C 1
ATOM 2903 O O . LEU B 1 58 ? -14.312 -4.562 -0.096 1 98.69 58 LEU B O 1
ATOM 2907 N N . SER B 1 59 ? -15.07 -4.992 -2.182 1 98.5 59 SER B N 1
ATOM 2908 C CA . SER B 1 59 ? -15.531 -3.629 -2.408 1 98.5 59 SER B CA 1
ATOM 2909 C C . SER B 1 59 ? -16.688 -3.277 -1.484 1 98.5 59 SER B C 1
ATOM 2911 O O . SER B 1 59 ? -16.781 -2.152 -0.989 1 98.5 59 SER B O 1
ATOM 2913 N N . LEU B 1 60 ? -17.625 -4.242 -1.316 1 98.56 60 LEU B N 1
ATOM 2914 C CA . LEU B 1 60 ? -18.703 -4.012 -0.365 1 98.56 60 LEU B CA 1
ATOM 2915 C C . LEU B 1 60 ? -18.141 -3.721 1.026 1 98.56 60 LEU B C 1
ATOM 2917 O O . LEU B 1 60 ? -18.641 -2.82 1.717 1 98.56 60 LEU B O 1
ATOM 2921 N N . GLY B 1 61 ? -17.125 -4.469 1.42 1 98.44 61 GLY B N 1
ATOM 2922 C CA . GLY B 1 61 ? -16.516 -4.262 2.723 1 98.44 61 GLY B CA 1
ATOM 2923 C C . GLY B 1 61 ? -15.867 -2.896 2.867 1 98.44 61 GLY B C 1
ATOM 2924 O O . GLY B 1 61 ? -16.156 -2.168 3.82 1 98.44 61 GLY B O 1
ATOM 2925 N N . VAL B 1 62 ? -15.078 -2.533 1.95 1 97.38 62 VAL B N 1
ATOM 2926 C CA . VAL B 1 62 ? -14.328 -1.29 2.064 1 97.38 62 VAL B CA 1
ATOM 2927 C C . VAL B 1 62 ? -15.273 -0.099 1.939 1 97.38 62 VAL B C 1
ATOM 2929 O O . VAL B 1 62 ? -14.984 0.987 2.449 1 97.38 62 VAL B O 1
ATOM 2932 N N . THR B 1 63 ? -16.438 -0.278 1.297 1 98 63 THR B N 1
ATOM 2933 C CA . THR B 1 63 ? -17.438 0.773 1.208 1 98 63 THR B CA 1
ATOM 2934 C C . THR B 1 63 ? -17.828 1.263 2.598 1 98 63 THR B C 1
ATOM 2936 O O . THR B 1 63 ? -17.984 2.465 2.818 1 98 63 THR B O 1
ATOM 2939 N N . PHE B 1 64 ? -17.969 0.375 3.547 1 98.56 64 PHE B N 1
ATOM 2940 C CA . PHE B 1 64 ? -18.328 0.753 4.906 1 98.56 64 PHE B CA 1
ATOM 2941 C C . PHE B 1 64 ? -17.234 1.575 5.559 1 98.56 64 PHE B C 1
ATOM 2943 O O . PHE B 1 64 ? -17.5 2.559 6.246 1 98.56 64 PHE B O 1
ATOM 2950 N N . VAL B 1 65 ? -16.016 1.177 5.344 1 98.38 65 VAL B N 1
ATOM 2951 C CA . VAL B 1 65 ? -14.883 1.872 5.953 1 98.38 65 VAL B CA 1
ATOM 2952 C C . VAL B 1 65 ? -14.727 3.254 5.324 1 98.38 65 VAL B C 1
ATOM 2954 O O . VAL B 1 65 ? -14.539 4.25 6.031 1 98.38 65 VAL B O 1
ATOM 2957 N N . ILE B 1 66 ? -14.828 3.311 4.004 1 96.5 66 ILE B N 1
ATOM 2958 C CA . ILE B 1 66 ? -14.703 4.574 3.289 1 96.5 66 ILE B CA 1
ATOM 2959 C C . ILE B 1 66 ? -15.836 5.512 3.693 1 96.5 66 ILE B C 1
ATOM 2961 O O . ILE B 1 66 ? -15.641 6.727 3.803 1 96.5 66 ILE B O 1
ATOM 2965 N N . ALA B 1 67 ? -16.984 5.02 3.984 1 97.12 67 ALA B N 1
ATOM 2966 C CA . ALA B 1 67 ? -18.141 5.809 4.391 1 97.12 67 ALA B CA 1
ATOM 2967 C C . ALA B 1 67 ? -17.844 6.594 5.668 1 97.12 67 ALA B C 1
ATOM 2969 O O . ALA B 1 67 ? -18.438 7.656 5.898 1 97.12 67 ALA B O 1
ATOM 2970 N N . THR B 1 68 ? -16.938 6.082 6.488 1 97.31 68 THR B N 1
ATOM 2971 C CA . THR B 1 68 ? -16.594 6.754 7.734 1 97.31 68 THR B CA 1
ATOM 2972 C C . THR B 1 68 ? -15.531 7.824 7.492 1 97.31 68 THR B C 1
ATOM 2974 O O . THR B 1 68 ? -15.203 8.602 8.391 1 97.31 68 THR B O 1
ATOM 2977 N N . GLY B 1 69 ? -15 7.812 6.312 1 94.25 69 GLY B N 1
ATOM 2978 C CA . GLY B 1 69 ? -13.867 8.68 6.023 1 94.25 69 GLY B CA 1
ATOM 2979 C C . GLY B 1 69 ? -12.531 8 6.211 1 94.25 69 GLY B C 1
ATOM 2980 O O . GLY B 1 69 ? -11.477 8.625 6.066 1 94.25 69 GLY B O 1
ATOM 2981 N N . GLY B 1 70 ? -12.594 6.703 6.516 1 94 70 GLY B N 1
ATOM 2982 C CA . GLY B 1 70 ? -11.383 5.914 6.691 1 94 70 GLY B CA 1
ATOM 2983 C C . GLY B 1 70 ? -11.023 5.086 5.473 1 94 70 GLY B C 1
ATOM 2984 O O . GLY B 1 70 ? -11.602 5.277 4.398 1 94 70 GLY B O 1
ATOM 2985 N N . ILE B 1 71 ? -9.992 4.277 5.621 1 92.5 71 ILE B N 1
ATOM 2986 C CA . ILE B 1 71 ? -9.555 3.406 4.539 1 92.5 71 ILE B CA 1
ATOM 2987 C C . ILE B 1 71 ? -8.984 2.111 5.113 1 92.5 71 ILE B C 1
ATOM 2989 O O . ILE B 1 71 ? -8.398 2.111 6.195 1 92.5 71 ILE B O 1
ATOM 2993 N N . ASP B 1 72 ? -9.25 1.078 4.531 1 95.94 72 ASP B N 1
ATOM 2994 C CA . ASP B 1 72 ? -8.57 -0.188 4.777 1 95.94 72 ASP B CA 1
ATOM 2995 C C . ASP B 1 72 ? -7.926 -0.722 3.498 1 95.94 72 ASP B C 1
ATOM 2997 O O . ASP B 1 72 ? -8.594 -1.342 2.672 1 95.94 72 ASP B O 1
ATOM 3001 N N . PHE B 1 73 ? -6.664 -0.574 3.436 1 91.44 73 PHE B N 1
ATOM 3002 C CA . PHE B 1 73 ? -5.941 -0.967 2.23 1 91.44 73 PHE B CA 1
ATOM 3003 C C . PHE B 1 73 ? -5.285 -2.33 2.414 1 91.44 73 PHE B C 1
ATOM 3005 O O . PHE B 1 73 ? -4.367 -2.688 1.67 1 91.44 73 PHE B O 1
ATOM 3012 N N . SER B 1 74 ? -5.684 -3.062 3.361 1 96.56 74 SER B N 1
ATOM 3013 C CA . SER B 1 74 ? -5.078 -4.363 3.623 1 96.56 74 SER B CA 1
ATOM 3014 C C . SER B 1 74 ? -5.953 -5.496 3.096 1 96.56 74 SER B C 1
ATOM 3016 O O . SER B 1 74 ? -5.594 -6.672 3.215 1 96.56 74 SER B O 1
ATOM 3018 N N . ILE B 1 75 ? -7.02 -5.203 2.479 1 98.06 75 ILE B N 1
ATOM 3019 C CA . ILE B 1 75 ? -8.086 -6.164 2.221 1 98.06 75 ILE B CA 1
ATOM 3020 C C . ILE B 1 75 ? -7.578 -7.262 1.288 1 98.06 75 ILE B C 1
ATOM 3022 O O . ILE B 1 75 ? -7.867 -8.445 1.495 1 98.06 75 ILE B O 1
ATOM 3026 N N . GLY B 1 76 ? -6.832 -6.941 0.286 1 97.25 76 GLY B N 1
ATOM 3027 C CA . GLY B 1 76 ? -6.316 -7.934 -0.646 1 97.25 76 GLY B CA 1
ATOM 3028 C C . GLY B 1 76 ? -5.383 -8.938 0.007 1 97.25 76 GLY B C 1
ATOM 3029 O O . GLY B 1 76 ? -5.672 -10.133 0.033 1 97.25 76 GLY B O 1
ATOM 3030 N N . PRO B 1 77 ? -4.301 -8.43 0.564 1 97.31 77 PRO B N 1
ATOM 3031 C CA . PRO B 1 77 ? -3.377 -9.336 1.25 1 97.31 77 PRO B CA 1
ATOM 3032 C C . PRO B 1 77 ? -4.039 -10.102 2.395 1 97.31 77 PRO B C 1
ATOM 3034 O O . PRO B 1 77 ? -3.707 -11.258 2.645 1 97.31 77 PRO B O 1
ATOM 3037 N N . VAL B 1 78 ? -4.984 -9.492 3.072 1 98.69 78 VAL B N 1
ATOM 3038 C CA . VAL B 1 78 ? -5.707 -10.195 4.129 1 98.69 78 VAL B CA 1
ATOM 3039 C C . VAL B 1 78 ? -6.559 -11.305 3.523 1 98.69 78 VAL B C 1
ATOM 3041 O O . VAL B 1 78 ? -6.656 -12.398 4.086 1 98.69 78 VAL B O 1
ATOM 3044 N N . MET B 1 79 ? -7.156 -11.039 2.393 1 98.81 79 MET B N 1
ATOM 3045 C CA . MET B 1 79 ? -7.906 -12.07 1.688 1 98.81 79 MET B CA 1
ATOM 3046 C C . MET B 1 79 ? -7.023 -13.281 1.391 1 98.81 79 MET B C 1
ATOM 3048 O O . MET B 1 79 ? -7.422 -14.422 1.628 1 98.81 79 MET B O 1
ATOM 3052 N N . PHE B 1 80 ? -5.832 -12.992 0.944 1 98.62 80 PHE B N 1
ATOM 3053 C CA . PHE B 1 80 ? -4.902 -14.078 0.644 1 98.62 80 PHE B CA 1
ATOM 3054 C C . PHE B 1 80 ? -4.469 -14.789 1.92 1 98.62 80 PHE B C 1
ATOM 3056 O O . PHE B 1 80 ? -4.316 -16.016 1.936 1 98.62 80 PHE B O 1
ATOM 3063 N N . CYS B 1 81 ? -4.258 -14 2.943 1 98.75 81 CYS B N 1
ATOM 3064 C CA . CYS B 1 81 ? -3.904 -14.602 4.227 1 98.75 81 CYS B CA 1
ATOM 3065 C C . CYS B 1 81 ? -4.996 -15.555 4.699 1 98.75 81 CYS B C 1
ATOM 3067 O O . CYS B 1 81 ? -4.707 -16.656 5.176 1 98.75 81 CYS B O 1
ATOM 3069 N N . CYS B 1 82 ? -6.23 -15.133 4.586 1 98.88 82 CYS B N 1
ATOM 3070 C CA . CYS B 1 82 ? -7.363 -15.977 4.938 1 98.88 82 CYS B CA 1
ATOM 3071 C C . CYS B 1 82 ? -7.32 -17.297 4.172 1 98.88 82 CYS B C 1
ATOM 3073 O O . CYS B 1 82 ? -7.402 -18.375 4.77 1 98.88 82 CYS B O 1
ATOM 3075 N N . ALA B 1 83 ? -7.121 -17.219 2.875 1 98.81 83 ALA B N 1
ATOM 3076 C CA . ALA B 1 83 ? -7.148 -18.391 2.004 1 98.81 83 ALA B CA 1
ATOM 3077 C C . ALA B 1 83 ? -5.957 -19.297 2.273 1 98.81 83 ALA B C 1
ATOM 3079 O O . ALA B 1 83 ? -6.098 -20.531 2.293 1 98.81 83 ALA B O 1
ATOM 3080 N N . LEU B 1 84 ? -4.809 -18.719 2.471 1 98.81 84 LEU B N 1
ATOM 3081 C CA . LEU B 1 84 ? -3.574 -19.469 2.648 1 98.81 84 LEU B CA 1
ATOM 3082 C C . LEU B 1 84 ? -3.578 -20.219 3.98 1 98.81 84 LEU B C 1
ATOM 3084 O O . LEU B 1 84 ? -3.334 -21.422 4.023 1 98.81 84 LEU B O 1
ATOM 3088 N N . VAL B 1 85 ? -3.896 -19.484 5.07 1 98.81 85 VAL B N 1
ATOM 3089 C CA . VAL B 1 85 ? -3.832 -20.078 6.402 1 98.81 85 VAL B CA 1
ATOM 3090 C C . VAL B 1 85 ? -4.918 -21.141 6.547 1 98.81 85 VAL B C 1
ATOM 3092 O O . VAL B 1 85 ? -4.641 -22.266 6.969 1 98.81 85 VAL B O 1
ATOM 3095 N N . SER B 1 86 ? -6.113 -20.844 6.176 1 98.75 86 SER B N 1
ATOM 3096 C CA . SER B 1 86 ? -7.199 -21.812 6.293 1 98.75 86 SER B CA 1
ATOM 3097 C C . SER B 1 86 ? -7.012 -22.969 5.324 1 98.75 86 SER B C 1
ATOM 3099 O O . SER B 1 86 ? -7.266 -24.125 5.68 1 98.75 86 SER B O 1
ATOM 3101 N N . GLY B 1 87 ? -6.59 -22.672 4.102 1 98.38 87 GLY B N 1
ATOM 3102 C CA . GLY B 1 87 ? -6.32 -23.734 3.145 1 98.38 87 GLY B CA 1
ATOM 3103 C C . GLY B 1 87 ? -5.219 -24.688 3.592 1 98.38 87 GLY B C 1
ATOM 3104 O O . GLY B 1 87 ? -5.305 -25.891 3.373 1 98.38 87 GLY B O 1
ATOM 3105 N N . TYR B 1 88 ? -4.227 -24.062 4.176 1 98.38 88 TYR B N 1
ATOM 3106 C CA . TYR B 1 88 ? -3.125 -24.891 4.672 1 98.38 88 TYR B CA 1
ATOM 3107 C C . TYR B 1 88 ? -3.584 -25.781 5.809 1 98.38 88 TYR B C 1
ATOM 3109 O O . TYR B 1 88 ? -3.131 -26.922 5.926 1 98.38 88 TYR B O 1
ATOM 3117 N N . CYS B 1 89 ? -4.465 -25.297 6.699 1 98.19 89 CYS B N 1
ATOM 3118 C CA . CYS B 1 89 ? -5.051 -26.141 7.742 1 98.19 89 CYS B CA 1
ATOM 3119 C C . CYS B 1 89 ? -5.781 -27.328 7.137 1 98.19 89 CYS B C 1
ATOM 3121 O O . CYS B 1 89 ? -5.711 -28.438 7.668 1 98.19 89 CYS B O 1
ATOM 3123 N N . MET B 1 90 ? -6.383 -27.125 6.07 1 96.88 90 MET B N 1
ATOM 3124 C CA . MET B 1 90 ? -7.137 -28.172 5.398 1 96.88 90 MET B CA 1
ATOM 3125 C C . MET B 1 90 ? -6.199 -29.172 4.738 1 96.88 90 MET B C 1
ATOM 3127 O O . MET B 1 90 ? -6.363 -30.391 4.902 1 96.88 90 MET B O 1
ATOM 3131 N N . THR B 1 91 ? -5.223 -28.703 4.035 1 94.94 91 THR B N 1
ATOM 3132 C CA . THR B 1 91 ? -4.379 -29.562 3.213 1 94.94 91 THR B CA 1
ATOM 3133 C C . THR B 1 91 ? -3.295 -30.234 4.059 1 94.94 91 THR B C 1
ATOM 3135 O O . THR B 1 91 ? -2.971 -31.406 3.854 1 94.94 91 THR B O 1
ATOM 3138 N N . SER B 1 92 ? -2.744 -29.547 5 1 95.19 92 SER B N 1
ATOM 3139 C CA . SER B 1 92 ? -1.602 -30.047 5.75 1 95.19 92 SER B CA 1
ATOM 3140 C C . SER B 1 92 ? -2.035 -30.625 7.098 1 95.19 92 SER B C 1
ATOM 3142 O O . SER B 1 92 ? -1.486 -31.625 7.559 1 95.19 92 SER B O 1
ATOM 3144 N N . TYR B 1 93 ? -3.018 -30.016 7.746 1 96.69 93 TYR B N 1
ATOM 3145 C CA . TYR B 1 93 ? -3.42 -30.469 9.07 1 96.69 93 TYR B CA 1
ATOM 3146 C C . TYR B 1 93 ? -4.727 -31.25 9.008 1 96.69 93 TYR B C 1
ATOM 3148 O O . TYR B 1 93 ? -5.285 -31.625 10.039 1 96.69 93 TYR B O 1
ATOM 3156 N N . LYS B 1 94 ? -5.332 -31.391 7.836 1 95.75 94 LYS B N 1
ATOM 3157 C CA . LYS B 1 94 ? -6.492 -32.219 7.539 1 95.75 94 LYS B CA 1
ATOM 3158 C C . LYS B 1 94 ? -7.738 -31.719 8.258 1 95.75 94 LYS B C 1
ATOM 3160 O O . LYS B 1 94 ? -8.555 -32.5 8.734 1 95.75 94 LYS B O 1
ATOM 3165 N N . VAL B 1 95 ? -7.719 -30.469 8.406 1 97.06 95 VAL B N 1
ATOM 3166 C CA . VAL B 1 95 ? -8.938 -29.844 8.914 1 97.06 95 VAL B CA 1
ATOM 3167 C C . VAL B 1 95 ? -10.062 -30.016 7.898 1 97.06 95 VAL B C 1
ATOM 3169 O O . VAL B 1 95 ? -9.859 -29.844 6.695 1 97.06 95 VAL B O 1
ATOM 3172 N N . PRO B 1 96 ? -11.227 -30.406 8.414 1 97.38 96 PRO B N 1
ATOM 3173 C CA . PRO B 1 96 ? -12.352 -30.578 7.484 1 97.38 96 PRO B CA 1
ATOM 3174 C C . PRO B 1 96 ? -12.656 -29.297 6.699 1 97.38 96 PRO B C 1
ATOM 3176 O O . PRO B 1 96 ? -12.477 -28.188 7.219 1 97.38 96 PRO B O 1
ATOM 3179 N N . CYS B 1 97 ? -13.148 -29.438 5.531 1 97.06 97 CYS B N 1
ATOM 3180 C CA . CYS B 1 97 ? -13.375 -28.344 4.59 1 97.06 97 CYS B CA 1
ATOM 3181 C C . CYS B 1 97 ? -14.273 -27.281 5.195 1 97.06 97 CYS B C 1
ATOM 3183 O O . CYS B 1 97 ? -13.969 -26.078 5.113 1 97.06 97 CYS B O 1
ATOM 3185 N N . VAL B 1 98 ? -15.312 -27.641 5.859 1 97.5 98 VAL B N 1
ATOM 3186 C CA . VAL B 1 98 ? -16.25 -26.703 6.445 1 97.5 98 VAL B CA 1
ATOM 3187 C C . VAL B 1 98 ? -15.562 -25.891 7.543 1 97.5 98 VAL B C 1
ATOM 3189 O O . VAL B 1 98 ? -15.766 -24.672 7.645 1 97.5 98 VAL B O 1
ATOM 3192 N N . ALA B 1 99 ? -14.773 -26.578 8.352 1 98.12 99 ALA B N 1
ATOM 3193 C CA . ALA B 1 99 ? -14.031 -25.891 9.398 1 98.12 99 ALA B CA 1
ATOM 3194 C C . ALA B 1 99 ? -13.023 -24.906 8.805 1 98.12 99 ALA B C 1
ATOM 3196 O O . ALA B 1 99 ? -12.82 -23.812 9.344 1 98.12 99 ALA B O 1
ATOM 3197 N N . ALA B 1 100 ? -12.398 -25.328 7.711 1 98.44 100 ALA B N 1
ATOM 3198 C CA . ALA B 1 100 ? -11.453 -24.453 7.035 1 98.44 100 ALA B CA 1
ATOM 3199 C C . ALA B 1 100 ? -12.148 -23.203 6.5 1 98.44 100 ALA B C 1
ATOM 3201 O O . ALA B 1 100 ? -11.602 -22.094 6.566 1 98.44 100 ALA B O 1
ATOM 3202 N N . MET B 1 101 ? -13.352 -23.422 6 1 98.5 101 MET B N 1
ATOM 3203 C CA . MET B 1 101 ? -14.125 -22.281 5.5 1 98.5 101 MET B CA 1
ATOM 3204 C C . MET B 1 101 ? -14.461 -21.312 6.633 1 98.5 101 MET B C 1
ATOM 3206 O O . MET B 1 101 ? -14.391 -20.094 6.453 1 98.5 101 MET B O 1
ATOM 3210 N N . ILE B 1 102 ? -14.789 -21.797 7.797 1 98.75 102 ILE B N 1
ATOM 3211 C CA . ILE B 1 102 ? -15.117 -20.969 8.953 1 98.75 102 ILE B CA 1
ATOM 3212 C C . ILE B 1 102 ? -13.875 -20.234 9.438 1 98.75 102 ILE B C 1
ATOM 3214 O O . ILE B 1 102 ? -13.93 -19.047 9.742 1 98.75 102 ILE B O 1
ATOM 3218 N N . ILE B 1 103 ? -12.75 -20.953 9.492 1 98.75 103 ILE B N 1
ATOM 3219 C CA . ILE B 1 103 ? -11.492 -20.344 9.906 1 98.75 103 ILE B CA 1
ATOM 3220 C C . ILE B 1 103 ? -11.133 -19.203 8.961 1 98.75 103 ILE B C 1
ATOM 3222 O O . ILE B 1 103 ? -10.648 -18.156 9.398 1 98.75 103 ILE B O 1
ATOM 3226 N N . CYS B 1 104 ? -11.383 -19.406 7.672 1 98.81 104 CYS B N 1
ATOM 3227 C CA . CYS B 1 104 ? -11.125 -18.406 6.652 1 98.81 104 CYS B CA 1
ATOM 3228 C C . CYS B 1 104 ? -11.852 -17.109 6.973 1 98.81 104 CYS B C 1
ATOM 3230 O O . CYS B 1 104 ? -11.25 -16.031 6.977 1 98.81 104 CYS B O 1
ATOM 3232 N N . VAL B 1 105 ? -13.094 -17.188 7.285 1 98.88 105 VAL B N 1
ATOM 3233 C CA . VAL B 1 105 ? -13.914 -16.031 7.578 1 98.88 105 VAL B CA 1
ATOM 3234 C C . VAL B 1 105 ? -13.492 -15.422 8.922 1 98.88 105 VAL B C 1
ATOM 3236 O O . VAL B 1 105 ? -13.453 -14.203 9.07 1 98.88 105 VAL B O 1
ATOM 3239 N N . LEU B 1 106 ? -13.133 -16.219 9.906 1 98.88 106 LEU B N 1
ATOM 3240 C CA . LEU B 1 106 ? -12.734 -15.75 11.227 1 98.88 106 LEU B CA 1
ATOM 3241 C C . LEU B 1 106 ? -11.43 -14.961 11.156 1 98.88 106 LEU B C 1
ATOM 3243 O O . LEU B 1 106 ? -11.227 -14.008 11.914 1 98.88 106 LEU B O 1
ATOM 3247 N N . ILE B 1 107 ? -10.539 -15.406 10.266 1 98.88 107 ILE B N 1
ATOM 3248 C CA . ILE B 1 107 ? -9.281 -14.68 10.102 1 98.88 107 ILE B CA 1
ATOM 3249 C C . ILE B 1 107 ? -9.555 -13.281 9.555 1 98.88 107 ILE B C 1
ATOM 3251 O O . ILE B 1 107 ? -8.992 -12.297 10.039 1 98.88 107 ILE B O 1
ATOM 3255 N N . GLY B 1 108 ? -10.43 -13.211 8.492 1 98.88 108 GLY B N 1
ATOM 3256 C CA . GLY B 1 108 ? -10.836 -11.898 8.008 1 98.88 108 GLY B CA 1
ATOM 3257 C C . GLY B 1 108 ? -11.453 -11.023 9.078 1 98.88 108 GLY B C 1
ATOM 3258 O O . GLY B 1 108 ? -11.117 -9.844 9.195 1 98.88 108 GLY B O 1
ATOM 3259 N N . LEU B 1 109 ? -12.297 -11.648 9.859 1 98.88 109 LEU B N 1
ATOM 3260 C CA . LEU B 1 109 ? -12.93 -10.945 10.969 1 98.88 109 LEU B CA 1
ATOM 3261 C C . LEU B 1 109 ? -11.891 -10.477 11.984 1 98.88 109 LEU B C 1
ATOM 3263 O O . LEU B 1 109 ? -11.984 -9.359 12.492 1 98.88 109 LEU B O 1
ATOM 3267 N N . ALA B 1 110 ? -10.93 -11.281 12.305 1 98.88 110 ALA B N 1
ATOM 3268 C CA . ALA B 1 110 ? -9.875 -10.938 13.25 1 98.88 110 ALA B CA 1
ATOM 3269 C C . ALA B 1 110 ? -9.086 -9.719 12.781 1 98.88 110 ALA B C 1
ATOM 3271 O O . ALA B 1 110 ? -8.773 -8.828 13.57 1 98.88 110 ALA B O 1
ATOM 3272 N N . PHE B 1 111 ? -8.781 -9.703 11.523 1 98.81 111 PHE B N 1
ATOM 3273 C CA . PHE B 1 111 ? -8.055 -8.562 10.984 1 98.81 111 PHE B CA 1
ATOM 3274 C C . PHE B 1 111 ? -8.922 -7.312 10.992 1 98.81 111 PHE B C 1
ATOM 3276 O O . PHE B 1 111 ? -8.43 -6.207 11.203 1 98.81 111 PHE B O 1
ATOM 3283 N N . GLY B 1 112 ? -10.219 -7.5 10.672 1 98.75 112 GLY B N 1
ATOM 3284 C CA . GLY B 1 112 ? -11.133 -6.371 10.789 1 98.75 112 GLY B CA 1
ATOM 3285 C C . GLY B 1 112 ? -11.18 -5.781 12.188 1 98.75 112 GLY B C 1
ATOM 3286 O O . GLY B 1 112 ? -11.148 -4.559 12.352 1 98.75 112 GLY B O 1
ATOM 3287 N N . ILE B 1 113 ? -11.227 -6.617 13.195 1 98.75 113 ILE B N 1
ATOM 3288 C CA . ILE B 1 113 ? -11.234 -6.195 14.594 1 98.75 113 ILE B CA 1
ATOM 3289 C C . ILE B 1 113 ? -9.906 -5.527 14.938 1 98.75 113 ILE B C 1
ATOM 3291 O O . ILE B 1 113 ? -9.883 -4.477 15.586 1 98.75 113 ILE B O 1
ATOM 3295 N N . PHE B 1 114 ? -8.883 -6.129 14.469 1 98.69 114 PHE B N 1
ATOM 3296 C CA . PHE B 1 114 ? -7.539 -5.621 14.727 1 98.69 114 PHE B CA 1
ATOM 3297 C C . PHE B 1 114 ? -7.367 -4.223 14.148 1 98.69 114 PHE B C 1
ATOM 3299 O O . PHE B 1 114 ? -6.965 -3.297 14.859 1 98.69 114 PHE B O 1
ATOM 3306 N N . ASN B 1 115 ? -7.703 -4.051 12.883 1 98.5 115 ASN B N 1
ATOM 3307 C CA . ASN B 1 115 ? -7.578 -2.756 12.219 1 98.5 115 ASN B CA 1
ATOM 3308 C C . ASN B 1 115 ? -8.523 -1.723 12.82 1 98.5 115 ASN B C 1
ATOM 3310 O O . ASN B 1 115 ? -8.125 -0.587 13.078 1 98.5 115 ASN B O 1
ATOM 3314 N N . GLY B 1 116 ? -9.727 -2.184 13.023 1 98.5 116 GLY B N 1
ATOM 3315 C CA . GLY B 1 116 ? -10.711 -1.28 13.602 1 98.5 116 GLY B CA 1
ATOM 3316 C C . GLY B 1 116 ? -10.336 -0.804 15 1 98.5 116 GLY B C 1
ATOM 3317 O O . GLY B 1 116 ? -10.547 0.363 15.336 1 98.5 116 GLY B O 1
ATOM 3318 N N . TRP B 1 117 ? -9.773 -1.671 15.766 1 98.44 117 TRP B N 1
ATOM 3319 C CA . TRP B 1 117 ? -9.383 -1.319 17.125 1 98.44 117 TRP B CA 1
ATOM 3320 C C . TRP B 1 117 ? -8.25 -0.302 17.125 1 98.44 117 TRP B C 1
ATOM 3322 O O . TRP B 1 117 ? -8.281 0.679 17.875 1 98.44 117 TRP B O 1
ATOM 3332 N N . LEU B 1 118 ? -7.305 -0.486 16.344 1 97.88 118 LEU B N 1
ATOM 3333 C CA . LEU B 1 118 ? -6.152 0.404 16.266 1 97.88 118 LEU B CA 1
ATOM 3334 C C . LEU B 1 118 ? -6.562 1.788 15.781 1 97.88 118 LEU B C 1
ATOM 3336 O O . LEU B 1 118 ? -6.105 2.801 16.312 1 97.88 118 LEU B O 1
ATOM 3340 N N . VAL B 1 119 ? -7.441 1.799 14.766 1 97.44 119 VAL B N 1
ATOM 3341 C CA . VAL B 1 119 ? -7.84 3.068 14.164 1 97.44 119 VAL B CA 1
ATOM 3342 C C . VAL B 1 119 ? -8.812 3.793 15.094 1 97.44 119 VAL B C 1
ATOM 3344 O O . VAL B 1 119 ? -8.664 4.992 15.352 1 97.44 119 VAL B O 1
ATOM 3347 N N . SER B 1 120 ? -9.734 3.057 15.672 1 97.5 120 SER B N 1
ATOM 3348 C CA . SER B 1 120 ? -10.844 3.682 16.391 1 97.5 120 SER B CA 1
ATOM 3349 C C . SER B 1 120 ? -10.469 3.959 17.844 1 97.5 120 SER B C 1
ATOM 3351 O O . SER B 1 120 ? -10.812 5.008 18.391 1 97.5 120 SER B O 1
ATOM 3353 N N . TYR B 1 121 ? -9.766 3.117 18.438 1 96.5 121 TYR B N 1
ATOM 3354 C CA . TYR B 1 121 ? -9.547 3.254 19.875 1 96.5 121 TYR B CA 1
ATOM 3355 C C . TYR B 1 121 ? -8.148 3.781 20.172 1 96.5 121 TYR B C 1
ATOM 3357 O O . TYR B 1 121 ? -7.93 4.48 21.156 1 96.5 121 TYR B O 1
ATOM 3365 N N . LEU B 1 122 ? -7.219 3.455 19.281 1 95.31 122 LEU B N 1
ATOM 3366 C CA . LEU B 1 122 ? -5.855 3.904 19.547 1 95.31 122 LEU B CA 1
ATOM 3367 C C . LEU B 1 122 ? -5.5 5.098 18.656 1 95.31 122 LEU B C 1
ATOM 3369 O O . LEU B 1 122 ? -4.41 5.66 18.781 1 95.31 122 LEU B O 1
ATOM 3373 N N . SER B 1 123 ? -6.359 5.426 17.734 1 93.56 123 SER B N 1
ATOM 3374 C CA . SER B 1 123 ? -6.273 6.629 16.906 1 93.56 123 SER B CA 1
ATOM 3375 C C . SER B 1 123 ? -5.031 6.602 16.031 1 93.56 123 SER B C 1
ATOM 3377 O O . SER B 1 123 ? -4.414 7.641 15.781 1 93.56 123 SER B O 1
ATOM 3379 N N . VAL B 1 124 ? -4.59 5.387 15.727 1 93.44 124 VAL B N 1
ATOM 3380 C CA . VAL B 1 124 ? -3.545 5.273 14.711 1 93.44 124 VAL B CA 1
ATOM 3381 C C . VAL B 1 124 ? -4.125 5.59 13.336 1 93.44 124 VAL B C 1
ATOM 3383 O O . VAL B 1 124 ? -5.227 5.145 13 1 93.44 124 VAL B O 1
ATOM 3386 N N . PRO B 1 125 ? -3.406 6.391 12.531 1 91.31 125 PRO B N 1
ATOM 3387 C CA . PRO B 1 125 ? -3.939 6.719 11.203 1 91.31 125 PRO B CA 1
ATOM 3388 C C . PRO B 1 125 ? -4.277 5.477 10.383 1 91.31 125 PRO B C 1
ATOM 3390 O O . PRO B 1 125 ? -3.486 4.531 10.328 1 91.31 125 PRO B O 1
ATOM 3393 N N . ALA B 1 126 ? -5.426 5.484 9.812 1 94.44 126 ALA B N 1
ATOM 3394 C CA . ALA B 1 126 ? -6.008 4.336 9.125 1 94.44 126 ALA B CA 1
ATOM 3395 C C . ALA B 1 126 ? -5.055 3.787 8.062 1 94.44 126 ALA B C 1
ATOM 3397 O O . ALA B 1 126 ? -4.926 2.572 7.906 1 94.44 126 ALA B O 1
ATOM 3398 N N . PHE B 1 127 ? -4.422 4.68 7.375 1 89 127 PHE B N 1
ATOM 3399 C CA . PHE B 1 127 ? -3.547 4.246 6.289 1 89 127 PHE B CA 1
ATOM 3400 C C . PHE B 1 127 ? -2.367 3.449 6.832 1 89 127 PHE B C 1
ATOM 3402 O O . PHE B 1 127 ? -1.962 2.447 6.238 1 89 127 PHE B O 1
ATOM 3409 N N . ILE B 1 128 ? -1.775 3.846 7.875 1 89.56 128 ILE B N 1
ATOM 3410 C CA . ILE B 1 128 ? -0.631 3.17 8.477 1 89.56 128 ILE B CA 1
ATOM 3411 C C . ILE B 1 128 ? -1.052 1.791 8.977 1 89.56 128 ILE B C 1
ATOM 3413 O O . ILE B 1 128 ? -0.346 0.803 8.766 1 89.56 128 ILE B O 1
ATOM 3417 N N . VAL B 1 129 ? -2.234 1.787 9.656 1 94.81 129 VAL B N 1
ATOM 3418 C CA . VAL B 1 129 ? -2.752 0.518 10.156 1 94.81 129 VAL B CA 1
ATOM 3419 C C . VAL B 1 129 ? -2.957 -0.452 9 1 94.81 129 VAL B C 1
ATOM 3421 O O . VAL B 1 129 ? -2.578 -1.622 9.086 1 94.81 129 VAL B O 1
ATOM 3424 N N . SER B 1 130 ? -3.525 0.035 7.941 1 94.06 130 SER B N 1
ATOM 3425 C CA . SER B 1 130 ? -3.826 -0.82 6.797 1 94.06 130 SER B CA 1
ATOM 3426 C C . SER B 1 130 ? -2.551 -1.363 6.164 1 94.06 130 SER B C 1
ATOM 3428 O O . SER B 1 130 ? -2.484 -2.539 5.801 1 94.06 130 SER B O 1
ATOM 3430 N N . MET B 1 131 ? -1.578 -0.554 6.016 1 90.5 131 MET B N 1
ATOM 3431 C CA . MET B 1 131 ? -0.346 -0.98 5.359 1 90.5 131 MET B CA 1
ATOM 3432 C C . MET B 1 131 ? 0.443 -1.934 6.25 1 90.5 131 MET B C 1
ATOM 3434 O O . MET B 1 131 ? 1.028 -2.902 5.766 1 90.5 131 MET B O 1
ATOM 3438 N N . ALA B 1 132 ? 0.487 -1.57 7.5 1 93.81 132 ALA B N 1
ATOM 3439 C CA . ALA B 1 132 ? 1.128 -2.484 8.445 1 93.81 132 ALA B CA 1
ATOM 3440 C C . ALA B 1 132 ? 0.406 -3.828 8.484 1 93.81 132 ALA B C 1
ATOM 3442 O O . ALA B 1 132 ? 1.044 -4.883 8.516 1 93.81 132 ALA B O 1
ATOM 3443 N N . SER B 1 133 ? -0.915 -3.771 8.484 1 96.31 133 SER B N 1
ATOM 3444 C CA . SER B 1 133 ? -1.727 -4.984 8.508 1 96.31 133 SER B CA 1
ATOM 3445 C C . SER B 1 133 ? -1.522 -5.816 7.246 1 96.31 133 SER B C 1
ATOM 3447 O O . SER B 1 133 ? -1.54 -7.047 7.297 1 96.31 133 SER B O 1
ATOM 3449 N N . MET B 1 134 ? -1.353 -5.121 6.148 1 94.5 134 MET B N 1
ATOM 3450 C CA . MET B 1 134 ? -1.057 -5.832 4.906 1 94.5 134 MET B CA 1
ATOM 3451 C C . MET B 1 134 ? 0.236 -6.629 5.031 1 94.5 134 MET B C 1
ATOM 3453 O O . MET B 1 134 ? 0.298 -7.789 4.613 1 94.5 134 MET B O 1
ATOM 3457 N N . ASN B 1 135 ? 1.216 -6.023 5.586 1 93.44 135 ASN B N 1
ATOM 3458 C CA . ASN B 1 135 ? 2.494 -6.699 5.781 1 93.44 135 ASN B CA 1
ATOM 3459 C C . ASN B 1 135 ? 2.375 -7.855 6.773 1 93.44 135 ASN B C 1
ATOM 3461 O O . ASN B 1 135 ? 2.943 -8.93 6.555 1 93.44 135 ASN B O 1
ATOM 3465 N N . ILE B 1 136 ? 1.675 -7.613 7.809 1 96.75 136 ILE B N 1
ATOM 3466 C CA . ILE B 1 136 ? 1.479 -8.641 8.82 1 96.75 136 ILE B CA 1
ATOM 3467 C C . ILE B 1 136 ? 0.732 -9.828 8.219 1 96.75 136 ILE B C 1
ATOM 3469 O O . ILE B 1 136 ? 1.105 -10.984 8.438 1 96.75 136 ILE B O 1
ATOM 3473 N N . ALA B 1 137 ? -0.253 -9.539 7.449 1 97.94 137 ALA B N 1
ATOM 3474 C CA . ALA B 1 137 ? -1.021 -10.594 6.797 1 97.94 137 ALA B CA 1
ATOM 3475 C C . ALA B 1 137 ? -0.143 -11.406 5.848 1 97.94 137 ALA B C 1
ATOM 3477 O O . ALA B 1 137 ? -0.178 -12.641 5.863 1 97.94 137 ALA B O 1
ATOM 3478 N N . LYS B 1 138 ? 0.648 -10.727 5.035 1 96.38 138 LYS B N 1
ATOM 3479 C CA . LYS B 1 138 ? 1.559 -11.414 4.125 1 96.38 138 LYS B CA 1
ATOM 3480 C C . LYS B 1 138 ? 2.574 -12.258 4.895 1 96.38 138 LYS B C 1
ATOM 3482 O O . LYS B 1 138 ? 2.881 -13.383 4.504 1 96.38 138 LYS B O 1
ATOM 3487 N N . GLY B 1 139 ? 3.053 -11.695 5.961 1 96.56 139 GLY B N 1
ATOM 3488 C CA . GLY B 1 139 ? 4.02 -12.398 6.785 1 96.56 139 GLY B CA 1
ATOM 3489 C C . GLY B 1 139 ? 3.445 -13.641 7.441 1 96.56 139 GLY B C 1
ATOM 3490 O O . GLY B 1 139 ? 4.051 -14.719 7.387 1 96.56 139 GLY B O 1
ATOM 3491 N N . ILE B 1 140 ? 2.27 -13.508 8.039 1 98.19 140 ILE B N 1
ATOM 3492 C CA . ILE B 1 140 ? 1.622 -14.633 8.711 1 98.19 140 ILE B CA 1
ATOM 3493 C C . ILE B 1 140 ? 1.355 -15.75 7.707 1 98.19 140 ILE B C 1
ATOM 3495 O O . ILE B 1 140 ? 1.616 -16.922 7.992 1 98.19 140 ILE B O 1
ATOM 3499 N N . ALA B 1 141 ? 0.867 -15.375 6.582 1 98.25 141 ALA B N 1
ATOM 3500 C CA . ALA B 1 141 ? 0.58 -16.359 5.547 1 98.25 141 ALA B CA 1
ATOM 3501 C C . ALA B 1 141 ? 1.852 -17.078 5.109 1 98.25 141 ALA B C 1
ATOM 3503 O O . ALA B 1 141 ? 1.861 -18.312 4.969 1 98.25 141 ALA B O 1
ATOM 3504 N N . SER B 1 142 ? 2.877 -16.344 4.922 1 96.94 142 SER B N 1
ATOM 3505 C CA . SER B 1 142 ? 4.141 -16.922 4.477 1 96.94 142 SER B CA 1
ATOM 3506 C C . SER B 1 142 ? 4.727 -17.859 5.531 1 96.94 142 SER B C 1
ATOM 3508 O O . SER B 1 142 ? 5.148 -18.969 5.215 1 96.94 142 SER B O 1
ATOM 3510 N N . VAL B 1 143 ? 4.742 -17.438 6.762 1 97.25 143 VAL B N 1
ATOM 3511 C CA . VAL B 1 143 ? 5.324 -18.234 7.84 1 97.25 143 VAL B CA 1
ATOM 3512 C C . VAL B 1 143 ? 4.496 -19.5 8.062 1 97.25 143 VAL B C 1
ATOM 3514 O O . VAL B 1 143 ? 5.043 -20.594 8.156 1 97.25 143 VAL B O 1
ATOM 3517 N N . PHE B 1 144 ? 3.205 -19.297 8.078 1 97.81 144 PHE B N 1
ATOM 3518 C CA . PHE B 1 144 ? 2.309 -20.391 8.398 1 97.81 144 PHE B CA 1
ATOM 3519 C C . PHE B 1 144 ? 2.352 -21.469 7.312 1 97.81 144 PHE B C 1
ATOM 3521 O O . PHE B 1 144 ? 2.262 -22.656 7.605 1 97.81 144 PHE B O 1
ATOM 3528 N N . THR B 1 145 ? 2.555 -21.109 6.059 1 97.81 145 THR B N 1
ATOM 3529 C CA . THR B 1 145 ? 2.529 -22.062 4.949 1 97.81 145 THR B CA 1
ATOM 3530 C C . THR B 1 145 ? 3.945 -22.469 4.559 1 97.81 145 THR B C 1
ATOM 3532 O O . THR B 1 145 ? 4.137 -23.203 3.584 1 97.81 145 THR B O 1
ATOM 3535 N N . LYS B 1 146 ? 4.957 -21.953 5.309 1 96.06 146 LYS B N 1
ATOM 3536 C CA . LYS B 1 146 ? 6.355 -22.172 4.949 1 96.06 146 LYS B CA 1
ATOM 3537 C C . LYS B 1 146 ? 6.637 -21.703 3.523 1 96.06 146 LYS B C 1
ATOM 3539 O O . LYS B 1 146 ? 7.344 -22.391 2.775 1 96.06 146 LYS B O 1
ATOM 3544 N N . THR B 1 147 ? 5.809 -20.656 3.107 1 93.94 147 THR B N 1
ATOM 3545 C CA . THR B 1 147 ? 5.969 -19.938 1.846 1 93.94 147 THR B CA 1
ATOM 3546 C C . THR B 1 147 ? 5.535 -20.812 0.672 1 93.94 147 THR B C 1
ATOM 3548 O O . THR B 1 147 ? 5.992 -20.609 -0.457 1 93.94 147 THR B O 1
ATOM 3551 N N . GLN B 1 148 ? 4.75 -21.75 0.929 1 96.19 148 GLN B N 1
ATOM 3552 C CA . GLN B 1 148 ? 4.23 -22.625 -0.127 1 96.19 148 GLN B CA 1
ATOM 3553 C C . GLN B 1 148 ? 2.887 -22.109 -0.64 1 96.19 148 GLN B C 1
ATOM 3555 O O . GLN B 1 148 ? 2.111 -21.516 0.113 1 96.19 148 GLN B O 1
ATOM 3560 N N . SER B 1 149 ? 2.676 -22.375 -1.875 1 97.38 149 SER B N 1
ATOM 3561 C CA . SER B 1 149 ? 1.341 -22.156 -2.42 1 97.38 149 SER B CA 1
ATOM 3562 C C . SER B 1 149 ? 0.34 -23.156 -1.873 1 97.38 149 SER B C 1
ATOM 3564 O O . SER B 1 149 ? 0.717 -24.266 -1.487 1 97.38 149 SER B O 1
ATOM 3566 N N . VAL B 1 150 ? -0.873 -22.766 -1.797 1 98.19 150 VAL B N 1
ATOM 3567 C CA . VAL B 1 150 ? -1.929 -23.641 -1.303 1 98.19 150 VAL B CA 1
ATOM 3568 C C . VAL B 1 150 ? -3.031 -23.766 -2.352 1 98.19 150 VAL B C 1
ATOM 3570 O O . VAL B 1 150 ? -3.52 -22.75 -2.869 1 98.19 150 VAL B O 1
ATOM 3573 N N . SER B 1 151 ? -3.367 -25 -2.65 1 97.62 151 SER B N 1
ATOM 3574 C CA . SER B 1 151 ? -4.441 -25.281 -3.604 1 97.62 151 SER B CA 1
ATOM 3575 C C . SER B 1 151 ? -5.664 -25.859 -2.906 1 97.62 151 SER B C 1
ATOM 3577 O O . SER B 1 151 ? -5.57 -26.891 -2.23 1 97.62 151 SER B O 1
ATOM 3579 N N . TRP B 1 152 ? -6.793 -25.234 -3.084 1 97.62 152 TRP B N 1
ATOM 3580 C CA . TRP B 1 152 ? -8.062 -25.719 -2.557 1 97.62 152 TRP B CA 1
ATOM 3581 C C . TRP B 1 152 ? -8.641 -26.812 -3.455 1 97.62 152 TRP B C 1
ATOM 3583 O O . TRP B 1 152 ? -8.18 -27 -4.582 1 97.62 152 TRP B O 1
ATOM 3593 N N . PRO B 1 153 ? -9.562 -27.516 -2.984 1 94.69 153 PRO B N 1
ATOM 3594 C CA . PRO B 1 153 ? -10.062 -28.688 -3.723 1 94.69 153 PRO B CA 1
ATOM 3595 C C . PRO B 1 153 ? -10.68 -28.312 -5.066 1 94.69 153 PRO B C 1
ATOM 3597 O O . PRO B 1 153 ? -11.383 -27.297 -5.168 1 94.69 153 PRO B O 1
ATOM 3600 N N . GLN B 1 154 ? -10.398 -29.156 -5.98 1 93.5 154 GLN B N 1
ATOM 3601 C CA . GLN B 1 154 ? -10.992 -29 -7.301 1 93.5 154 GLN B CA 1
ATOM 3602 C C . GLN B 1 154 ? -12.398 -29.594 -7.355 1 93.5 154 GLN B C 1
ATOM 3604 O O . GLN B 1 154 ? -12.773 -30.375 -6.473 1 93.5 154 GLN B O 1
ATOM 3609 N N . SER B 1 155 ? -13.055 -29.25 -8.422 1 90 155 SER B N 1
ATOM 3610 C CA . SER B 1 155 ? -14.422 -29.75 -8.57 1 90 155 SER B CA 1
ATOM 3611 C C . SER B 1 155 ? -14.445 -31.281 -8.664 1 90 155 SER B C 1
ATOM 3613 O O . SER B 1 155 ? -15.422 -31.906 -8.266 1 90 155 SER B O 1
ATOM 3615 N N . SER B 1 156 ? -13.375 -31.859 -9.102 1 89.56 156 SER B N 1
ATOM 3616 C CA . SER B 1 156 ? -13.289 -33.281 -9.312 1 89.56 156 SER B CA 1
ATOM 3617 C C . SER B 1 156 ? -13.047 -34.031 -8 1 89.56 156 SER B C 1
ATOM 3619 O O . SER B 1 156 ? -13.188 -35.25 -7.934 1 89.56 156 SER B O 1
ATOM 3621 N N . ASP B 1 157 ? -12.672 -33.281 -6.969 1 92.31 157 ASP B N 1
ATOM 3622 C CA . ASP B 1 157 ? -12.484 -33.906 -5.66 1 92.31 157 ASP B CA 1
ATOM 3623 C C . ASP B 1 157 ? -13.812 -34.438 -5.109 1 92.31 157 ASP B C 1
ATOM 3625 O O . ASP B 1 157 ? -14.727 -33.656 -4.84 1 92.31 157 ASP B O 1
ATOM 3629 N N . PRO B 1 158 ? -13.961 -35.688 -4.934 1 89.88 158 PRO B N 1
ATOM 3630 C CA . PRO B 1 158 ? -15.234 -36.281 -4.504 1 89.88 158 PRO B CA 1
ATOM 3631 C C . PRO B 1 158 ? -15.594 -35.906 -3.066 1 89.88 158 PRO B C 1
ATOM 3633 O O . PRO B 1 158 ? -16.766 -35.906 -2.701 1 89.88 158 PRO B O 1
ATOM 3636 N N . VAL B 1 159 ? -14.68 -35.594 -2.293 1 91 159 VAL B N 1
ATOM 3637 C CA . VAL B 1 159 ? -14.938 -35.375 -0.872 1 91 159 VAL B CA 1
ATOM 3638 C C . VAL B 1 159 ? -15.227 -33.906 -0.617 1 91 159 VAL B C 1
ATOM 3640 O O . VAL B 1 159 ? -16.203 -33.562 0.053 1 91 159 VAL B O 1
ATOM 3643 N N . ASN B 1 160 ? -14.375 -33.031 -1.176 1 92.75 160 ASN B N 1
ATOM 3644 C CA . ASN B 1 160 ? -14.469 -31.625 -0.804 1 92.75 160 ASN B CA 1
ATOM 3645 C C . ASN B 1 160 ? -14.766 -30.75 -2.014 1 92.75 160 ASN B C 1
ATOM 3647 O O . ASN B 1 160 ? -14.852 -29.516 -1.891 1 92.75 160 ASN B O 1
ATOM 3651 N N . GLY B 1 161 ? -14.992 -31.344 -3.158 1 91.31 161 GLY B N 1
ATOM 3652 C CA . GLY B 1 161 ? -15.258 -30.594 -4.379 1 91.31 161 GLY B CA 1
ATOM 3653 C C . GLY B 1 161 ? -16.531 -29.781 -4.312 1 91.31 161 GLY B C 1
ATOM 3654 O O . GLY B 1 161 ? -16.719 -28.828 -5.074 1 91.31 161 GLY B O 1
ATOM 3655 N N . TRP B 1 162 ? -17.406 -30.156 -3.396 1 91.19 162 TRP B N 1
ATOM 3656 C CA . TRP B 1 162 ? -18.672 -29.453 -3.232 1 91.19 162 TRP B CA 1
ATOM 3657 C C . TRP B 1 162 ? -18.453 -27.984 -2.871 1 91.19 162 TRP B C 1
ATOM 3659 O O . TRP B 1 162 ? -19.312 -27.141 -3.09 1 91.19 162 TRP B O 1
ATOM 3669 N N . PHE B 1 163 ? -17.328 -27.703 -2.33 1 92.38 163 PHE B N 1
ATOM 3670 C CA . PHE B 1 163 ? -16.938 -26.344 -1.932 1 92.38 163 PHE B CA 1
ATOM 3671 C C . PHE B 1 163 ? -17.031 -25.391 -3.113 1 92.38 163 PHE B C 1
ATOM 3673 O O . PHE B 1 163 ? -17.422 -24.234 -2.951 1 92.38 163 PHE B O 1
ATOM 3680 N N . ARG B 1 164 ? -16.828 -25.797 -4.258 1 92.81 164 ARG B N 1
ATOM 3681 C CA . ARG B 1 164 ? -16.766 -24.953 -5.441 1 92.81 164 ARG B CA 1
ATOM 3682 C C . ARG B 1 164 ? -18.172 -24.594 -5.926 1 92.81 164 ARG B C 1
ATOM 3684 O O . ARG B 1 164 ? -18.344 -23.703 -6.754 1 92.81 164 ARG B O 1
ATOM 3691 N N . ASN B 1 165 ? -19.156 -25.25 -5.441 1 92 165 ASN B N 1
ATOM 3692 C CA . ASN B 1 165 ? -20.531 -25 -5.832 1 92 165 ASN B CA 1
ATOM 3693 C C . ASN B 1 165 ? -21 -23.625 -5.371 1 92 165 ASN B C 1
ATOM 3695 O O . ASN B 1 165 ? -22.016 -23.125 -5.844 1 92 165 ASN B O 1
ATOM 3699 N N . ILE B 1 166 ? -20.234 -22.984 -4.523 1 91.12 166 ILE B N 1
ATOM 3700 C CA . ILE B 1 166 ? -20.609 -21.656 -4.059 1 91.12 166 ILE B CA 1
ATOM 3701 C C . ILE B 1 166 ? -20.469 -20.656 -5.195 1 91.12 166 ILE B C 1
ATOM 3703 O O . ILE B 1 166 ? -21.094 -19.578 -5.172 1 91.12 166 ILE B O 1
ATOM 3707 N N . VAL B 1 167 ? -19.672 -21 -6.176 1 91.38 167 VAL B N 1
ATOM 3708 C CA . VAL B 1 167 ? -19.469 -20.109 -7.309 1 91.38 167 VAL B CA 1
ATOM 3709 C C . VAL B 1 167 ? -20.391 -20.484 -8.453 1 91.38 167 VAL B C 1
ATOM 3711 O O . VAL B 1 167 ? -21.031 -19.625 -9.062 1 91.38 167 VAL B O 1
ATOM 3714 N N . SER B 1 168 ? -20.422 -21.75 -8.758 1 89.31 168 SER B N 1
ATOM 3715 C CA . SER B 1 168 ? -21.234 -22.25 -9.867 1 89.31 168 SER B CA 1
ATOM 3716 C C . SER B 1 168 ? -21.734 -23.656 -9.586 1 89.31 168 SER B C 1
ATOM 3718 O O . SER B 1 168 ? -21 -24.5 -9.078 1 89.31 168 SER B O 1
ATOM 3720 N N . TYR B 1 169 ? -23.062 -23.797 -9.82 1 87.44 169 TYR B N 1
ATOM 3721 C CA . TYR B 1 169 ? -23.688 -25.109 -9.727 1 87.44 169 TYR B CA 1
ATOM 3722 C C . TYR B 1 169 ? -24.531 -25.406 -10.969 1 87.44 169 TYR B C 1
ATOM 3724 O O . TYR B 1 169 ? -25.5 -24.703 -11.25 1 87.44 169 TYR B O 1
ATOM 3732 N N . LYS B 1 170 ? -24.172 -26.469 -11.719 1 86.56 170 LYS B N 1
ATOM 3733 C CA . LYS B 1 170 ? -24.875 -26.859 -12.938 1 86.56 170 LYS B CA 1
ATOM 3734 C C . LYS B 1 170 ? -25.016 -25.672 -13.891 1 86.56 170 LYS B C 1
ATOM 3736 O O . LYS B 1 170 ? -26.125 -25.391 -14.359 1 86.56 170 LYS B O 1
ATOM 3741 N N . GLU B 1 171 ? -24.031 -24.797 -14.039 1 83.62 171 GLU B N 1
ATOM 3742 C CA . GLU B 1 171 ? -23.906 -23.703 -14.984 1 83.62 171 GLU B CA 1
ATOM 3743 C C . GLU B 1 171 ? -24.688 -22.469 -14.5 1 83.62 171 GLU B C 1
ATOM 3745 O O . GLU B 1 171 ? -24.75 -21.453 -15.195 1 83.62 171 GLU B O 1
ATOM 3750 N N . ILE B 1 172 ? -25.266 -22.656 -13.352 1 88 172 ILE B N 1
ATOM 3751 C CA . ILE B 1 172 ? -25.906 -21.516 -12.727 1 88 172 ILE B CA 1
ATOM 3752 C C . ILE B 1 172 ? -24.891 -20.719 -11.922 1 88 172 ILE B C 1
ATOM 3754 O O . ILE B 1 172 ? -24.125 -21.281 -11.141 1 88 172 ILE B O 1
ATOM 3758 N N . PRO B 1 173 ? -24.828 -19.422 -12.156 1 93 173 PRO B N 1
ATOM 3759 C CA . PRO B 1 173 ? -23.875 -18.594 -11.406 1 93 173 PRO B CA 1
ATOM 3760 C C . PRO B 1 173 ? -24.328 -18.312 -9.977 1 93 173 PRO B C 1
ATOM 3762 O O . PRO B 1 173 ? -24.703 -17.188 -9.656 1 93 173 PRO B O 1
ATOM 3765 N N . VAL B 1 174 ? -24.266 -19.266 -9.062 1 93.81 174 VAL B N 1
ATOM 3766 C CA . VAL B 1 174 ? -24.688 -19.203 -7.672 1 93.81 174 VAL B CA 1
ATOM 3767 C C . VAL B 1 174 ? -23.938 -18.078 -6.957 1 93.81 174 VAL B C 1
ATOM 3769 O O . VAL B 1 174 ? -24.484 -17.438 -6.051 1 93.81 174 VAL B O 1
ATOM 3772 N N . GLY B 1 175 ? -22.688 -17.844 -7.379 1 95.81 175 GLY B N 1
ATOM 3773 C CA . GLY B 1 175 ? -21.906 -16.766 -6.801 1 95.81 175 GLY B CA 1
ATOM 3774 C C . GLY B 1 175 ? -22.547 -15.406 -6.941 1 95.81 175 GLY B C 1
ATOM 3775 O O . GLY B 1 175 ? -22.469 -14.578 -6.035 1 95.81 175 GLY B O 1
ATOM 3776 N N . LEU B 1 176 ? -23.172 -15.219 -8.102 1 96 176 LEU B N 1
ATOM 3777 C CA . LEU B 1 176 ? -23.844 -13.945 -8.344 1 96 176 LEU B CA 1
ATOM 3778 C C . LEU B 1 176 ? -25.016 -13.766 -7.375 1 96 176 LEU B C 1
ATOM 3780 O O . LEU B 1 176 ? -25.234 -12.656 -6.875 1 96 176 LEU B O 1
ATOM 3784 N N . ILE B 1 177 ? -25.719 -14.797 -7.129 1 96.06 177 ILE B N 1
ATOM 3785 C CA . ILE B 1 177 ? -26.859 -14.75 -6.219 1 96.06 177 ILE B CA 1
ATOM 3786 C C . ILE B 1 177 ? -26.391 -14.391 -4.812 1 96.06 177 ILE B C 1
ATOM 3788 O O . ILE B 1 177 ? -26.953 -13.508 -4.168 1 96.06 177 ILE B O 1
ATOM 3792 N N . PHE B 1 178 ? -25.312 -15.094 -4.387 1 97 178 PHE B N 1
ATOM 3793 C CA . PHE B 1 178 ? -24.766 -14.82 -3.062 1 97 178 PHE B CA 1
ATOM 3794 C C . PHE B 1 178 ? -24.281 -13.375 -2.967 1 97 178 PHE B C 1
ATOM 3796 O O . PHE B 1 178 ? -24.484 -12.711 -1.948 1 97 178 PHE B O 1
ATOM 3803 N N . PHE B 1 179 ? -23.641 -12.961 -4.02 1 97.94 179 PHE B N 1
ATOM 3804 C CA . PHE B 1 179 ? -23.109 -11.602 -4.047 1 97.94 179 PHE B CA 1
ATOM 3805 C C . PHE B 1 179 ? -24.25 -10.578 -3.963 1 97.94 179 PHE B C 1
ATOM 3807 O O . PHE B 1 179 ? -24.172 -9.633 -3.172 1 97.94 179 PHE B O 1
ATOM 3814 N N . LEU B 1 180 ? -25.281 -10.734 -4.742 1 97.88 180 LEU B N 1
ATOM 3815 C CA . LEU B 1 180 ? -26.391 -9.797 -4.762 1 97.88 180 LEU B CA 1
ATOM 3816 C C . LEU B 1 180 ? -27.156 -9.82 -3.438 1 97.88 180 LEU B C 1
ATOM 3818 O O . LEU B 1 180 ? -27.609 -8.773 -2.961 1 97.88 180 LEU B O 1
ATOM 3822 N N . ILE B 1 181 ? -27.328 -11 -2.85 1 98.25 181 ILE B N 1
ATOM 3823 C CA . ILE B 1 181 ? -27.969 -11.094 -1.539 1 98.25 181 ILE B CA 1
ATOM 3824 C C . ILE B 1 181 ? -27.156 -10.312 -0.513 1 98.25 181 ILE B C 1
ATOM 3826 O O . ILE B 1 181 ? -27.703 -9.547 0.279 1 98.25 181 ILE B O 1
ATOM 3830 N N . MET B 1 182 ? -25.844 -10.5 -0.557 1 98.5 182 MET B N 1
ATOM 3831 C CA . MET B 1 182 ? -24.984 -9.781 0.377 1 98.5 182 MET B CA 1
ATOM 3832 C C . MET B 1 182 ? -25.031 -8.281 0.123 1 98.5 182 MET B C 1
ATOM 3834 O O . MET B 1 182 ? -25.016 -7.484 1.064 1 98.5 182 MET B O 1
ATOM 3838 N N . ALA B 1 183 ? -25.062 -7.934 -1.146 1 98.5 183 ALA B N 1
ATOM 3839 C CA . ALA B 1 183 ? -25.188 -6.52 -1.484 1 98.5 183 ALA B CA 1
ATOM 3840 C C . ALA B 1 183 ? -26.469 -5.926 -0.893 1 98.5 183 ALA B C 1
ATOM 3842 O O . ALA B 1 183 ? -26.438 -4.816 -0.349 1 98.5 183 ALA B O 1
ATOM 3843 N N . VAL B 1 184 ? -27.547 -6.656 -1.022 1 98.38 184 VAL B N 1
ATOM 3844 C CA . VAL B 1 184 ? -28.812 -6.203 -0.466 1 98.38 184 VAL B CA 1
ATOM 3845 C C . VAL B 1 184 ? -28.703 -6.105 1.054 1 98.38 184 VAL B C 1
ATOM 3847 O O . VAL B 1 184 ? -29.156 -5.129 1.652 1 98.38 184 VAL B O 1
ATOM 3850 N N . LEU B 1 185 ? -28.094 -7.09 1.686 1 98.56 185 LEU B N 1
ATOM 3851 C CA . LEU B 1 185 ? -27.906 -7.066 3.133 1 98.56 185 LEU B CA 1
ATOM 3852 C C . LEU B 1 185 ? -27.062 -5.871 3.555 1 98.56 185 LEU B C 1
ATOM 3854 O O . LEU B 1 185 ? -27.391 -5.184 4.527 1 98.56 185 LEU B O 1
ATOM 3858 N N . CYS B 1 186 ? -25.984 -5.652 2.859 1 98.5 186 CYS B N 1
ATOM 3859 C CA . CYS B 1 186 ? -25.125 -4.504 3.152 1 98.5 186 CYS B CA 1
ATOM 3860 C C . CYS B 1 186 ? -25.891 -3.199 2.953 1 98.5 186 CYS B C 1
ATOM 3862 O O . CYS B 1 186 ? -25.703 -2.246 3.711 1 98.5 186 CYS B O 1
ATOM 3864 N N . GLY B 1 187 ? -26.719 -3.201 1.87 1 97.88 187 GLY B N 1
ATOM 3865 C CA . GLY B 1 187 ? -27.562 -2.037 1.656 1 97.88 187 GLY B CA 1
ATOM 3866 C C . GLY B 1 187 ? -28.531 -1.783 2.795 1 97.88 187 GLY B C 1
ATOM 3867 O O . GLY B 1 187 ? -28.672 -0.648 3.254 1 97.88 187 GLY B O 1
ATOM 3868 N N . VAL B 1 188 ? -29.172 -2.814 3.279 1 97.94 188 VAL B N 1
ATOM 3869 C CA . VAL B 1 188 ? -30.109 -2.705 4.391 1 97.94 188 VAL B CA 1
ATOM 3870 C C . VAL B 1 188 ? -29.375 -2.229 5.641 1 97.94 188 VAL B C 1
ATOM 3872 O O . VAL B 1 188 ? -29.859 -1.352 6.359 1 97.94 188 VAL B O 1
ATOM 3875 N N . VAL B 1 189 ? -28.188 -2.738 5.895 1 97.94 189 VAL B N 1
ATOM 3876 C CA . VAL B 1 189 ? -27.406 -2.35 7.066 1 97.94 189 VAL B CA 1
ATOM 3877 C C . VAL B 1 189 ? -27.016 -0.879 6.957 1 97.94 189 VAL B C 1
ATOM 3879 O O . VAL B 1 189 ? -27.125 -0.124 7.922 1 97.94 189 VAL B O 1
ATOM 3882 N N . LEU B 1 190 ? -26.609 -0.454 5.797 1 97.44 190 LEU B N 1
ATOM 3883 C CA . LEU B 1 190 ? -26.078 0.89 5.605 1 97.44 190 LEU B CA 1
ATOM 3884 C C . LEU B 1 190 ? -27.203 1.929 5.633 1 97.44 190 LEU B C 1
ATOM 3886 O O . LEU B 1 190 ? -27.031 3.008 6.207 1 97.44 190 LEU B O 1
ATOM 3890 N N . TYR B 1 191 ? -28.391 1.548 5.07 1 96.19 191 TYR B N 1
ATOM 3891 C CA . TYR B 1 191 ? -29.391 2.588 4.832 1 96.19 191 TYR B CA 1
ATOM 3892 C C . TYR B 1 191 ? -30.547 2.475 5.816 1 96.19 191 TYR B C 1
ATOM 3894 O O . TYR B 1 191 ? -31.281 3.443 6.043 1 96.19 191 TYR B O 1
ATOM 3902 N N . ASN B 1 192 ? -30.703 1.335 6.402 1 96.88 192 ASN B N 1
ATOM 3903 C CA . ASN B 1 192 ? -31.953 1.136 7.148 1 96.88 192 ASN B CA 1
ATOM 3904 C C . ASN B 1 192 ? -31.672 0.804 8.609 1 96.88 192 ASN B C 1
ATOM 3906 O O . ASN B 1 192 ? -32.594 0.483 9.367 1 96.88 192 ASN B O 1
ATOM 3910 N N . THR B 1 193 ? -30.438 0.817 9.008 1 97.38 193 THR B N 1
ATOM 3911 C CA . THR B 1 193 ? -30.156 0.466 10.391 1 97.38 193 THR B CA 1
ATOM 3912 C C . THR B 1 193 ? -29.391 1.584 11.086 1 97.38 193 THR B C 1
ATOM 3914 O O . THR B 1 193 ? -28.859 2.484 10.43 1 97.38 193 THR B O 1
ATOM 3917 N N . LYS B 1 194 ? -29.359 1.505 12.406 1 96.19 194 LYS B N 1
ATOM 3918 C CA . LYS B 1 194 ? -28.656 2.477 13.25 1 96.19 194 LYS B CA 1
ATOM 3919 C C . LYS B 1 194 ? -27.172 2.486 12.953 1 96.19 194 LYS B C 1
ATOM 3921 O O . LYS B 1 194 ? -26.562 3.551 12.773 1 96.19 194 LYS B O 1
ATOM 3926 N N . PRO B 1 195 ? -26.547 1.326 12.805 1 96.12 195 PRO B N 1
ATOM 3927 C CA . PRO B 1 195 ? -25.125 1.328 12.492 1 96.12 195 PRO B CA 1
ATOM 3928 C C . PRO B 1 195 ? -24.812 2.047 11.188 1 96.12 195 PRO B C 1
ATOM 3930 O O . PRO B 1 195 ? -23.844 2.811 11.109 1 96.12 195 PRO B O 1
ATOM 3933 N N . GLY B 1 196 ? -25.594 1.781 10.211 1 97.19 196 GLY B N 1
ATOM 3934 C CA . GLY B 1 196 ? -25.375 2.436 8.93 1 97.19 196 GLY B CA 1
ATOM 3935 C C . GLY B 1 196 ? -25.484 3.945 9.008 1 97.19 196 GLY B C 1
ATOM 3936 O O . GLY B 1 196 ? -24.672 4.664 8.422 1 97.19 196 GLY B O 1
ATOM 3937 N N . ARG B 1 197 ? -26.422 4.418 9.773 1 96.25 197 ARG B N 1
ATOM 3938 C CA . ARG B 1 197 ? -26.625 5.852 9.945 1 96.25 197 ARG B CA 1
ATOM 3939 C C . ARG B 1 197 ? -25.422 6.492 10.648 1 96.25 197 ARG B C 1
ATOM 3941 O O . ARG B 1 197 ? -24.953 7.559 10.234 1 96.25 197 ARG B O 1
ATOM 3948 N N . TYR B 1 198 ? -24.984 5.887 11.617 1 97.25 198 TYR B N 1
ATOM 3949 C CA . TYR B 1 198 ? -23.875 6.457 12.367 1 97.25 198 TYR B CA 1
ATOM 3950 C C . TYR B 1 198 ? -22.578 6.398 11.555 1 97.25 198 TYR B C 1
ATOM 3952 O O . TYR B 1 198 ? -21.75 7.309 11.625 1 97.25 198 TYR B O 1
ATOM 3960 N N . ILE B 1 199 ? -22.438 5.34 10.789 1 97.5 199 ILE B N 1
ATOM 3961 C CA . ILE B 1 199 ? -21.266 5.219 9.93 1 97.5 199 ILE B CA 1
ATOM 3962 C C . ILE B 1 199 ? -21.25 6.352 8.906 1 97.5 199 ILE B C 1
ATOM 3964 O O . ILE B 1 199 ? -20.219 7 8.703 1 97.5 199 ILE B O 1
ATOM 3968 N N . LEU B 1 200 ? -22.359 6.648 8.32 1 96.94 200 LEU B N 1
ATOM 3969 C CA . LEU B 1 200 ? -22.469 7.719 7.34 1 96.94 200 LEU B CA 1
ATOM 3970 C C . LEU B 1 200 ? -22.281 9.078 8 1 96.94 200 LEU B C 1
ATOM 3972 O O . LEU B 1 200 ? -21.609 9.961 7.445 1 96.94 200 LEU B O 1
ATOM 3976 N N . CYS B 1 201 ? -22.75 9.25 9.211 1 96.56 201 CYS B N 1
ATOM 3977 C CA . CYS B 1 201 ? -22.625 10.508 9.93 1 96.56 201 CYS B CA 1
ATOM 3978 C C . CYS B 1 201 ? -21.172 10.766 10.336 1 96.56 201 CYS B C 1
ATOM 3980 O O . CYS B 1 201 ? -20.719 11.906 10.32 1 96.56 201 CYS B O 1
ATOM 3982 N N . LEU B 1 202 ? -20.516 9.695 10.672 1 96.5 202 LEU B N 1
ATOM 3983 C CA . LEU B 1 202 ? -19.109 9.82 11.023 1 96.5 202 LEU B CA 1
ATOM 3984 C C . LEU B 1 202 ? -18.312 10.414 9.859 1 96.5 202 LEU B C 1
ATOM 3986 O O . LEU B 1 202 ? -17.422 11.234 10.07 1 96.5 202 LEU B O 1
ATOM 3990 N N . GLY B 1 203 ? -18.641 9.938 8.672 1 94.56 203 GLY B N 1
ATOM 3991 C CA . GLY B 1 203 ? -17.953 10.43 7.492 1 94.56 203 GLY B CA 1
ATOM 3992 C C . GLY B 1 203 ? -18.266 11.875 7.164 1 94.56 203 GLY B C 1
ATOM 3993 O O . GLY B 1 203 ? -17.438 12.578 6.57 1 94.56 203 GLY B O 1
ATOM 3994 N N . SER B 1 204 ? -19.391 12.32 7.539 1 92.81 204 SER B N 1
ATOM 3995 C CA . SER B 1 204 ? -19.797 13.695 7.273 1 92.81 204 SER B CA 1
ATOM 3996 C C . SER B 1 204 ? -19.125 14.664 8.242 1 92.81 204 SER B C 1
ATOM 3998 O O . SER B 1 204 ? -18.531 15.656 7.82 1 92.81 204 SER B O 1
ATOM 4000 N N . ASN B 1 205 ? -19.281 14.344 9.539 1 93.94 205 ASN B N 1
ATOM 4001 C CA . ASN B 1 205 ? -18.672 15.18 10.57 1 93.94 205 ASN B CA 1
ATOM 4002 C C . ASN B 1 205 ? -18.516 14.414 11.883 1 93.94 205 ASN B C 1
ATOM 4004 O O . ASN B 1 205 ? -19.406 14.422 12.727 1 93.94 205 ASN B O 1
ATOM 4008 N N . THR B 1 206 ? -17.328 13.969 12.086 1 93.38 206 THR B N 1
ATOM 4009 C CA . THR B 1 206 ? -17.062 13.117 13.242 1 93.38 206 THR B CA 1
ATOM 4010 C C . THR B 1 206 ? -17.219 13.906 14.539 1 93.38 206 THR B C 1
ATOM 4012 O O . THR B 1 206 ? -17.719 13.391 15.531 1 93.38 206 THR B O 1
ATOM 4015 N N . GLU B 1 207 ? -16.797 15.125 14.547 1 92.38 207 GLU B N 1
ATOM 4016 C CA . GLU B 1 207 ? -16.859 15.945 15.75 1 92.38 207 GLU B CA 1
ATOM 4017 C C . GLU B 1 207 ? -18.297 16.234 16.141 1 92.38 207 GLU B C 1
ATOM 4019 O O . GLU B 1 207 ? -18.641 16.203 17.328 1 92.38 207 GLU B O 1
ATOM 4024 N N . ALA B 1 208 ? -19.109 16.547 15.195 1 93.88 208 ALA B N 1
ATOM 4025 C CA . ALA B 1 208 ? -20.516 16.797 15.461 1 93.88 208 ALA B CA 1
ATOM 4026 C C . ALA B 1 208 ? -21.188 15.555 16.047 1 93.88 208 ALA B C 1
ATOM 4028 O O . ALA B 1 208 ? -22.031 15.664 16.953 1 93.88 208 ALA B O 1
ATOM 4029 N N . VAL B 1 209 ? -20.781 14.414 15.555 1 94.94 209 VAL B N 1
ATOM 4030 C CA . VAL B 1 209 ? -21.344 13.156 16.047 1 94.94 209 VAL B CA 1
ATOM 4031 C C . VAL B 1 209 ? -20.906 12.914 17.484 1 94.94 209 VAL B C 1
ATOM 4033 O O . VAL B 1 209 ? -21.719 12.523 18.328 1 94.94 209 VAL B O 1
ATOM 4036 N N . ARG B 1 210 ? -19.703 13.156 17.75 1 94.25 210 ARG B N 1
ATOM 4037 C CA . ARG B 1 210 ? -19.172 13.008 19.094 1 94.25 210 ARG B CA 1
ATOM 4038 C C . ARG B 1 210 ? -19.891 13.93 20.078 1 94.25 210 ARG B C 1
ATOM 4040 O O . ARG B 1 210 ? -20.25 13.508 21.172 1 94.25 210 ARG B O 1
ATOM 4047 N N . LEU B 1 211 ? -20.141 15.109 19.672 1 94.94 211 LEU B N 1
ATOM 4048 C CA . LEU B 1 211 ? -20.781 16.125 20.516 1 94.94 211 LEU B CA 1
ATOM 4049 C C . LEU B 1 211 ? -22.25 15.766 20.766 1 94.94 211 LEU B C 1
ATOM 4051 O O . LEU B 1 211 ? -22.844 16.234 21.734 1 94.94 211 LEU B O 1
ATOM 4055 N N . SER B 1 212 ? -22.812 14.93 19.969 1 95.5 212 SER B N 1
ATOM 4056 C CA . SER B 1 212 ? -24.203 14.508 20.125 1 95.5 212 SER B CA 1
ATOM 4057 C C . SER B 1 212 ? -24.312 13.32 21.078 1 95.5 212 SER B C 1
ATOM 4059 O O . SER B 1 212 ? -25.391 12.75 21.234 1 95.5 212 SER B O 1
ATOM 4061 N N . GLY B 1 213 ? -23.203 12.859 21.625 1 95 213 GLY B N 1
ATOM 4062 C CA . GLY B 1 213 ? -23.203 11.812 22.641 1 95 213 GLY B CA 1
ATOM 4063 C C . GLY B 1 213 ? -23.078 10.414 22.047 1 95 213 GLY B C 1
ATOM 4064 O O . GLY B 1 213 ? -23.25 9.422 22.766 1 95 213 GLY B O 1
ATOM 4065 N N . VAL B 1 214 ? -22.844 10.336 20.828 1 95.31 214 VAL B N 1
ATOM 4066 C CA . VAL B 1 214 ? -22.734 9.047 20.156 1 95.31 214 VAL B CA 1
ATOM 4067 C C . VAL B 1 214 ? -21.312 8.516 20.297 1 95.31 214 VAL B C 1
ATOM 4069 O O . VAL B 1 214 ? -20.344 9.273 20.219 1 95.31 214 VAL B O 1
ATOM 4072 N N . ASP B 1 215 ? -21.172 7.211 20.562 1 97.31 215 ASP B N 1
ATOM 4073 C CA . ASP B 1 215 ? -19.859 6.574 20.656 1 97.31 215 ASP B CA 1
ATOM 4074 C C . ASP B 1 215 ? -19.234 6.402 19.266 1 97.31 215 ASP B C 1
ATOM 4076 O O . ASP B 1 215 ? -19.422 5.367 18.625 1 97.31 215 ASP B O 1
ATOM 4080 N N . THR B 1 216 ? -18.484 7.312 18.859 1 97.19 216 THR B N 1
ATOM 4081 C CA . THR B 1 216 ? -17.906 7.332 17.516 1 97.19 216 THR B CA 1
ATOM 4082 C C . THR B 1 216 ? -16.938 6.156 17.328 1 97.19 216 THR B C 1
ATOM 4084 O O . THR B 1 216 ? -16.844 5.598 16.234 1 97.19 216 THR B O 1
ATOM 4087 N N . LYS B 1 217 ? -16.25 5.727 18.375 1 97.62 217 LYS B N 1
ATOM 4088 C CA . LYS B 1 217 ? -15.266 4.652 18.281 1 97.62 217 LYS B CA 1
ATOM 4089 C C . LYS B 1 217 ? -15.93 3.32 17.953 1 97.62 217 LYS B C 1
ATOM 4091 O O . LYS B 1 217 ? -15.43 2.557 17.125 1 97.62 217 LYS B O 1
ATOM 4096 N N . LYS B 1 218 ? -17 3.105 18.531 1 97.94 218 LYS B N 1
ATOM 4097 C CA . LYS B 1 218 ? -17.734 1.854 18.344 1 97.94 218 LYS B CA 1
ATOM 4098 C C . LYS B 1 218 ? -18.188 1.686 16.906 1 97.94 218 LYS B C 1
ATOM 4100 O O . LYS B 1 218 ? -18 0.621 16.312 1 97.94 218 LYS B O 1
ATOM 4105 N N . TRP B 1 219 ? -18.719 2.719 16.406 1 98 219 TRP B N 1
ATOM 4106 C CA . TRP B 1 219 ? -19.312 2.629 15.07 1 98 219 TRP B CA 1
ATOM 4107 C C . TRP B 1 219 ? -18.234 2.629 14 1 98 219 TRP B C 1
ATOM 4109 O O . TRP B 1 219 ? -18.375 1.98 12.961 1 98 219 TRP B O 1
ATOM 4119 N N . ASN B 1 220 ? -17.156 3.395 14.227 1 98.12 220 ASN B N 1
ATOM 4120 C CA . ASN B 1 220 ? -16 3.311 13.336 1 98.12 220 ASN B CA 1
ATOM 4121 C C . ASN B 1 220 ? -15.406 1.906 13.312 1 98.12 220 ASN B C 1
ATOM 4123 O O . ASN B 1 220 ? -15.094 1.375 12.25 1 98.12 220 ASN B O 1
ATOM 4127 N N . MET B 1 221 ? -15.297 1.334 14.461 1 98.38 221 MET B N 1
ATOM 4128 C CA . MET B 1 221 ? -14.781 -0.027 14.578 1 98.38 221 MET B CA 1
ATOM 4129 C C . MET B 1 221 ? -15.672 -1.014 13.836 1 98.38 221 MET B C 1
ATOM 4131 O O . MET B 1 221 ? -15.18 -1.93 13.18 1 98.38 221 MET B O 1
ATOM 4135 N N . LEU B 1 222 ? -16.922 -0.855 13.969 1 98.62 222 LEU B N 1
ATOM 4136 C CA . LEU B 1 222 ? -17.859 -1.756 13.328 1 98.62 222 LEU B CA 1
ATOM 4137 C C . LEU B 1 222 ? -17.672 -1.756 11.82 1 98.62 222 LEU B C 1
ATOM 4139 O O . LEU B 1 222 ? -17.828 -2.795 11.172 1 98.62 222 LEU B O 1
ATOM 4143 N N . ALA B 1 223 ? -17.406 -0.597 11.25 1 98.69 223 ALA B N 1
ATOM 4144 C CA . ALA B 1 223 ? -17.156 -0.522 9.812 1 98.69 223 ALA B CA 1
ATOM 4145 C C . ALA B 1 223 ? -15.992 -1.434 9.414 1 98.69 223 ALA B C 1
ATOM 4147 O O . ALA B 1 223 ? -16.078 -2.152 8.414 1 98.69 223 ALA B O 1
ATOM 4148 N N . TYR B 1 224 ? -14.945 -1.448 10.195 1 98.81 224 TYR B N 1
ATOM 4149 C CA . TYR B 1 224 ? -13.789 -2.291 9.914 1 98.81 224 TYR B CA 1
ATOM 4150 C C . TYR B 1 224 ? -14.117 -3.76 10.148 1 98.81 224 TYR B C 1
ATOM 4152 O O . TYR B 1 224 ? -13.625 -4.633 9.43 1 98.81 224 TYR B O 1
ATOM 4160 N N . VAL B 1 225 ? -14.945 -4.02 11.141 1 98.88 225 VAL B N 1
ATOM 4161 C CA . VAL B 1 225 ? -15.336 -5.391 11.445 1 98.88 225 VAL B CA 1
ATOM 4162 C C . VAL B 1 225 ? -16.156 -5.961 10.281 1 98.88 225 VAL B C 1
ATOM 4164 O O . VAL B 1 225 ? -15.914 -7.086 9.844 1 98.88 225 VAL B O 1
ATOM 4167 N N . ILE B 1 226 ? -17.078 -5.18 9.797 1 98.81 226 ILE B N 1
ATOM 4168 C CA . ILE B 1 226 ? -17.875 -5.594 8.648 1 98.81 226 ILE B CA 1
ATOM 4169 C C . ILE B 1 226 ? -16.969 -5.852 7.457 1 98.81 226 ILE B C 1
ATOM 4171 O O . ILE B 1 226 ? -17.109 -6.859 6.762 1 98.81 226 ILE B O 1
ATOM 4175 N N . CYS B 1 227 ? -16.016 -4.965 7.25 1 98.81 227 CYS B N 1
ATOM 4176 C CA . CYS B 1 227 ? -15.062 -5.102 6.152 1 98.81 227 CYS B CA 1
ATOM 4177 C C . CYS B 1 227 ? -14.266 -6.395 6.277 1 98.81 227 CYS B C 1
ATOM 4179 O O . CYS B 1 227 ? -14.156 -7.156 5.312 1 98.81 227 CYS B O 1
ATOM 4181 N N . GLY B 1 228 ? -13.75 -6.664 7.48 1 98.88 228 GLY B N 1
ATOM 4182 C CA . GLY B 1 228 ? -12.984 -7.879 7.699 1 98.88 228 GLY B CA 1
ATOM 4183 C C . GLY B 1 228 ? -13.789 -9.148 7.457 1 98.88 228 GLY B C 1
ATOM 4184 O O . GLY B 1 228 ? -13.273 -10.109 6.883 1 98.88 228 GLY B O 1
ATOM 4185 N N . PHE B 1 229 ? -15.047 -9.125 7.906 1 98.88 229 PHE B N 1
ATOM 4186 C CA . PHE B 1 229 ? -15.938 -10.258 7.695 1 98.88 229 PHE B CA 1
ATOM 4187 C C . PHE B 1 229 ? -16.125 -10.531 6.211 1 98.88 229 PHE B C 1
ATOM 4189 O O . PHE B 1 229 ? -16.016 -11.672 5.762 1 98.88 229 PHE B O 1
ATOM 4196 N N . LEU B 1 230 ? -16.359 -9.523 5.438 1 98.88 230 LEU B N 1
ATOM 4197 C CA . LEU B 1 230 ? -16.578 -9.656 4 1 98.88 230 LEU B CA 1
ATOM 4198 C C . LEU B 1 230 ? -15.289 -10.039 3.281 1 98.88 230 LEU B C 1
ATOM 4200 O O . LEU B 1 230 ? -15.328 -10.742 2.266 1 98.88 230 LEU B O 1
ATOM 4204 N N . VAL B 1 231 ? -14.117 -9.625 3.77 1 98.88 231 VAL B N 1
ATOM 4205 C CA . VAL B 1 231 ? -12.836 -10.023 3.201 1 98.88 231 VAL B CA 1
ATOM 4206 C C . VAL B 1 231 ? -12.656 -11.531 3.342 1 98.88 231 VAL B C 1
ATOM 4208 O O . VAL B 1 231 ? -12.164 -12.195 2.42 1 98.88 231 VAL B O 1
ATOM 4211 N N . GLY B 1 232 ? -13.062 -12.055 4.516 1 98.88 232 GLY B N 1
ATOM 4212 C CA . GLY B 1 232 ? -13.023 -13.5 4.695 1 98.88 232 GLY B CA 1
ATOM 4213 C C . GLY B 1 232 ? -13.883 -14.25 3.695 1 98.88 232 GLY B C 1
ATOM 4214 O O . GLY B 1 232 ? -13.461 -15.273 3.154 1 98.88 232 GLY B O 1
ATOM 4215 N N . ILE B 1 233 ? -15.047 -13.719 3.432 1 98.75 233 ILE B N 1
ATOM 4216 C CA . ILE B 1 233 ? -15.945 -14.32 2.457 1 98.75 233 ILE B CA 1
ATOM 4217 C C . ILE B 1 233 ? -15.352 -14.203 1.058 1 98.75 233 ILE B C 1
ATOM 4219 O O . ILE B 1 233 ? -15.406 -15.148 0.268 1 98.75 233 ILE B O 1
ATOM 4223 N N . ALA B 1 234 ? -14.766 -13.039 0.759 1 98.81 234 ALA B N 1
ATOM 4224 C CA . ALA B 1 234 ? -14.117 -12.828 -0.531 1 98.81 234 ALA B CA 1
ATOM 4225 C C . ALA B 1 234 ? -13.031 -13.875 -0.774 1 98.81 234 ALA B C 1
ATOM 4227 O O . ALA B 1 234 ? -12.859 -14.344 -1.901 1 98.81 234 ALA B O 1
ATOM 4228 N N . ALA B 1 235 ? -12.336 -14.219 0.268 1 98.81 235 ALA B N 1
ATOM 4229 C CA . ALA B 1 235 ? -11.266 -15.203 0.161 1 98.81 235 ALA B CA 1
ATOM 4230 C C . ALA B 1 235 ? -11.805 -16.562 -0.301 1 98.81 235 ALA B C 1
ATOM 4232 O O . ALA B 1 235 ? -11.195 -17.219 -1.138 1 98.81 235 ALA B O 1
ATOM 4233 N N . LEU B 1 236 ? -12.945 -16.969 0.234 1 98.56 236 LEU B N 1
ATOM 4234 C CA . LEU B 1 236 ? -13.562 -18.234 -0.152 1 98.56 236 LEU B CA 1
ATOM 4235 C C . LEU B 1 236 ? -13.953 -18.219 -1.627 1 98.56 236 LEU B C 1
ATOM 4237 O O . LEU B 1 236 ? -13.727 -19.203 -2.342 1 98.56 236 LEU B O 1
ATOM 4241 N N . PHE B 1 237 ? -14.492 -17.125 -2.043 1 98.38 237 PHE B N 1
ATOM 4242 C CA . PHE B 1 237 ? -14.906 -17.031 -3.438 1 98.38 237 PHE B CA 1
ATOM 4243 C C . PHE B 1 237 ? -13.695 -17 -4.359 1 98.38 237 PHE B C 1
ATOM 4245 O O . PHE B 1 237 ? -13.734 -17.516 -5.477 1 98.38 237 PHE B O 1
ATOM 4252 N N . PHE B 1 238 ? -12.633 -16.375 -3.906 1 98.25 238 PHE B N 1
ATOM 4253 C CA . PHE B 1 238 ? -11.414 -16.328 -4.711 1 98.25 238 PHE B CA 1
ATOM 4254 C C . PHE B 1 238 ? -10.891 -17.734 -4.969 1 98.25 238 PHE B C 1
ATOM 4256 O O . PHE B 1 238 ? -10.602 -18.094 -6.113 1 98.25 238 PHE B O 1
ATOM 4263 N N . VAL B 1 239 ? -10.797 -18.531 -3.93 1 97.81 239 VAL B N 1
ATOM 4264 C CA . VAL B 1 239 ? -10.188 -19.844 -4.09 1 97.81 239 VAL B CA 1
ATOM 4265 C C . VAL B 1 239 ? -11.188 -20.797 -4.734 1 97.81 239 VAL B C 1
ATOM 4267 O O . VAL B 1 239 ? -10.789 -21.797 -5.352 1 97.81 239 VAL B O 1
ATOM 4270 N N . ALA B 1 240 ? -12.469 -20.547 -4.562 1 97.06 240 ALA B N 1
ATOM 4271 C CA . ALA B 1 240 ? -13.445 -21.359 -5.281 1 97.06 240 ALA B CA 1
ATOM 4272 C C . ALA B 1 240 ? -13.352 -21.125 -6.785 1 97.06 240 ALA B C 1
ATOM 4274 O O . ALA B 1 240 ? -13.656 -22.016 -7.574 1 97.06 240 ALA B O 1
ATOM 4275 N N . THR B 1 241 ? -12.875 -19.969 -7.148 1 95.44 241 THR B N 1
ATOM 4276 C CA . THR B 1 241 ? -12.781 -19.609 -8.555 1 95.44 241 THR B CA 1
ATOM 4277 C C . THR B 1 241 ? -11.398 -19.953 -9.109 1 95.44 241 THR B C 1
ATOM 4279 O O . THR B 1 241 ? -11.289 -20.531 -10.195 1 95.44 241 THR B O 1
ATOM 4282 N N . TYR B 1 242 ? -10.336 -19.594 -8.375 1 94.5 242 TYR B N 1
ATOM 4283 C CA . TYR B 1 242 ? -8.992 -19.672 -8.938 1 94.5 242 TYR B CA 1
ATOM 4284 C C . TYR B 1 242 ? -8.18 -20.781 -8.266 1 94.5 242 TYR B C 1
ATOM 4286 O O . TYR B 1 242 ? -7.059 -21.078 -8.68 1 94.5 242 TYR B O 1
ATOM 4294 N N . THR B 1 243 ? -8.562 -21.375 -7.215 1 95.62 243 THR B N 1
ATOM 4295 C CA . THR B 1 243 ? -8.125 -22.625 -6.605 1 95.62 243 THR B CA 1
ATOM 4296 C C . THR B 1 243 ? -6.848 -22.406 -5.789 1 95.62 243 THR B C 1
ATOM 4298 O O . THR B 1 243 ? -6.785 -22.797 -4.617 1 95.62 243 THR B O 1
ATOM 4301 N N . THR B 1 244 ? -5.812 -21.844 -6.52 1 97.5 244 THR B N 1
ATOM 4302 C CA . THR B 1 244 ? -4.5 -21.797 -5.883 1 97.5 244 THR B CA 1
ATOM 4303 C C . THR B 1 244 ? -4.125 -20.375 -5.5 1 97.5 244 THR B C 1
ATOM 4305 O O . THR B 1 244 ? -4.379 -19.438 -6.262 1 97.5 244 THR B O 1
ATOM 4308 N N . VAL B 1 245 ? -3.605 -20.203 -4.312 1 97.56 245 VAL B N 1
ATOM 4309 C CA . VAL B 1 245 ? -3.133 -18.906 -3.828 1 97.56 245 VAL B CA 1
ATOM 4310 C C . VAL B 1 245 ? -1.674 -19.031 -3.389 1 97.56 245 VAL B C 1
ATOM 4312 O O . VAL B 1 245 ? -1.247 -20.078 -2.898 1 97.56 245 VAL B O 1
ATOM 4315 N N . GLN B 1 246 ? -0.945 -17.984 -3.643 1 96.56 246 GLN B N 1
ATOM 4316 C CA . GLN B 1 246 ? 0.468 -17.922 -3.283 1 96.56 246 GLN B CA 1
ATOM 4317 C C . GLN B 1 246 ? 0.722 -16.812 -2.254 1 96.56 246 GLN B C 1
ATOM 4319 O O . GLN B 1 246 ? 0.119 -15.742 -2.32 1 96.56 246 GLN B O 1
ATOM 4324 N N . PRO B 1 247 ? 1.649 -17.062 -1.332 1 95.69 247 PRO B N 1
ATOM 4325 C CA . PRO B 1 247 ? 1.973 -16.031 -0.354 1 95.69 247 PRO B CA 1
ATOM 4326 C C . PRO B 1 247 ? 2.566 -14.773 -1 1 95.69 247 PRO B C 1
ATOM 4328 O O . PRO B 1 247 ? 3.248 -14.867 -2.023 1 95.69 247 PRO B O 1
ATOM 4331 N N . GLY B 1 248 ? 2.303 -13.633 -0.424 1 90.88 248 GLY B N 1
ATOM 4332 C CA . GLY B 1 248 ? 2.949 -12.398 -0.846 1 90.88 248 GLY B CA 1
ATOM 4333 C C . GLY B 1 248 ? 2.146 -11.625 -1.877 1 90.88 248 GLY B C 1
ATOM 4334 O O . GLY B 1 248 ? 2.578 -10.57 -2.342 1 90.88 248 GLY B O 1
ATOM 4335 N N . TYR B 1 249 ? 0.936 -12.109 -2.178 1 88.88 249 TYR B N 1
ATOM 4336 C CA . TYR B 1 249 ? 0.16 -11.492 -3.246 1 88.88 249 TYR B CA 1
ATOM 4337 C C . TYR B 1 249 ? -1.14 -10.906 -2.705 1 88.88 249 TYR B C 1
ATOM 4339 O O . TYR B 1 249 ? -1.324 -10.805 -1.49 1 88.88 249 TYR B O 1
ATOM 4347 N N . GLY B 1 250 ? -1.877 -10.234 -3.537 1 92.56 250 GLY B N 1
ATOM 4348 C CA . GLY B 1 250 ? -3.197 -9.727 -3.203 1 92.56 250 GLY B CA 1
ATOM 4349 C C . GLY B 1 250 ? -3.281 -8.211 -3.252 1 92.56 250 GLY B C 1
ATOM 4350 O O . GLY B 1 250 ? -4.375 -7.645 -3.273 1 92.56 250 GLY B O 1
ATOM 4351 N N . ASP B 1 251 ? -2.221 -7.543 -3.307 1 88.12 251 ASP B N 1
ATOM 4352 C CA . ASP B 1 251 ? -2.17 -6.09 -3.182 1 88.12 251 ASP B CA 1
ATOM 4353 C C . ASP B 1 251 ? -2.885 -5.414 -4.348 1 88.12 251 ASP B C 1
ATOM 4355 O O . ASP B 1 251 ? -3.441 -4.324 -4.195 1 88.12 251 ASP B O 1
ATOM 4359 N N . GLN B 1 252 ? -2.848 -6.035 -5.465 1 87 252 GLN B N 1
ATOM 4360 C CA . GLN B 1 252 ? -3.428 -5.406 -6.645 1 87 252 GLN B CA 1
ATOM 4361 C C . GLN B 1 252 ? -4.934 -5.211 -6.484 1 87 252 GLN B C 1
ATOM 4363 O O . GLN B 1 252 ? -5.504 -4.273 -7.047 1 87 252 GLN B O 1
ATOM 4368 N N . TYR B 1 253 ? -5.527 -5.996 -5.641 1 94.69 253 TYR B N 1
ATOM 4369 C CA . TYR B 1 253 ? -6.98 -5.969 -5.539 1 94.69 253 TYR B CA 1
ATOM 4370 C C . TYR B 1 253 ? -7.445 -4.82 -4.648 1 94.69 253 TYR B C 1
ATOM 4372 O O . TYR B 1 253 ? -8.625 -4.453 -4.664 1 94.69 253 TYR B O 1
ATOM 4380 N N . ASN B 1 254 ? -6.504 -4.281 -3.869 1 94.44 254 ASN B N 1
ATOM 4381 C CA . ASN B 1 254 ? -6.855 -3.137 -3.035 1 94.44 254 ASN B CA 1
ATOM 4382 C C . ASN B 1 254 ? -7.301 -1.944 -3.877 1 94.44 254 ASN B C 1
ATOM 4384 O O . ASN B 1 254 ? -8.367 -1.379 -3.645 1 94.44 254 ASN B O 1
ATOM 4388 N N . ASN B 1 255 ? -6.465 -1.608 -4.883 1 90.5 255 ASN B N 1
ATOM 4389 C CA . ASN B 1 255 ? -6.773 -0.486 -5.762 1 90.5 255 ASN B CA 1
ATOM 4390 C C . ASN B 1 255 ? -8.047 -0.738 -6.566 1 90.5 255 ASN B C 1
ATOM 4392 O O . ASN B 1 2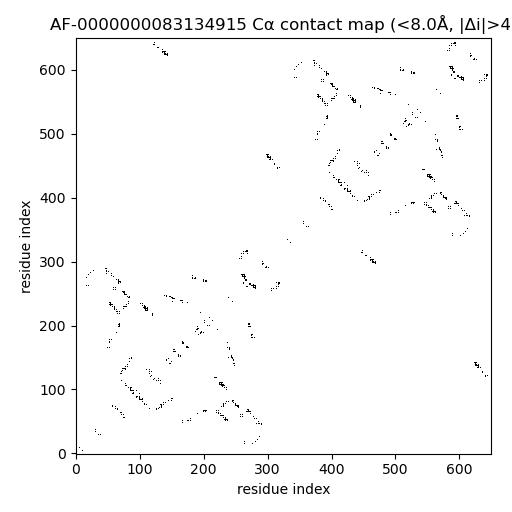55 ? -8.836 0.179 -6.785 1 90.5 255 ASN B O 1
ATOM 4396 N N . GLU B 1 256 ? -8.203 -1.974 -6.969 1 94.94 256 GLU B N 1
ATOM 4397 C CA . GLU B 1 256 ? -9.375 -2.303 -7.781 1 94.94 256 GLU B CA 1
ATOM 4398 C C . GLU B 1 256 ? -10.656 -2.164 -6.977 1 94.94 256 GLU B C 1
ATOM 4400 O O . GLU B 1 256 ? -11.656 -1.629 -7.473 1 94.94 256 GLU B O 1
ATOM 4405 N N . ALA B 1 257 ? -10.57 -2.633 -5.754 1 96.81 257 ALA B N 1
ATOM 4406 C CA . ALA B 1 257 ? -11.75 -2.547 -4.895 1 96.81 257 ALA B CA 1
ATOM 4407 C C . ALA B 1 257 ? -12.109 -1.094 -4.605 1 96.81 257 ALA B C 1
ATOM 4409 O O . ALA B 1 257 ? -13.281 -0.72 -4.652 1 96.81 257 ALA B O 1
ATOM 4410 N N . ILE B 1 258 ? -11.164 -0.3 -4.324 1 92.94 258 ILE B N 1
ATOM 4411 C CA . ILE B 1 258 ? -11.391 1.113 -4.035 1 92.94 258 ILE B CA 1
ATOM 4412 C C . ILE B 1 258 ? -11.914 1.815 -5.285 1 92.94 258 ILE B C 1
ATOM 4414 O O . ILE B 1 258 ? -12.844 2.619 -5.207 1 92.94 258 ILE B O 1
ATOM 4418 N N . ALA B 1 259 ? -11.305 1.462 -6.414 1 91.94 259 ALA B N 1
ATOM 4419 C CA . ALA B 1 259 ? -11.766 2.047 -7.672 1 91.94 259 ALA B CA 1
ATOM 4420 C C . ALA B 1 259 ? -13.242 1.736 -7.91 1 91.94 259 ALA B C 1
ATOM 4422 O O . ALA B 1 259 ? -14.008 2.605 -8.336 1 91.94 259 ALA B O 1
ATOM 4423 N N . GLY B 1 260 ? -13.594 0.529 -7.648 1 93.94 260 GLY B N 1
ATOM 4424 C CA . GLY B 1 260 ? -14.992 0.145 -7.812 1 93.94 260 GLY B CA 1
ATOM 4425 C C . GLY B 1 260 ? -15.938 0.935 -6.926 1 93.94 260 GLY B C 1
ATOM 4426 O O . GLY B 1 260 ? -17 1.373 -7.375 1 93.94 260 GLY B O 1
ATOM 4427 N N . CYS B 1 261 ? -15.555 1.177 -5.691 1 95 261 CYS B N 1
ATOM 4428 C CA . CYS B 1 261 ? -16.375 1.911 -4.738 1 95 261 CYS B CA 1
ATOM 4429 C C . CYS B 1 261 ? -16.531 3.369 -5.156 1 95 261 CYS B C 1
ATOM 4431 O O . CYS B 1 261 ? -17.641 3.9 -5.188 1 95 261 CYS B O 1
ATOM 4433 N N . VAL B 1 262 ? -15.43 3.945 -5.504 1 91.06 262 VAL B N 1
ATOM 4434 C CA . VAL B 1 262 ? -15.422 5.375 -5.789 1 91.06 262 VAL B CA 1
ATOM 4435 C C . VAL B 1 262 ? -16.125 5.645 -7.113 1 91.06 262 VAL B C 1
ATOM 4437 O O . VAL B 1 262 ? -16.891 6.609 -7.238 1 91.06 262 VAL B O 1
ATOM 4440 N N . MET B 1 263 ? -15.883 4.738 -8.023 1 89.44 263 MET B N 1
ATOM 4441 C CA . MET B 1 263 ? -16.594 4.844 -9.297 1 89.44 263 MET B CA 1
ATOM 4442 C C . MET B 1 263 ? -18.094 4.672 -9.094 1 89.44 263 MET B C 1
ATOM 4444 O O . MET B 1 263 ? -18.891 5.266 -9.828 1 89.44 263 MET B O 1
ATOM 4448 N N . GLY B 1 264 ? -18.438 3.967 -8.172 1 92.06 264 GLY B N 1
ATOM 4449 C CA . GLY B 1 264 ? -19.844 3.703 -7.871 1 92.06 264 GLY B CA 1
ATOM 4450 C C . GLY B 1 264 ? -20.5 4.832 -7.117 1 92.06 264 GLY B C 1
ATOM 4451 O O . GLY B 1 264 ? -21.719 4.793 -6.867 1 92.06 264 GLY B O 1
ATOM 4452 N N . GLY B 1 265 ? -19.703 5.809 -6.688 1 90.94 265 GLY B N 1
ATOM 4453 C CA . GLY B 1 265 ? -20.328 6.98 -6.09 1 90.94 265 GLY B CA 1
ATOM 4454 C C . GLY B 1 265 ? -20.016 7.133 -4.613 1 90.94 265 GLY B C 1
ATOM 4455 O O . GLY B 1 265 ? -20.531 8.039 -3.957 1 90.94 265 GLY B O 1
ATOM 4456 N N . THR B 1 266 ? -19.25 6.191 -4.078 1 93.44 266 THR B N 1
ATOM 4457 C CA . THR B 1 266 ? -18.812 6.336 -2.697 1 93.44 266 THR B CA 1
ATOM 4458 C C . THR B 1 266 ? -17.688 7.367 -2.594 1 93.44 266 THR B C 1
ATOM 4460 O O . THR B 1 266 ? -16.734 7.336 -3.375 1 93.44 266 THR B O 1
ATOM 4463 N N . SER B 1 267 ? -17.828 8.266 -1.668 1 92.31 267 SER B N 1
ATOM 4464 C CA . SER B 1 267 ? -16.875 9.375 -1.569 1 92.31 267 SER B CA 1
ATOM 4465 C C . SER B 1 267 ? -15.703 9.016 -0.669 1 92.31 267 SER B C 1
ATOM 4467 O O . SER B 1 267 ? -15.898 8.508 0.44 1 92.31 267 SER B O 1
ATOM 4469 N N . MET B 1 268 ? -14.555 9.375 -1.099 1 87.94 268 MET B N 1
ATOM 4470 C CA . MET B 1 268 ? -13.336 9.086 -0.349 1 87.94 268 MET B CA 1
ATOM 4471 C C . MET B 1 268 ? -13.234 9.977 0.886 1 87.94 268 MET B C 1
ATOM 4473 O O . MET B 1 268 ? -12.484 9.672 1.815 1 87.94 268 MET B O 1
ATOM 4477 N N . VAL B 1 269 ? -13.961 11.039 0.947 1 86.44 269 VAL B N 1
ATOM 4478 C CA . VAL B 1 269 ? -13.898 11.961 2.074 1 86.44 269 VAL B CA 1
ATOM 4479 C C . VAL B 1 269 ? -14.891 11.531 3.154 1 86.44 269 VAL B C 1
ATOM 4481 O O . VAL B 1 269 ? -14.859 12.047 4.273 1 86.44 269 VAL B O 1
ATOM 4484 N N . GLY B 1 270 ? -15.672 10.531 2.844 1 90.88 270 GLY B N 1
ATOM 4485 C CA . GLY B 1 270 ? -16.609 10.016 3.82 1 90.88 270 GLY B CA 1
ATOM 4486 C C . GLY B 1 270 ? -17.984 10.68 3.738 1 90.88 270 GLY B C 1
ATOM 4487 O O . GLY B 1 270 ? -18.156 11.672 3.029 1 90.88 270 GLY B O 1
ATOM 4488 N N . GLY B 1 271 ? -18.969 10.039 4.352 1 93.25 271 GLY B N 1
ATOM 4489 C CA . GLY B 1 271 ? -20.297 10.617 4.512 1 93.25 271 GLY B CA 1
ATOM 4490 C C . GLY B 1 271 ? -21.266 10.227 3.408 1 93.25 271 GLY B C 1
ATOM 4491 O O . GLY B 1 271 ? -22.484 10.344 3.564 1 93.25 271 GLY B O 1
ATOM 4492 N N . LEU B 1 272 ? -20.75 9.812 2.291 1 93.62 272 LEU B N 1
ATOM 4493 C CA . LEU B 1 272 ? -21.578 9.344 1.186 1 93.62 272 LEU B CA 1
ATOM 4494 C C . LEU B 1 272 ? -21.125 7.977 0.701 1 93.62 272 LEU B C 1
ATOM 4496 O O . LEU B 1 272 ? -19.953 7.797 0.363 1 93.62 272 LEU B O 1
ATOM 4500 N N . ALA B 1 273 ? -21.984 7.055 0.689 1 95.69 273 ALA B N 1
ATOM 4501 C CA . ALA B 1 273 ? -21.672 5.711 0.205 1 95.69 273 ALA B CA 1
ATOM 4502 C C . ALA B 1 273 ? -22.859 5.105 -0.538 1 95.69 273 ALA B C 1
ATOM 4504 O O . ALA B 1 273 ? -24.016 5.352 -0.182 1 95.69 273 ALA B O 1
ATOM 4505 N N . SER B 1 274 ? -22.609 4.387 -1.55 1 95.62 274 SER B N 1
ATOM 4506 C CA . SER B 1 274 ? -23.656 3.752 -2.35 1 95.62 274 SER B CA 1
ATOM 4507 C C . SER B 1 274 ? -23.344 2.275 -2.582 1 95.62 274 SER B C 1
ATOM 4509 O O . SER B 1 274 ? -22.438 1.934 -3.348 1 95.62 274 SER B O 1
ATOM 4511 N N . ILE B 1 275 ? -24.172 1.459 -1.987 1 97.31 275 ILE B N 1
ATOM 4512 C CA . ILE B 1 275 ? -24 0.024 -2.174 1 97.31 275 ILE B CA 1
ATOM 4513 C C . ILE B 1 275 ? -24.344 -0.359 -3.609 1 97.31 275 ILE B C 1
ATOM 4515 O O . ILE B 1 275 ? -23.609 -1.107 -4.258 1 97.31 275 ILE B O 1
ATOM 4519 N N . GLY B 1 276 ? -25.453 0.161 -4.117 1 95.56 276 GLY B N 1
ATOM 4520 C CA . GLY B 1 276 ? -25.828 -0.09 -5.504 1 95.56 276 GLY B CA 1
ATOM 4521 C C . GLY B 1 276 ? -24.766 0.383 -6.488 1 95.56 276 GLY B C 1
ATOM 4522 O O . GLY B 1 276 ? -24.453 -0.318 -7.457 1 95.56 276 GLY B O 1
ATOM 4523 N N . GLY B 1 277 ? -24.25 1.559 -6.273 1 95.25 277 GLY B N 1
ATOM 4524 C CA . GLY B 1 277 ? -23.156 2.062 -7.105 1 95.25 277 GLY B CA 1
ATOM 4525 C C . GLY B 1 277 ? -21.922 1.19 -7.059 1 95.25 277 GLY B C 1
ATOM 4526 O O . GLY B 1 277 ? -21.281 0.952 -8.086 1 95.25 277 GLY B O 1
ATOM 4527 N N . THR B 1 278 ? -21.578 0.776 -5.852 1 96.81 278 THR B N 1
ATOM 4528 C CA . THR B 1 278 ? -20.406 -0.092 -5.68 1 96.81 278 THR B CA 1
ATOM 4529 C C . THR B 1 278 ? -20.578 -1.381 -6.48 1 96.81 278 THR B C 1
ATOM 4531 O O . THR B 1 278 ? -19.625 -1.855 -7.105 1 96.81 278 THR B O 1
ATOM 4534 N N . VAL B 1 279 ? -21.781 -1.908 -6.449 1 97.5 279 VAL B N 1
ATOM 4535 C CA . VAL B 1 279 ? -22.062 -3.127 -7.203 1 97.5 279 VAL B CA 1
ATOM 4536 C C . VAL B 1 279 ? -21.797 -2.885 -8.688 1 97.5 279 VAL B C 1
ATOM 4538 O O . VAL B 1 279 ? -21.078 -3.654 -9.336 1 97.5 279 VAL B O 1
ATOM 4541 N N . ILE B 1 280 ? -22.266 -1.811 -9.258 1 96.06 280 ILE B N 1
ATOM 4542 C CA . ILE B 1 280 ? -22.062 -1.498 -10.672 1 96.06 280 ILE B CA 1
ATOM 4543 C C . ILE B 1 280 ? -20.578 -1.211 -10.93 1 96.06 280 ILE B C 1
ATOM 4545 O O . ILE B 1 280 ? -20.016 -1.668 -11.93 1 96.06 280 ILE B O 1
ATOM 4549 N N . GLY B 1 281 ? -19.984 -0.475 -10.008 1 96 281 GLY B N 1
ATOM 4550 C CA . GLY B 1 281 ? -18.562 -0.163 -10.133 1 96 281 GLY B CA 1
ATOM 4551 C C . GLY B 1 281 ? -17.688 -1.397 -10.195 1 96 281 GLY B C 1
ATOM 4552 O O . GLY B 1 281 ? -16.734 -1.452 -10.984 1 96 281 GLY B O 1
ATOM 4553 N N . VAL B 1 282 ? -17.969 -2.354 -9.406 1 97.06 282 VAL B N 1
ATOM 4554 C CA . VAL B 1 282 ? -17.172 -3.58 -9.375 1 97.06 282 VAL B CA 1
ATOM 4555 C C . VAL B 1 282 ? -17.344 -4.344 -10.688 1 97.06 282 VAL B C 1
ATOM 4557 O O . VAL B 1 282 ? -16.391 -4.957 -11.18 1 97.06 282 VAL B O 1
ATOM 4560 N N . PHE B 1 283 ? -18.531 -4.332 -11.219 1 96.88 283 PHE B N 1
ATOM 4561 C CA . PHE B 1 283 ? -18.734 -4.965 -12.523 1 96.88 283 PHE B CA 1
ATOM 4562 C C . PHE B 1 283 ? -17.922 -4.27 -13.602 1 96.88 283 PHE B C 1
ATOM 4564 O O . PHE B 1 283 ? -17.344 -4.93 -14.477 1 96.88 283 PHE B O 1
ATOM 4571 N N . ILE B 1 284 ? -17.828 -2.969 -13.508 1 94.75 284 ILE B N 1
ATOM 4572 C CA . ILE B 1 284 ? -17.062 -2.199 -14.484 1 94.75 284 ILE B CA 1
ATOM 4573 C C . ILE B 1 284 ? -15.578 -2.553 -14.375 1 94.75 284 ILE B C 1
ATOM 4575 O O . ILE B 1 284 ? -14.93 -2.85 -15.383 1 94.75 284 ILE B O 1
ATOM 4579 N N . ILE B 1 285 ? -15.078 -2.549 -13.172 1 95.62 285 ILE B N 1
ATOM 4580 C CA . ILE B 1 285 ? -13.656 -2.838 -12.961 1 95.62 285 ILE B CA 1
ATOM 4581 C C . ILE B 1 285 ? -13.359 -4.277 -13.375 1 95.62 285 ILE B C 1
ATOM 4583 O O . ILE B 1 285 ? -12.328 -4.551 -13.984 1 95.62 285 ILE B O 1
ATOM 4587 N N . SER B 1 286 ? -14.25 -5.199 -13.031 1 96.5 286 SER B N 1
ATOM 4588 C CA . SER B 1 286 ? -14.055 -6.602 -13.383 1 96.5 286 SER B CA 1
ATOM 4589 C C . SER B 1 286 ? -14.055 -6.797 -14.898 1 96.5 286 SER B C 1
ATOM 4591 O O . SER B 1 286 ? -13.227 -7.539 -15.43 1 96.5 286 SER B O 1
ATOM 4593 N N . LEU B 1 287 ? -14.992 -6.156 -15.555 1 95 287 LEU B N 1
ATOM 4594 C CA . LEU B 1 287 ? -15.031 -6.219 -17.016 1 95 287 LEU B CA 1
ATOM 4595 C C . LEU B 1 287 ? -13.766 -5.621 -17.609 1 95 287 LEU B C 1
ATOM 4597 O O . LEU B 1 287 ? -13.25 -6.141 -18.609 1 95 287 LEU B O 1
ATOM 4601 N N . LEU B 1 288 ? -13.305 -4.574 -17.047 1 93.31 288 LEU B N 1
ATOM 4602 C CA . LEU B 1 288 ? -12.07 -3.938 -17.5 1 93.31 288 LEU B CA 1
ATOM 4603 C C . LEU B 1 288 ? -10.891 -4.895 -17.406 1 93.31 288 LEU B C 1
ATOM 4605 O O . LEU B 1 288 ? -10.094 -5.012 -18.328 1 93.31 288 LEU B O 1
ATOM 4609 N N . GLN B 1 289 ? -10.828 -5.535 -16.281 1 93.62 289 GLN B N 1
ATOM 4610 C CA . GLN B 1 289 ? -9.727 -6.469 -16.062 1 93.62 289 GLN B CA 1
ATOM 4611 C C . GLN B 1 289 ? -9.781 -7.625 -17.062 1 93.62 289 GLN B C 1
ATOM 4613 O O . GLN B 1 289 ? -8.75 -8.008 -17.625 1 93.62 289 GLN B O 1
ATOM 4618 N N . GLN B 1 290 ? -10.938 -8.148 -17.281 1 92.69 290 GLN B N 1
ATOM 4619 C CA . GLN B 1 290 ? -11.086 -9.258 -18.219 1 92.69 290 GLN B CA 1
ATOM 4620 C C . GLN B 1 290 ? -10.852 -8.797 -19.656 1 92.69 290 GLN B C 1
ATOM 4622 O O . GLN B 1 290 ? -10.312 -9.539 -20.469 1 92.69 290 GLN B O 1
ATOM 4627 N N . GLY B 1 291 ? -11.281 -7.637 -19.969 1 91.06 291 GLY B N 1
ATOM 4628 C CA . GLY B 1 291 ? -11.039 -7.074 -21.281 1 91.06 291 GLY B CA 1
ATOM 4629 C C . GLY B 1 291 ? -9.57 -6.887 -21.594 1 91.06 291 GLY B C 1
ATOM 4630 O O . GLY B 1 291 ? -9.117 -7.188 -22.688 1 91.06 291 GLY B O 1
ATOM 4631 N N . ILE B 1 292 ? -8.836 -6.375 -20.625 1 90.56 292 ILE B N 1
ATOM 4632 C CA . ILE B 1 292 ? -7.395 -6.18 -20.797 1 90.56 292 ILE B CA 1
ATOM 4633 C C . ILE B 1 292 ? -6.723 -7.523 -21.078 1 90.56 292 ILE B C 1
ATOM 4635 O O . ILE B 1 292 ? -5.867 -7.621 -21.953 1 90.56 292 ILE B O 1
ATOM 4639 N N . MET B 1 293 ? -7.137 -8.484 -20.359 1 89.5 293 MET B N 1
ATOM 4640 C CA . MET B 1 293 ? -6.566 -9.82 -20.547 1 89.5 293 MET B CA 1
ATOM 4641 C C . MET B 1 293 ? -6.926 -10.375 -21.906 1 89.5 293 MET B C 1
ATOM 4643 O O . MET B 1 293 ? -6.094 -11.008 -22.562 1 89.5 293 MET B O 1
ATOM 4647 N N . ALA B 1 294 ? -8.062 -10.141 -22.328 1 90.12 294 ALA B N 1
ATOM 4648 C CA . ALA B 1 294 ? -8.516 -10.625 -23.625 1 90.12 294 ALA B CA 1
ATOM 4649 C C . ALA B 1 294 ? -7.746 -9.953 -24.766 1 90.12 294 ALA B C 1
ATOM 4651 O O . ALA B 1 294 ? -7.59 -10.531 -25.844 1 90.12 294 ALA B O 1
ATOM 4652 N N . PHE B 1 295 ? -7.277 -8.719 -24.578 1 90.44 295 PHE B N 1
ATOM 4653 C CA . PHE B 1 295 ? -6.473 -8 -25.547 1 90.44 295 PHE B CA 1
ATOM 4654 C C . PHE B 1 295 ? -5.07 -8.594 -25.641 1 90.44 295 PHE B C 1
ATOM 4656 O O . PHE B 1 295 ? -4.281 -8.219 -26.5 1 90.44 295 PHE B O 1
ATOM 4663 N N . GLY B 1 296 ? -4.781 -9.539 -24.703 1 89.5 296 GLY B N 1
ATOM 4664 C CA . GLY B 1 296 ? -3.465 -10.156 -24.672 1 89.5 296 GLY B CA 1
ATOM 4665 C C . GLY B 1 296 ? -2.465 -9.406 -23.828 1 89.5 296 GLY B C 1
ATOM 4666 O O . GLY B 1 296 ? -1.26 -9.641 -23.906 1 89.5 296 GLY B O 1
ATOM 4667 N N . LEU B 1 297 ? -3.004 -8.5 -23.094 1 90.06 297 LEU B N 1
ATOM 4668 C CA . LEU B 1 297 ? -2.137 -7.73 -22.203 1 90.06 297 LEU B CA 1
ATOM 4669 C C . LEU B 1 297 ? -1.942 -8.453 -20.875 1 90.06 297 LEU B C 1
ATOM 4671 O O . LEU B 1 297 ? -2.828 -9.18 -20.422 1 90.06 297 LEU B O 1
ATOM 4675 N N . GLY B 1 298 ? -0.77 -8.25 -20.266 1 90.19 298 GLY B N 1
ATOM 4676 C CA . GLY B 1 298 ? -0.419 -8.984 -19.062 1 90.19 298 GLY B CA 1
ATOM 4677 C C . GLY B 1 298 ? -0.713 -8.211 -17.797 1 90.19 298 GLY B C 1
ATOM 4678 O O . GLY B 1 298 ? -1.445 -7.219 -17.812 1 90.19 298 GLY B O 1
ATOM 4679 N N . LYS B 1 299 ? -0.26 -8.727 -16.688 1 88.5 299 LYS B N 1
ATOM 4680 C CA . LYS B 1 299 ? -0.503 -8.203 -15.352 1 88.5 299 LYS B CA 1
ATOM 4681 C C . LYS B 1 299 ? 0.081 -6.801 -15.195 1 88.5 299 LYS B C 1
ATOM 4683 O O . LYS B 1 299 ? -0.496 -5.957 -14.508 1 88.5 299 LYS B O 1
ATOM 4688 N N . GLY B 1 300 ? 1.18 -6.602 -15.867 1 92.56 300 GLY B N 1
ATOM 4689 C CA . GLY B 1 300 ? 1.793 -5.285 -15.797 1 92.56 300 GLY B CA 1
ATOM 4690 C C . GLY B 1 300 ? 0.906 -4.184 -16.344 1 92.56 300 GLY B C 1
ATOM 4691 O O . GLY B 1 300 ? 0.725 -3.148 -15.703 1 92.56 300 GLY B O 1
ATOM 4692 N N . GLN B 1 301 ? 0.305 -4.414 -17.469 1 93.31 301 GLN B N 1
ATOM 4693 C CA . GLN B 1 301 ? -0.599 -3.443 -18.078 1 93.31 301 GLN B CA 1
ATOM 4694 C C . GLN B 1 301 ? -1.85 -3.248 -17.219 1 93.31 301 GLN B C 1
ATOM 4696 O O . GLN B 1 301 ? -2.359 -2.131 -17.109 1 93.31 301 GLN B O 1
ATOM 4701 N N . GLN B 1 302 ? -2.283 -4.297 -16.641 1 91.69 302 GLN B N 1
ATOM 4702 C CA . GLN B 1 302 ? -3.441 -4.211 -15.75 1 91.69 302 GLN B CA 1
ATOM 4703 C C . GLN B 1 302 ? -3.166 -3.287 -14.57 1 91.69 302 GLN B C 1
ATOM 4705 O O . GLN B 1 302 ? -4.016 -2.477 -14.195 1 91.69 302 GLN B O 1
ATOM 4710 N N . MET B 1 303 ? -2.021 -3.395 -14.016 1 92.31 303 MET B N 1
ATOM 4711 C CA . MET B 1 303 ? -1.646 -2.578 -12.859 1 92.31 303 MET B CA 1
ATOM 4712 C C . MET B 1 303 ? -1.583 -1.103 -13.242 1 92.31 303 MET B C 1
ATOM 4714 O O . MET B 1 303 ? -2.076 -0.247 -12.5 1 92.31 303 MET B O 1
ATOM 4718 N N . ILE B 1 304 ? -1.036 -0.831 -14.391 1 94.75 304 ILE B N 1
ATOM 4719 C CA . ILE B 1 304 ? -0.908 0.547 -14.852 1 94.75 304 ILE B CA 1
ATOM 4720 C C . ILE B 1 304 ? -2.295 1.147 -15.07 1 94.75 304 ILE B C 1
ATOM 4722 O O . ILE B 1 304 ? -2.602 2.223 -14.555 1 94.75 304 ILE B O 1
ATOM 4726 N N . ILE B 1 305 ? -3.127 0.411 -15.789 1 92.94 305 ILE B N 1
ATOM 4727 C CA . ILE B 1 305 ? -4.449 0.909 -16.156 1 92.94 305 ILE B CA 1
ATOM 4728 C C . ILE B 1 305 ? -5.289 1.1 -14.891 1 92.94 305 ILE B C 1
ATOM 4730 O O . ILE B 1 305 ? -5.953 2.125 -14.727 1 92.94 305 ILE B O 1
ATOM 4734 N N . THR B 1 306 ? -5.23 0.138 -13.984 1 90.56 306 THR B N 1
ATOM 4735 C CA . THR B 1 306 ? -5.988 0.246 -12.742 1 90.56 306 THR B CA 1
ATOM 4736 C C . THR B 1 306 ? -5.52 1.447 -11.922 1 90.56 306 THR B C 1
ATOM 4738 O O . THR B 1 306 ? -6.332 2.164 -11.344 1 90.56 306 THR B O 1
ATOM 4741 N N . GLY B 1 307 ? -4.203 1.601 -11.844 1 92.06 307 GLY B N 1
ATOM 4742 C CA . GLY B 1 307 ? -3.682 2.768 -11.156 1 92.06 307 GLY B CA 1
ATOM 4743 C C . GLY B 1 307 ? -4.207 4.078 -11.711 1 92.06 307 GLY B C 1
ATOM 4744 O O . GLY B 1 307 ? -4.629 4.957 -10.961 1 92.06 307 GLY B O 1
ATOM 4745 N N . ILE B 1 308 ? -4.266 4.18 -13 1 94.69 308 ILE B N 1
ATOM 4746 C CA . ILE B 1 308 ? -4.754 5.383 -13.664 1 94.69 308 ILE B CA 1
ATOM 4747 C C . ILE B 1 308 ? -6.25 5.547 -13.406 1 94.69 308 ILE B C 1
ATOM 4749 O O . ILE B 1 308 ? -6.719 6.648 -13.109 1 94.69 308 ILE B O 1
ATOM 4753 N N . VAL B 1 309 ? -6.984 4.457 -13.469 1 90.75 309 VAL B N 1
ATOM 4754 C CA . VAL B 1 309 ? -8.43 4.484 -13.266 1 90.75 309 VAL B CA 1
ATOM 4755 C C . VAL B 1 309 ? -8.742 4.969 -11.852 1 90.75 309 VAL B C 1
ATOM 4757 O O . VAL B 1 309 ? -9.656 5.773 -11.656 1 90.75 309 VAL B O 1
ATOM 4760 N N . VAL B 1 310 ? -7.98 4.492 -10.852 1 89.62 310 VAL B N 1
ATOM 4761 C CA . VAL B 1 310 ? -8.203 4.891 -9.469 1 89.62 310 VAL B CA 1
ATOM 4762 C C . VAL B 1 310 ? -7.965 6.391 -9.32 1 89.62 310 VAL B C 1
ATOM 4764 O O . VAL B 1 310 ? -8.773 7.094 -8.711 1 89.62 310 VAL B O 1
ATOM 4767 N N . ILE B 1 311 ? -6.914 6.906 -9.898 1 93.38 311 ILE B N 1
ATOM 4768 C CA . ILE B 1 311 ? -6.562 8.32 -9.797 1 93.38 311 ILE B CA 1
ATOM 4769 C C . ILE B 1 311 ? -7.652 9.172 -10.438 1 93.38 311 ILE B C 1
ATOM 4771 O O . ILE B 1 311 ? -8.117 10.141 -9.844 1 93.38 311 ILE B O 1
ATOM 4775 N N . VAL B 1 312 ? -8.102 8.734 -11.617 1 93 312 VAL B N 1
ATOM 4776 C CA . VAL B 1 312 ? -9.102 9.5 -12.359 1 93 312 VAL B CA 1
ATOM 4777 C C . VAL B 1 312 ? -10.438 9.469 -11.617 1 93 312 VAL B C 1
ATOM 4779 O O . VAL B 1 312 ? -11.109 10.492 -11.492 1 93 312 VAL B O 1
ATOM 4782 N N . ALA B 1 313 ? -10.773 8.305 -11.117 1 88.94 313 ALA B N 1
ATOM 4783 C CA . ALA B 1 313 ? -12.031 8.156 -10.398 1 88.94 313 ALA B CA 1
ATOM 4784 C C . ALA B 1 313 ? -12.047 9.016 -9.133 1 88.94 313 ALA B C 1
ATOM 4786 O O . ALA B 1 313 ? -13.023 9.711 -8.852 1 88.94 313 ALA B O 1
ATOM 4787 N N . VAL B 1 314 ? -10.977 8.984 -8.398 1 88.5 314 VAL B N 1
ATOM 4788 C CA . VAL B 1 314 ? -10.914 9.719 -7.137 1 88.5 314 VAL B CA 1
ATOM 4789 C C . VAL B 1 314 ? -10.812 11.219 -7.422 1 88.5 314 VAL B C 1
ATOM 4791 O O . VAL B 1 314 ? -11.406 12.031 -6.715 1 88.5 314 VAL B O 1
ATOM 4794 N N . TYR B 1 315 ? -10.062 11.594 -8.43 1 92.06 315 TYR B N 1
ATOM 4795 C CA . TYR B 1 315 ? -9.984 12.992 -8.82 1 92.06 315 TYR B CA 1
ATOM 4796 C C . TYR B 1 315 ? -11.359 13.539 -9.195 1 92.06 315 TYR B C 1
ATOM 4798 O O . TYR B 1 315 ? -11.719 14.656 -8.805 1 92.06 315 TYR B O 1
ATOM 4806 N N . ALA B 1 316 ? -12.102 12.781 -9.938 1 87.75 316 ALA B N 1
ATOM 4807 C CA . ALA B 1 316 ? -13.445 13.188 -10.328 1 87.75 316 ALA B CA 1
ATOM 4808 C C . ALA B 1 316 ? -14.336 13.367 -9.102 1 87.75 316 ALA B C 1
ATOM 4810 O O . ALA B 1 316 ? -15.133 14.312 -9.047 1 87.75 316 ALA B O 1
ATOM 4811 N N . ASP B 1 317 ? -14.211 12.484 -8.117 1 86 317 ASP B N 1
ATOM 4812 C CA . ASP B 1 317 ? -14.984 12.562 -6.879 1 86 317 ASP B CA 1
ATOM 4813 C C . ASP B 1 317 ? -14.633 13.82 -6.09 1 86 317 ASP B C 1
ATOM 4815 O O . ASP B 1 317 ? -15.523 14.57 -5.68 1 86 317 ASP B O 1
ATOM 4819 N N . VAL B 1 318 ? -13.336 14.047 -5.977 1 85.44 318 VAL B N 1
ATOM 4820 C CA . VAL B 1 318 ? -12.859 15.172 -5.176 1 85.44 318 VAL B CA 1
ATOM 4821 C C . VAL B 1 318 ? -13.242 16.484 -5.855 1 85.44 318 VAL B C 1
ATOM 4823 O O . VAL B 1 318 ? -13.656 17.438 -5.191 1 85.44 318 VAL B O 1
ATOM 4826 N N . SER B 1 319 ? -13.148 16.562 -7.164 1 87.06 319 SER B N 1
ATOM 4827 C CA . SER B 1 319 ? -13.461 17.781 -7.922 1 87.06 319 SER B CA 1
ATOM 4828 C C . SER B 1 319 ? -14.961 18.078 -7.871 1 87.06 319 SER B C 1
ATOM 4830 O O . SER B 1 319 ? -15.359 19.25 -7.809 1 87.06 319 SER B O 1
ATOM 4832 N N . ALA B 1 320 ? -15.758 17.047 -7.91 1 82.88 320 ALA B N 1
ATOM 4833 C CA . ALA B 1 320 ? -17.203 17.234 -7.852 1 82.88 320 ALA B CA 1
ATOM 4834 C C . ALA B 1 320 ? -17.641 17.766 -6.488 1 82.88 320 ALA B C 1
ATOM 4836 O O . ALA B 1 320 ? -18.562 18.578 -6.391 1 82.88 320 ALA B O 1
ATOM 4837 N N . ARG B 1 321 ? -16.969 17.391 -5.469 1 79.5 321 ARG B N 1
ATOM 4838 C CA . ARG B 1 321 ? -17.312 17.812 -4.113 1 79.5 321 ARG B CA 1
ATOM 4839 C C . ARG B 1 321 ? -16.844 19.234 -3.844 1 79.5 321 ARG B C 1
ATOM 4841 O O . ARG B 1 321 ? -17.484 19.969 -3.086 1 79.5 321 ARG B O 1
ATOM 4848 N N . ARG B 1 322 ? -15.75 19.609 -4.414 1 76.12 322 ARG B N 1
ATOM 4849 C CA . ARG B 1 322 ? -15.227 20.953 -4.246 1 76.12 322 ARG B CA 1
ATOM 4850 C C . ARG B 1 322 ? -16.141 21.984 -4.918 1 76.12 322 ARG B C 1
ATOM 4852 O O . ARG B 1 322 ? -16.281 23.109 -4.43 1 76.12 322 ARG B O 1
ATOM 4859 N N . ARG B 1 323 ? -16.734 21.656 -5.98 1 68.12 323 ARG B N 1
ATOM 4860 C CA . ARG B 1 323 ? -17.625 22.562 -6.703 1 68.12 323 ARG B CA 1
ATOM 4861 C C . ARG B 1 323 ? -18.922 22.797 -5.941 1 68.12 323 ARG B C 1
ATOM 4863 O O . ARG B 1 323 ? -19.547 23.844 -6.059 1 68.12 323 ARG B O 1
ATOM 4870 N N . LYS B 1 324 ? -19.25 21.875 -5.164 1 62.66 324 LYS B N 1
ATOM 4871 C CA . LYS B 1 324 ? -20.516 22 -4.438 1 62.66 324 LYS B CA 1
ATOM 4872 C C . LYS B 1 324 ? -20.344 22.844 -3.184 1 62.66 324 LYS B C 1
ATOM 4874 O O . LYS B 1 324 ? -21.281 23.516 -2.744 1 62.66 324 LYS B O 1
ATOM 4879 N N . ASN B 1 325 ? -19.172 22.875 -2.639 1 55.59 325 ASN B N 1
ATOM 4880 C CA . ASN B 1 325 ? -18.969 23.75 -1.488 1 55.59 325 ASN B CA 1
ATOM 4881 C C . ASN B 1 325 ? -18.547 25.156 -1.918 1 55.59 325 ASN B C 1
ATOM 4883 O O . ASN B 1 325 ? -18.859 26.141 -1.238 1 55.59 325 ASN B O 1
#

Organism: NCBI:txid40520

Sequence (650 aa):
MEKLKQNPIVKKLGLNRILLVCILVLMFVVFKVVLGSKFPVGDSIKSTLNYVYFLGFLSLGVTFVIATGGIDFSIGPVMFCCALVSGYCMTSYKVPCVAAMIICVLIGLAFGIFNGWLVSYLSVPAFIVSMASMNIAKGIASVFTKTQSVSWPQSSDPVNGWFRNIVSYKEIPVGLIFFLIMAVLCGVVLYNTKPGRYILCLGSNTEAVRLSGVDTKKWNMLAYVICGFLVGIAALFFVATYTTVQPGYGDQYNNEAIAGCVMGGTSMVGGLASIGGTVIGVFIISLLQQGIMAFGLGKGQQMIITGIVVIVAVYADVSARRRKNMEKLKQNPIVKKLGLNRILLVCILVLMFVVFKVVLGSKFPVGDSIKSTLNYVYFLGFLSLGVTFVIATGGIDFSIGPVMFCCALVSGYCMTSYKVPCVAAMIICVLIGLAFGIFNGWLVSYLSVPAFIVSMASMNIAKGIASVFTKTQSVSWPQSSDPVNGWFRNIVSYKEIPVGLIFFLIMAVLCGVVLYNTKPGRYILCLGSNTEAVRLSGVDTKKWNMLAYVICGFLVGIAALFFVATYTTVQPGYGDQYNNEAIAGCVMGGTSMVGGLASIGGTVIGVFIISLLQQGIMAFGLGKGQQMIITGIVVIVAVYADVSARRRKN

InterPro domains:
  IPR001851 ABC transporter, permease [PF02653] (46-313)

Solvent-accessible surface area (backbone atoms only — not comparable to full-atom values): 30081 Å² total; per-residue (Å²): 116,69,69,62,58,66,34,66,67,49,46,53,50,48,55,49,43,54,50,49,51,50,49,41,51,50,50,52,50,51,47,34,68,76,45,42,82,64,39,43,66,70,62,46,51,51,53,25,47,55,44,27,45,20,44,38,30,39,19,60,14,43,40,44,23,19,12,38,39,44,53,62,65,19,49,23,17,35,17,42,21,15,41,38,48,20,40,37,36,28,74,74,68,61,38,53,66,68,60,22,53,51,46,13,27,49,45,16,30,48,50,10,44,52,48,13,44,40,33,38,74,60,59,33,58,36,64,59,49,14,53,25,47,23,32,28,24,28,8,52,25,16,54,74,44,71,59,45,67,33,71,48,67,45,73,82,37,86,84,54,11,69,63,28,41,58,45,42,47,95,87,36,60,42,25,56,53,54,48,51,52,48,47,49,50,52,36,45,42,43,74,71,33,70,65,22,48,50,26,30,42,35,11,65,38,48,68,64,41,44,73,71,71,46,65,59,43,59,44,51,19,46,24,26,28,51,20,12,38,29,18,10,50,12,18,53,40,40,36,46,68,64,27,58,50,57,60,76,45,38,61,72,49,32,55,50,20,49,32,9,21,35,60,20,57,22,33,74,69,19,37,35,63,35,58,71,25,22,54,53,19,26,49,39,50,25,42,49,54,49,47,44,45,55,74,69,45,55,70,24,54,50,29,31,51,49,19,51,50,31,52,52,36,49,34,53,53,51,54,56,52,54,71,73,99,115,70,67,63,60,68,33,66,66,49,45,53,50,48,55,51,43,54,51,47,52,48,49,41,52,50,52,51,49,50,47,34,68,75,46,43,81,64,38,43,66,70,61,46,51,51,52,23,48,57,44,29,45,19,44,39,31,39,20,58,14,42,41,45,23,20,12,38,40,43,52,61,65,18,48,22,16,35,16,44,21,17,40,36,48,20,41,37,38,28,73,76,68,62,38,53,66,69,57,22,54,52,45,13,27,49,45,15,28,50,50,9,45,52,48,13,44,40,33,40,74,60,60,33,58,37,64,60,47,14,52,25,46,22,33,27,24,28,9,50,24,17,54,75,45,73,60,44,66,33,71,47,67,46,74,82,38,86,82,54,11,70,65,29,40,58,46,42,47,97,87,38,60,42,24,56,53,54,49,51,51,47,46,49,50,51,37,44,41,42,74,71,34,71,66,20,47,50,25,29,41,34,12,64,39,48,66,63,41,43,73,71,71,47,67,58,42,60,44,51,20,46,23,25,29,50,20,12,37,29,19,9,50,13,18,54,42,39,37,48,67,62,28,60,48,56,59,76,46,37,61,73,49,31,56,48,21,51,32,9,21,35,59,18,58,23,33,75,69,20,37,37,63,34,56,71,26,23,54,54,18,25,50,39,51,24,42,50,55,49,47,43,45,54,74,70,45,55,70,24,56,49,29,31,51,48,19,50,48,31,51,53,36,47,34,52,52,51,54,57,54,58,72,72,106

Nearest PDB structures (foldseek):
  5b58-assembly1_B  TM=5.090E-01  e=1.199E-01  Burkholderia cenocepacia J2315
  7lb8-assembly1_B  TM=5.301E-01  e=2.645E-01  Escherichia coli K-12
  6iv1-assembly1_B  TM=1.622E-01  e=2.382E+00  Klebsiella pneumoniae IS53
  5b58-assembly1_B  TM=5.152E-01  e=9.632E-02  Burkholderia cenocepacia J2315
  6iv1-assembly1_B  TM=1.622E-01  e=2.602E+00  Klebsiella pneumoniae IS53

pLDDT: mean 91.84, std 11.44, range [32.75, 98.88]

Secondary structure (DSSP, 8-state):
-TTGGG-HHHHHHHHHHHHHHHHHHHHHHHHHHHHGGGS-HHHHHHHHHHHHHHHHHHHHHHHHHHHTT---TTHHHHHHHHHHHHHHHHHHS---HHHHHHHHHHHHHHHHHHHHHHHHTS---HHHHHHHHHHHHHHHHHHHTTT--EEPPPTT-TTTGGGGGGT-BTTB-HHHHHHHHHHHHHHHHHHHSHHHHHHHHHHHHHHHHHHTT--HHHHHHHHHHHHHHHHHHHHHHHHHHH-EE-TT--THHHHHHHHHHHHTT--TTSS---HHHHHHHHHHHHHHHHHHHHTT--HHHHHHHHHHHHHHHHHHHHHHHHHH-/--SSTT-HHHHHHHHHHHHHHHHHHHHHHHHHHHHGGGS-HHHHHHHHHHHHHHHHHHHHHHHHHHHTT---TTHHHHHHHHHHHHHHHHHHS---HHHHHHHHHHHHHHHHHHHHHHHHTS---HHHHHHHHHHHHHHHHHHHTTT--EEPPPTT-TTTGGGGGGT-BTTB-HHHHHHHHHHHHHHHHHHHSHHHHHHHHHHHHHHHHHHTT--HHHHHHHHHHHHHHHHHHHHHHHHHHH-EE-TT--THHHHHHHHHHHHTT--TTSS---HHHHHHHHHHHHHHHHHHHHTT--HHHHHHHHHHHHHHHHHHHHHHHHHH-

Foldseek 3Di:
DVVVCVPPVNVVLVVLLVVLVVLLVVLLVVLCVVLPPLQDPLVLVLQLLLQCLLLLLLLLLQLLLLQLLAGALQLFLLLLLLLLLLLCCCPPVVDDPVVSLVSLLVSLLVLLLVLLCCCQVVVDHSVVSRVVSNVVSLVNSCVNNVQDKGFADDCPPPRNNVLLVCQPDPNDRNSVVVSVVVLVVSVCCLPPDPLNVLSLVSLVPVVVCVVVVDSNSVSSSVSSSSSSSSSSSSSSSNCSSVGMGGRPDGSLSSLLSLLLFLSLPRASSHNDGDSSSSSSSNSSSSSVLSSCVSVVHDPVVNSVVSVVSSVVSNVVRVVVVVVVD/DVVVCVPPVNVVLVVLLVVLVVLLVVLLVVLCVVLPPLQDPLVLVLQLLLQCLLLLLLLLLQLLLLQLLAGALQLFLLLLLLLLLLLCCCPPVVDDPVVSLVSLLVSLLVLLLVLLCCCQPVVDHSVVSRVVSNVVSLVNSCVNNVQDKGFADDCPPPRNNVLLVCQPDPNDRNSVVVSVVVLVVSVCCLPPDPLNVLSLVSLVPVVVCVVVVDSNSVSSSVSSSSSSSSSSSSSSSNCSSVGMGGRPDGSLSSLLSLLLFLSLPRASSHNDGDSSSSSSSNSSSSSVLSSCVSVVHDPVVNSVVSVVSSVVSNVVRVVVVVVVD

Radius of gyration: 24.88 Å; Cα contacts (8 Å, |Δi|>4): 1236; chains: 2; bounding box: 81×71×58 Å